Protein AF-0000000084757354 (afdb_homodimer)

Nearest PDB structures (foldseek):
  4ivn-assembly1_B  TM=5.844E-01  e=1.132E-09  Vibrio vulnificus YJ016
  4ivn-assembly1_A  TM=5.778E-01  e=2.060E-09  Vibrio vulnificus YJ016
  3sho-assembly1_B  TM=7.949E-01  e=1.228E-06  Sphaerobacter thermophilus DSM 20745
  7en5-assembly1_A  TM=7.130E-01  e=1.205E-03  Escherichia coli K-12
  2a3n-assembly1_A-2  TM=7.699E-01  e=2.799E-02  Salmonella enterica subsp. enterica serovar Typhimurium str. LT2

Organism: Klebsiella aerogenes (strain ATCC 13048 / DSM 30053 / CCUG 1429 / JCM 1235 / KCTC 2190 / NBRC 13534 / NCIMB 10102 / NCTC 10006 / CDC 819-56) (NCBI:txid1028307)

Secondary structure (DSSP, 8-state):
---TTHHHHHHHHHGGGS-HHHHHHHHHHHHTGGGGGG--HHHHHHHHTS-HHHHHHHHHHTT-SSHHHHHHHHHS--SS------HHHHHHHHHHHHT-TTHHHHHHHHHHHHHHHHHHHTTSHHHHHHHHHHHH-SEEEEEE-GGGHHHHHHHHHHHHHHSSSEEEE-S-HHHHHHHHS---SSEEEEEE--SSPPHHHHHHHHHHHHHT-EEEEEEETT-TTGGGS-SEEEEE----SSSSPP-HHHHHHHHHHHHHHHHHHTTHHHHHHHHHHHHHHHHT-S--/---TTHHHHHHHHHGGGS-HHHHHHHHHHHHTGGGGGG--HHHHHHHHTS-HHHHHHHHHHTT-SSHHHHHHHHHS--SS------HHHHHHHHHHHHT-TTHHHHHHHHHHHHHHHHHHHTTSHHHHHHHHHHHH-SEEEEEE-GGGHHHHHHHHHHHHHHSSSEEEE-S-HHHHHHHHS---SSEEEEEE--SSPPHHHHHHHHHHHHHT-EEEEEEETT-TTGGGS-SEEEEE----SSSSPP-HHHHHHHHHHHHHHHHHHTTHHHHHHHHHHHHHHHHT-S--

Structure (mmCIF, N/CA/C/O backbone):
data_AF-0000000084757354-model_v1
#
loop_
_entity.id
_entity.type
_entity.pdbx_description
1 polymer 'HTH rpiR-type domain-containing protein'
#
loop_
_atom_site.group_PDB
_atom_site.id
_atom_site.type_symbol
_atom_site.label_atom_id
_atom_site.label_alt_id
_atom_site.label_comp_id
_atom_site.label_asym_id
_atom_site.label_entity_id
_atom_site.label_seq_id
_atom_site.pdbx_PDB_ins_code
_atom_site.Cartn_x
_atom_site.Cartn_y
_atom_site.Cartn_z
_atom_site.occupancy
_atom_site.B_iso_or_equiv
_atom_site.auth_seq_id
_atom_site.auth_comp_id
_atom_site.auth_asym_id
_atom_site.auth_atom_id
_atom_site.pdbx_PDB_model_num
ATOM 1 N N . MET A 1 1 ? 16.203 32.062 23.984 1 29.42 1 MET A N 1
ATOM 2 C CA . MET A 1 1 ? 15.945 31.688 22.594 1 29.42 1 MET A CA 1
ATOM 3 C C . MET A 1 1 ? 16.375 30.234 22.328 1 29.42 1 MET A C 1
ATOM 5 O O . MET A 1 1 ? 17.547 29.984 22.062 1 29.42 1 MET A O 1
ATOM 9 N N . ASN A 1 2 ? 15.945 29.266 23.078 1 34.94 2 ASN A N 1
ATOM 10 C CA . ASN A 1 2 ? 16.375 27.875 23.172 1 34.94 2 ASN A CA 1
ATOM 11 C C . ASN A 1 2 ? 16.094 27.109 21.875 1 34.94 2 ASN A C 1
ATOM 13 O O . ASN A 1 2 ? 14.938 26.984 21.469 1 34.94 2 ASN A O 1
ATOM 17 N N . ASP A 1 3 ? 16.969 27.047 20.938 1 39.62 3 ASP A N 1
ATOM 18 C CA . ASP A 1 3 ? 17.062 26.531 19.578 1 39.62 3 ASP A CA 1
ATOM 19 C C . ASP A 1 3 ? 16.625 25.062 19.516 1 39.62 3 ASP A C 1
ATOM 21 O O . ASP A 1 3 ? 16.875 24.297 20.453 1 39.62 3 ASP A O 1
ATOM 25 N N . SER A 1 4 ? 15.602 24.766 18.875 1 48 4 SER A N 1
ATOM 26 C CA . SER A 1 4 ? 15.133 23.422 18.531 1 48 4 SER A CA 1
ATOM 27 C C . SER A 1 4 ? 16.297 22.438 18.484 1 48 4 SER A C 1
ATOM 29 O O . SER A 1 4 ? 16.141 21.266 18.875 1 48 4 SER A O 1
ATOM 31 N N . ASN A 1 5 ? 17.5 22.891 18.016 1 53.44 5 ASN A N 1
ATOM 32 C CA . ASN A 1 5 ? 18.797 22.219 18.062 1 53.44 5 ASN A CA 1
ATOM 33 C C . ASN A 1 5 ? 19.328 22.109 19.484 1 53.44 5 ASN A C 1
ATOM 35 O O . ASN A 1 5 ? 20.344 21.469 19.734 1 53.44 5 ASN A O 1
ATOM 39 N N . GLY A 1 6 ? 18.547 22.578 20.344 1 68.5 6 GLY A N 1
ATOM 40 C CA . GLY A 1 6 ? 19.062 22.672 21.688 1 68.5 6 GLY A CA 1
ATOM 41 C C . GLY A 1 6 ? 19.062 21.344 22.422 1 68.5 6 GLY A C 1
ATOM 42 O O . GLY A 1 6 ? 20.062 20.969 23.047 1 68.5 6 GLY A O 1
ATOM 43 N N . LEU A 1 7 ? 18 20.641 22.172 1 78.19 7 LEU A N 1
ATOM 44 C CA . LEU A 1 7 ? 17.891 19.391 22.891 1 78.19 7 LEU A CA 1
ATOM 45 C C . LEU A 1 7 ? 19 18.422 22.469 1 78.19 7 LEU A C 1
ATOM 47 O O . LEU A 1 7 ? 19.719 17.891 23.312 1 78.19 7 LEU A O 1
ATOM 51 N N . PHE A 1 8 ? 19.125 18.344 21.219 1 77.19 8 PHE A N 1
ATOM 52 C CA . PHE A 1 8 ? 20.047 17.344 20.703 1 77.19 8 PHE A CA 1
ATOM 53 C C . PHE A 1 8 ? 21.5 17.766 20.953 1 77.19 8 PHE A C 1
ATOM 55 O O . PHE A 1 8 ? 22.344 16.922 21.266 1 77.19 8 PHE A O 1
ATOM 62 N N . HIS A 1 9 ? 21.656 19.047 20.766 1 75.44 9 HIS A N 1
ATOM 63 C CA . HIS A 1 9 ? 22.984 19.578 21.094 1 75.44 9 HIS A CA 1
ATOM 64 C C . HIS A 1 9 ? 23.328 19.344 22.547 1 75.44 9 HIS A C 1
ATOM 66 O O . HIS A 1 9 ? 24.453 18.969 22.875 1 75.44 9 HIS A O 1
ATOM 72 N N . ILE A 1 10 ? 22.391 19.516 23.391 1 80.62 10 ILE A N 1
ATOM 73 C CA . ILE A 1 10 ? 22.609 19.328 24.812 1 80.62 10 ILE A CA 1
ATOM 74 C C . ILE A 1 10 ? 22.875 17.859 25.109 1 80.62 10 ILE A C 1
ATOM 76 O O . ILE A 1 10 ? 23.797 17.516 25.859 1 80.62 10 ILE A O 1
ATOM 80 N N . ILE A 1 11 ? 22.109 17.016 24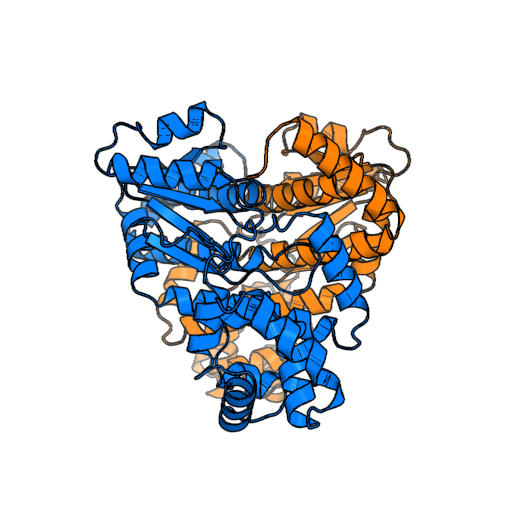.422 1 83.88 11 ILE A N 1
ATOM 81 C CA . ILE A 1 11 ? 22.297 15.578 24.625 1 83.88 11 ILE A CA 1
ATOM 82 C C . ILE A 1 11 ? 23.703 15.172 24.156 1 83.88 11 ILE A C 1
ATOM 84 O O . ILE A 1 11 ? 24.422 14.484 24.875 1 83.88 11 ILE A O 1
ATOM 88 N N . GLU A 1 12 ? 24.062 15.547 22.984 1 79.44 12 GLU A N 1
ATOM 89 C CA . GLU A 1 12 ? 25.359 15.195 22.406 1 79.44 12 GLU A CA 1
ATOM 90 C C . GLU A 1 12 ? 26.5 15.734 23.266 1 79.44 12 GLU A C 1
ATOM 92 O O . GLU A 1 12 ? 27.484 15.039 23.484 1 79.44 12 GLU A O 1
ATOM 97 N N . SER A 1 13 ? 26.391 16.969 23.703 1 78.31 13 SER A N 1
ATOM 98 C CA . SER A 1 13 ? 27.469 17.641 24.438 1 78.31 13 SER A CA 1
ATOM 99 C C . SER A 1 13 ? 27.609 17.062 25.844 1 78.31 13 SER A C 1
ATOM 101 O O . SER A 1 13 ? 28.688 17.109 26.438 1 78.31 13 SER A O 1
ATOM 103 N N . THR A 1 14 ? 26.625 16.422 26.391 1 80.69 14 THR A N 1
ATOM 104 C CA . THR A 1 14 ? 26.672 15.953 27.766 1 80.69 14 THR A CA 1
ATOM 105 C C . THR A 1 14 ? 26.703 14.43 27.828 1 80.69 14 THR A C 1
ATOM 107 O O . THR A 1 14 ? 26.656 13.844 28.906 1 80.69 14 THR A O 1
ATOM 110 N N . PHE A 1 15 ? 26.781 13.844 26.578 1 79.94 15 PHE A N 1
ATOM 111 C CA . PHE A 1 15 ? 26.562 12.406 26.453 1 79.94 15 PHE A CA 1
ATOM 112 C C . PHE A 1 15 ? 27.531 11.633 27.328 1 79.94 15 PHE A C 1
ATOM 114 O O . PHE A 1 15 ? 27.156 10.648 27.969 1 79.94 15 PHE A O 1
ATOM 121 N N . SER A 1 16 ? 28.766 12.07 27.422 1 77.56 16 SER A N 1
ATOM 122 C CA . SER A 1 16 ? 29.828 11.383 28.156 1 77.56 16 SER A CA 1
ATOM 123 C C . SER A 1 16 ? 29.547 11.406 29.656 1 77.56 16 SER A C 1
ATOM 125 O O . SER A 1 16 ? 30.031 10.547 30.391 1 77.56 16 SER A O 1
ATOM 127 N N . GLN A 1 17 ? 28.781 12.297 30.203 1 82.75 17 GLN A N 1
ATOM 128 C CA . GLN A 1 17 ? 28.531 12.492 31.625 1 82.75 17 GLN A CA 1
ATOM 129 C C . GLN A 1 17 ? 27.234 11.82 32.062 1 82.75 17 GLN A C 1
ATOM 131 O O . GLN A 1 17 ? 26.891 11.828 33.25 1 82.75 17 GLN A O 1
ATOM 136 N N . LEU A 1 18 ? 26.562 11.219 31.062 1 82.69 18 LEU A N 1
ATOM 137 C CA . LEU A 1 18 ? 25.25 10.641 31.344 1 82.69 18 LEU A CA 1
ATOM 138 C C . LEU A 1 18 ? 25.391 9.289 32.031 1 82.69 18 LEU A C 1
ATOM 140 O O . LEU A 1 18 ? 26.391 8.586 31.844 1 82.69 18 LEU A O 1
ATOM 144 N N . THR A 1 19 ? 24.516 9.023 32.969 1 86.88 19 THR A N 1
ATOM 145 C CA . THR A 1 19 ? 24.422 7.68 33.562 1 86.88 19 THR A CA 1
ATOM 146 C C . THR A 1 19 ? 24.047 6.664 32.469 1 86.88 19 THR A C 1
ATOM 148 O O . THR A 1 19 ? 23.594 7.035 31.391 1 86.88 19 THR A O 1
ATOM 151 N N . PRO A 1 20 ? 24.203 5.43 32.719 1 82.44 20 PRO A N 1
ATOM 152 C CA . PRO A 1 20 ? 23.859 4.406 31.734 1 82.44 20 PRO A CA 1
ATOM 153 C C . PRO A 1 20 ? 22.406 4.5 31.266 1 82.44 20 PRO A C 1
ATOM 155 O O . PRO A 1 20 ? 22.141 4.387 30.062 1 82.44 20 PRO A O 1
ATOM 158 N N . SER A 1 21 ? 21.531 4.73 32.188 1 83.56 21 SER A N 1
ATOM 159 C CA . SER A 1 21 ? 20.109 4.844 31.812 1 83.56 21 SER A CA 1
ATOM 160 C C . SER A 1 21 ? 19.859 6.09 30.969 1 83.56 21 SER A C 1
ATOM 162 O O . SER A 1 21 ? 19.109 6.043 29.984 1 83.56 21 SER A O 1
ATOM 164 N N . GLU A 1 22 ? 20.531 7.195 31.281 1 87.88 22 GLU A N 1
ATOM 165 C CA . GLU A 1 22 ? 20.391 8.438 30.516 1 87.88 22 GLU A CA 1
ATOM 166 C C . GLU A 1 22 ? 21.016 8.297 29.125 1 87.88 22 GLU A C 1
ATOM 168 O O . GLU A 1 22 ? 20.484 8.844 28.156 1 87.88 22 GLU A O 1
ATOM 173 N N . LYS A 1 23 ? 22.016 7.523 29.016 1 82.06 23 LYS A N 1
ATOM 174 C CA . LYS A 1 23 ? 22.641 7.273 27.719 1 82.06 23 LYS A CA 1
ATOM 175 C C . LYS A 1 23 ? 21.688 6.512 26.781 1 82.06 23 LYS A C 1
ATOM 177 O O . LYS A 1 23 ? 21.609 6.809 25.594 1 82.06 23 LYS A O 1
ATOM 182 N N . ARG A 1 24 ? 20.969 5.621 27.312 1 80.69 24 ARG A N 1
ATOM 183 C CA . ARG A 1 24 ? 20.016 4.871 26.5 1 80.69 24 ARG A CA 1
ATOM 184 C C . ARG A 1 24 ? 18.906 5.781 26 1 80.69 24 ARG A C 1
ATOM 186 O O . ARG A 1 24 ? 18.547 5.734 24.812 1 80.69 24 ARG A O 1
ATOM 193 N N . ILE A 1 25 ? 18.406 6.605 26.922 1 87.31 25 ILE A N 1
ATOM 194 C CA . ILE A 1 25 ? 17.344 7.531 26.547 1 87.31 25 ILE A CA 1
ATOM 195 C C . ILE A 1 25 ? 17.875 8.562 25.562 1 87.31 25 ILE A C 1
ATOM 197 O O . ILE A 1 25 ? 17.266 8.82 24.531 1 87.31 25 ILE A O 1
ATOM 201 N N . GLY A 1 26 ? 19.016 9.125 25.922 1 84.75 26 GLY A N 1
ATOM 202 C CA . GLY A 1 26 ? 19.641 10.109 25.047 1 84.75 26 GLY A CA 1
ATOM 203 C C . GLY A 1 26 ? 19.938 9.57 23.656 1 84.75 26 GLY A C 1
ATOM 204 O O . GLY A 1 26 ? 19.656 10.227 22.656 1 84.75 26 GLY A O 1
ATOM 205 N N . SER A 1 27 ? 20.469 8.391 23.641 1 78.69 27 SER A N 1
ATOM 206 C CA . SER A 1 27 ? 20.75 7.758 22.359 1 78.69 27 SER A CA 1
ATOM 207 C C . SER A 1 27 ? 19.469 7.555 21.547 1 78.69 27 SER A C 1
ATOM 209 O O . SER A 1 27 ? 19.453 7.785 20.344 1 78.69 27 SER A O 1
ATOM 211 N N . TRP A 1 28 ? 18.516 7.141 22.281 1 78.88 28 TRP A N 1
ATOM 212 C CA . TRP A 1 28 ? 17.234 6.949 21.609 1 78.88 28 TRP A CA 1
ATOM 213 C C . TRP A 1 28 ? 16.703 8.273 21.062 1 78.88 28 TRP A C 1
ATOM 215 O O . TRP A 1 28 ? 16.281 8.352 19.906 1 78.88 28 TRP A O 1
ATOM 225 N N . LEU A 1 29 ? 16.703 9.305 21.859 1 80.31 29 LEU A N 1
ATOM 226 C CA . LEU A 1 29 ? 16.234 10.625 21.453 1 80.31 29 LEU A CA 1
ATOM 227 C C . LEU A 1 29 ? 17.047 11.133 20.25 1 80.31 29 LEU A C 1
ATOM 229 O O . LEU A 1 29 ? 16.469 11.703 19.312 1 80.31 29 LEU A O 1
ATOM 233 N N . LEU A 1 30 ? 18.312 10.844 20.297 1 72.25 30 LEU A N 1
ATOM 234 C CA . LEU A 1 30 ? 19.203 11.297 19.234 1 72.25 30 LEU A CA 1
ATOM 235 C C . LEU A 1 30 ? 18.938 10.531 17.938 1 72.25 30 LEU A C 1
ATOM 237 O O . LEU A 1 30 ? 18.984 11.102 16.844 1 72.25 30 LEU A O 1
ATOM 241 N N . SER A 1 31 ? 18.672 9.305 18.172 1 64.75 31 SER A N 1
ATOM 242 C CA . SER A 1 31 ? 18.5 8.445 17.016 1 64.75 31 SER A CA 1
ATOM 243 C C . SER A 1 31 ? 17.062 8.477 16.5 1 64.75 31 SER A C 1
ATOM 245 O O . SER A 1 31 ? 16.797 8.07 15.367 1 64.75 31 SER A O 1
ATOM 247 N N . HIS A 1 32 ? 16.203 8.93 17.422 1 65.94 32 HIS A N 1
ATOM 248 C CA . HIS A 1 32 ? 14.789 8.914 17.078 1 65.94 32 HIS A CA 1
ATOM 249 C C . HIS A 1 32 ? 14.195 10.32 17.141 1 65.94 32 HIS A C 1
ATOM 251 O O . HIS A 1 32 ? 13.094 10.516 17.641 1 65.94 32 HIS A O 1
ATOM 257 N N . ARG A 1 33 ? 15.008 11.219 16.656 1 64.44 33 ARG A N 1
ATOM 258 C CA . ARG A 1 33 ? 14.648 12.633 16.75 1 64.44 33 ARG A CA 1
ATOM 259 C C . ARG A 1 33 ? 13.258 12.883 16.188 1 64.44 33 ARG A C 1
ATOM 261 O O . ARG A 1 33 ? 12.445 13.578 16.797 1 64.44 33 ARG A O 1
ATOM 268 N N . GLU A 1 34 ? 13.195 12.234 15.125 1 56.84 34 GLU A N 1
ATOM 269 C CA . GLU A 1 34 ? 11.984 12.516 14.359 1 56.84 34 GLU A CA 1
ATOM 270 C C . GLU A 1 34 ? 10.773 11.836 14.992 1 56.84 34 GLU A C 1
ATOM 272 O O . GLU A 1 34 ? 9.633 12.219 14.719 1 56.84 34 GLU A O 1
ATOM 277 N N . HIS A 1 35 ? 11.078 10.922 15.922 1 61.81 35 HIS A N 1
ATOM 278 C CA . HIS A 1 35 ? 10.008 10.156 16.547 1 61.81 35 HIS A CA 1
ATOM 279 C C . HIS A 1 35 ? 9.57 10.781 17.859 1 61.81 35 HIS A C 1
ATOM 281 O O . HIS A 1 35 ? 8.5 10.445 18.391 1 61.81 35 HIS A O 1
ATOM 287 N N . ILE A 1 36 ? 10.297 11.734 18.312 1 73.06 36 ILE A N 1
ATOM 288 C CA . ILE A 1 36 ? 10.109 12.289 19.641 1 73.06 36 ILE A CA 1
ATOM 289 C C . ILE A 1 36 ? 8.711 12.891 19.766 1 73.06 36 ILE A C 1
ATOM 291 O O . ILE A 1 36 ? 8.016 12.664 20.75 1 73.06 36 ILE A O 1
ATOM 295 N N . PRO A 1 37 ? 8.25 13.477 18.625 1 62.72 37 PRO A N 1
ATOM 296 C CA . PRO A 1 37 ? 6.949 14.133 18.766 1 62.72 37 PRO A CA 1
ATOM 297 C C . PRO A 1 37 ? 5.809 13.133 18.953 1 62.72 37 PRO A C 1
ATOM 299 O O . PRO A 1 37 ? 4.738 13.5 19.453 1 62.72 37 PRO A O 1
ATOM 302 N N . PHE A 1 38 ? 6.07 11.914 18.688 1 58.66 38 PHE A N 1
ATOM 303 C CA . PHE A 1 38 ? 5.012 10.906 18.703 1 58.66 38 PHE A CA 1
ATOM 304 C C . PHE A 1 38 ? 5.16 9.969 19.891 1 58.66 38 PHE A C 1
ATOM 306 O O . PHE A 1 38 ? 4.406 9 20.016 1 58.66 38 PHE A O 1
ATOM 313 N N . GLU A 1 39 ? 6.098 10.203 20.625 1 69 39 GLU A N 1
ATOM 314 C CA . GLU A 1 39 ? 6.414 9.305 21.734 1 69 39 GLU A CA 1
ATOM 315 C C . GLU A 1 39 ? 5.809 9.805 23.047 1 69 39 GLU A C 1
ATOM 317 O O . GLU A 1 39 ? 5.457 10.984 23.156 1 69 39 GLU A O 1
ATOM 322 N N . THR A 1 40 ? 5.492 8.922 23.859 1 73.25 40 THR A N 1
ATOM 323 C CA . THR A 1 40 ? 5.25 9.242 25.266 1 73.25 40 THR A CA 1
ATOM 324 C C . THR A 1 40 ? 6.457 8.875 26.125 1 73.25 40 THR A C 1
ATOM 326 O O . THR A 1 40 ? 7.344 8.148 25.672 1 73.25 40 THR A O 1
ATOM 329 N N . ALA A 1 41 ? 6.414 9.547 27.281 1 78.62 41 ALA A N 1
ATOM 330 C CA . ALA A 1 41 ? 7.48 9.188 28.219 1 78.62 41 ALA A CA 1
ATOM 331 C C . ALA A 1 41 ? 7.516 7.68 28.453 1 78.62 41 ALA A C 1
ATOM 333 O O . ALA A 1 41 ? 8.586 7.082 28.531 1 78.62 41 ALA A O 1
ATOM 334 N N . ASP A 1 42 ? 6.348 7.094 28.375 1 77.75 42 ASP A N 1
ATOM 335 C CA . ASP A 1 42 ? 6.262 5.656 28.625 1 77.75 42 ASP A CA 1
ATOM 336 C C . ASP A 1 42 ? 6.762 4.859 27.422 1 77.75 42 ASP A C 1
ATOM 338 O O . ASP A 1 42 ? 7.445 3.848 27.594 1 77.75 42 ASP A O 1
ATOM 342 N N . SER A 1 43 ? 6.48 5.309 26.312 1 78.75 43 SER A N 1
ATOM 343 C CA . SER A 1 43 ? 6.953 4.613 25.109 1 78.75 43 SER A CA 1
ATOM 344 C C . SER A 1 43 ? 8.469 4.711 24.984 1 78.75 43 SER A C 1
ATOM 346 O O . SER A 1 43 ? 9.133 3.74 24.609 1 78.75 43 SER A O 1
ATOM 348 N N . ILE A 1 44 ? 9.016 5.855 25.266 1 84.06 44 ILE A N 1
ATOM 349 C CA . ILE A 1 44 ? 10.461 6.043 25.25 1 84.06 44 ILE A CA 1
ATOM 350 C C . ILE A 1 44 ? 11.102 5.16 26.328 1 84.06 44 ILE A C 1
ATOM 352 O O . ILE A 1 44 ? 12.133 4.527 26.078 1 84.06 44 ILE A O 1
ATOM 356 N N . ALA A 1 45 ? 10.414 5.047 27.438 1 86.19 45 ALA A N 1
ATOM 357 C CA . ALA A 1 45 ? 10.891 4.207 28.547 1 86.19 45 ALA A CA 1
ATOM 358 C C . ALA A 1 45 ? 10.953 2.742 28.125 1 86.19 45 ALA A C 1
ATOM 360 O O . ALA A 1 45 ? 11.945 2.057 28.391 1 86.19 45 ALA A O 1
ATOM 361 N N . GLN A 1 46 ? 10.008 2.332 27.484 1 79 46 GLN A N 1
ATOM 362 C CA . GLN A 1 46 ? 9.945 0.956 27 1 79 46 GLN A CA 1
ATOM 363 C C . GLN A 1 46 ? 11.039 0.677 25.969 1 79 46 GLN A C 1
ATOM 365 O O . GLN A 1 46 ? 11.711 -0.354 26.047 1 79 46 GLN A O 1
ATOM 370 N N . ALA A 1 47 ? 11.25 1.6 25.141 1 76.88 47 ALA A N 1
ATOM 371 C CA . ALA A 1 47 ? 12.234 1.468 24.062 1 76.88 47 ALA A CA 1
ATOM 372 C C . ALA A 1 47 ? 13.656 1.475 24.609 1 76.88 47 ALA A C 1
ATOM 374 O O . ALA A 1 47 ? 14.562 0.876 24.016 1 76.88 47 ALA A O 1
ATOM 375 N N . THR A 1 48 ? 13.812 2.072 25.734 1 82.44 48 THR A N 1
ATOM 376 C CA . THR A 1 48 ? 15.156 2.273 26.266 1 82.44 48 THR A CA 1
ATOM 377 C C . THR A 1 48 ? 15.391 1.407 27.5 1 82.44 48 THR A C 1
ATOM 379 O O . THR A 1 48 ? 16.469 1.445 28.094 1 82.44 48 THR A O 1
ATOM 382 N N . GLY A 1 49 ? 14.328 0.636 27.797 1 79.44 49 GLY A N 1
ATOM 383 C CA . GLY A 1 49 ? 14.469 -0.21 28.984 1 79.44 49 GLY A CA 1
ATOM 384 C C . GLY A 1 49 ? 14.586 0.577 30.266 1 79.44 49 GLY A C 1
ATOM 385 O O . GLY A 1 49 ? 15.414 0.255 31.125 1 79.44 49 GLY A O 1
ATOM 386 N N . THR A 1 50 ? 13.898 1.624 30.375 1 86.62 50 THR A N 1
ATOM 387 C CA . THR A 1 50 ? 13.875 2.465 31.578 1 86.62 50 THR A CA 1
ATOM 388 C C . THR A 1 50 ? 12.445 2.672 32.062 1 86.62 50 THR A C 1
ATOM 390 O O . THR A 1 50 ? 11.555 1.883 31.734 1 86.62 50 THR A O 1
ATOM 393 N N . SER A 1 51 ? 12.164 3.559 32.875 1 84.88 51 SER A N 1
ATOM 394 C CA . SER A 1 51 ? 10.82 3.896 33.344 1 84.88 51 SER A CA 1
ATOM 395 C C . SER A 1 51 ? 10.414 5.293 32.875 1 84.88 51 SER A C 1
ATOM 397 O O . SER A 1 51 ? 11.273 6.129 32.594 1 84.88 51 SER A O 1
ATOM 399 N N . GLY A 1 52 ? 9.086 5.492 32.812 1 86.94 52 GLY A N 1
ATOM 400 C CA . GLY A 1 52 ? 8.602 6.82 32.469 1 86.94 52 GLY A CA 1
ATOM 401 C C . GLY A 1 52 ? 9.133 7.898 33.406 1 86.94 52 GLY A C 1
ATOM 402 O O . GLY A 1 52 ? 9.461 9 32.969 1 86.94 52 GLY A O 1
ATOM 403 N N . ILE A 1 53 ? 9.297 7.578 34.625 1 87.5 53 ILE A N 1
ATOM 404 C CA . ILE A 1 53 ? 9.828 8.5 35.625 1 87.5 53 ILE A CA 1
ATOM 405 C C . ILE A 1 53 ? 11.273 8.852 35.281 1 87.5 53 ILE A C 1
ATOM 407 O O . ILE A 1 53 ? 11.664 10.023 35.344 1 87.5 53 ILE A O 1
ATOM 411 N N . THR A 1 54 ? 12.102 7.832 34.844 1 90 54 THR A N 1
ATOM 412 C CA . THR A 1 54 ? 13.492 8.047 34.469 1 90 54 THR A CA 1
ATOM 413 C C . THR A 1 54 ? 13.578 8.945 33.219 1 90 54 THR A C 1
ATOM 415 O O . THR A 1 54 ? 14.43 9.836 33.156 1 90 54 THR A O 1
ATOM 418 N N . VAL A 1 55 ? 12.68 8.742 32.281 1 91.69 55 VAL A N 1
ATOM 419 C CA . VAL A 1 55 ? 12.625 9.586 31.094 1 91.69 55 VAL A CA 1
ATOM 420 C C . VAL A 1 55 ? 12.312 11.023 31.5 1 91.69 55 VAL A C 1
ATOM 422 O O . VAL A 1 55 ? 12.992 11.961 31.062 1 91.69 55 VAL A O 1
ATOM 425 N N . GLY A 1 56 ? 11.305 11.203 32.25 1 89.62 56 GLY A N 1
ATOM 426 C CA . GLY A 1 56 ? 10.953 12.531 32.75 1 89.62 56 GLY A CA 1
ATOM 427 C C . GLY A 1 56 ? 12.094 13.227 33.469 1 89.62 56 GLY A C 1
ATOM 428 O O . GLY A 1 56 ? 12.344 14.414 33.25 1 89.62 56 GLY A O 1
ATOM 429 N N . ARG A 1 57 ? 12.781 12.586 34.375 1 90.31 57 ARG A N 1
ATOM 430 C CA . ARG A 1 57 ? 13.914 13.133 35.094 1 90.31 57 ARG A CA 1
ATOM 431 C C . ARG A 1 57 ? 15.023 13.57 34.156 1 90.31 57 ARG A C 1
ATOM 433 O O . ARG A 1 57 ? 15.641 14.625 34.344 1 90.31 57 ARG A O 1
ATOM 440 N N . TYR A 1 58 ? 15.289 12.742 33.188 1 91.94 58 TYR A N 1
ATOM 441 C CA . TYR A 1 58 ? 16.328 13.078 32.219 1 91.94 58 TYR A CA 1
ATOM 442 C C . TYR A 1 58 ? 15.953 14.32 31.422 1 91.94 58 TYR A C 1
ATOM 444 O O . TYR A 1 58 ? 16.781 15.211 31.203 1 91.94 58 TYR A O 1
ATOM 452 N N . LEU A 1 59 ? 14.703 14.391 31.016 1 90.56 59 LEU A N 1
ATOM 453 C CA . LEU A 1 59 ? 14.258 15.555 30.266 1 90.56 59 LEU A CA 1
ATOM 454 C C . LEU A 1 59 ? 14.352 16.828 31.109 1 90.56 59 LEU A C 1
ATOM 456 O O . LEU A 1 59 ? 14.734 17.875 30.609 1 90.56 59 LEU A O 1
ATOM 460 N N . ARG A 1 60 ? 14.062 16.734 32.344 1 88.75 60 ARG A N 1
ATOM 461 C CA . ARG A 1 60 ? 14.219 17.859 33.25 1 88.75 60 ARG A CA 1
ATOM 462 C C . ARG A 1 60 ? 15.688 18.25 33.375 1 88.75 60 ARG A C 1
ATOM 464 O O . ARG A 1 60 ? 16.016 19.438 33.406 1 88.75 60 ARG A O 1
ATOM 471 N N . LYS A 1 61 ? 16.516 17.234 33.438 1 89.62 61 LYS A N 1
ATOM 472 C CA . LYS A 1 61 ? 17.953 17.484 33.469 1 89.62 61 LYS A CA 1
ATOM 473 C C . LYS A 1 61 ? 18.391 18.234 32.219 1 89.62 61 LYS A C 1
ATOM 475 O O . LYS A 1 61 ? 19.328 19.031 32.25 1 89.62 61 LYS A O 1
ATOM 480 N N . LEU A 1 62 ? 17.734 17.969 31.141 1 87.19 62 LEU A N 1
ATOM 481 C CA . LEU A 1 62 ? 18.047 18.609 29.859 1 87.19 62 LEU A CA 1
ATOM 482 C C . LEU A 1 62 ? 17.422 20 29.781 1 87.19 62 LEU A C 1
ATOM 484 O O . LEU A 1 62 ? 17.625 20.719 28.812 1 87.19 62 LEU A O 1
ATOM 488 N N . GLY A 1 63 ? 16.641 20.312 30.75 1 85.25 63 GLY A N 1
ATOM 489 C CA . GLY A 1 63 ? 16.062 21.641 30.797 1 85.25 63 GLY A CA 1
ATOM 490 C C . GLY A 1 63 ? 14.609 21.688 30.359 1 85.25 63 GLY A C 1
ATOM 491 O O . GLY A 1 63 ? 14.055 22.766 30.156 1 85.25 63 GLY A O 1
ATOM 492 N N . TYR A 1 64 ? 14.047 20.516 30.219 1 87.94 64 TYR A N 1
ATOM 493 C CA . TYR A 1 64 ? 12.656 20.5 29.781 1 87.94 64 TYR A CA 1
ATOM 494 C C . TYR A 1 64 ? 11.742 20.016 30.906 1 87.94 64 TYR A C 1
ATOM 496 O O . TYR A 1 64 ? 12.156 19.25 31.766 1 87.94 64 TYR A O 1
ATOM 504 N N . ARG A 1 65 ? 10.625 20.484 30.875 1 87.25 65 ARG A N 1
ATOM 505 C CA . ARG A 1 65 ? 9.688 20.125 31.938 1 87.25 65 ARG A CA 1
ATOM 506 C C . ARG A 1 65 ? 9.203 18.688 31.766 1 87.25 65 ARG A C 1
ATOM 508 O O . ARG A 1 65 ? 9.047 17.969 32.75 1 87.25 65 ARG A O 1
ATOM 515 N N . ASN A 1 66 ? 8.852 18.281 30.688 1 84.69 66 ASN A N 1
ATOM 516 C CA . ASN A 1 66 ? 8.344 16.984 30.281 1 84.69 66 ASN A CA 1
ATOM 517 C C . ASN A 1 66 ? 8.469 16.766 28.781 1 84.69 66 ASN A C 1
ATOM 519 O O . ASN A 1 66 ? 9.055 17.578 28.078 1 84.69 66 ASN A O 1
ATOM 523 N N . LEU A 1 67 ? 8.078 15.547 28.453 1 84 67 LEU A N 1
ATOM 524 C CA . LEU A 1 67 ? 8.195 15.227 27.031 1 84 67 LEU A CA 1
ATOM 525 C C . LEU A 1 67 ? 7.375 16.188 26.172 1 84 67 LEU A C 1
ATOM 527 O O . LEU A 1 67 ? 7.781 16.547 25.078 1 84 67 LEU A O 1
ATOM 531 N N . ASP A 1 68 ? 6.266 16.609 26.688 1 78.06 68 ASP A N 1
ATOM 532 C CA . ASP A 1 68 ? 5.449 17.562 25.953 1 78.06 68 ASP A CA 1
ATOM 533 C C . ASP A 1 68 ? 6.207 18.859 25.703 1 78.06 68 ASP A C 1
ATOM 535 O O . ASP A 1 68 ? 6.094 19.469 24.641 1 78.06 68 ASP A O 1
ATOM 539 N N . ASP A 1 69 ? 6.926 19.281 26.656 1 77.94 69 ASP A N 1
ATOM 540 C CA . ASP A 1 69 ? 7.797 20.453 26.531 1 77.94 69 ASP A CA 1
ATOM 541 C C . ASP A 1 69 ? 8.852 20.25 25.453 1 77.94 69 ASP A C 1
ATOM 543 O O . ASP A 1 69 ? 9.133 21.156 24.672 1 77.94 69 ASP A O 1
ATOM 547 N N . VAL A 1 70 ? 9.383 19.094 25.438 1 79.12 70 VAL A N 1
ATOM 548 C CA . VAL A 1 70 ? 10.344 18.75 24.391 1 79.12 70 VAL A CA 1
ATOM 549 C C . VAL A 1 70 ? 9.672 18.828 23.031 1 79.12 70 VAL A C 1
ATOM 551 O O . VAL A 1 70 ? 10.211 19.422 22.094 1 79.12 70 VAL A O 1
ATOM 554 N N . LYS A 1 71 ? 8.523 18.188 22.953 1 72 71 LYS A N 1
ATOM 555 C CA . LYS A 1 71 ? 7.785 18.172 21.688 1 72 71 LYS A CA 1
ATOM 556 C C . LYS A 1 71 ? 7.492 19.594 21.203 1 72 71 LYS A C 1
ATOM 558 O O . LYS A 1 71 ? 7.633 19.891 20.016 1 72 71 LYS A O 1
ATOM 563 N N . HIS A 1 72 ? 7.074 20.359 22.109 1 66.88 72 HIS A N 1
ATOM 564 C CA . HIS A 1 72 ? 6.809 21.75 21.781 1 66.88 72 HIS A CA 1
ATOM 565 C C . HIS A 1 72 ? 8.07 22.469 21.328 1 66.88 72 HIS A C 1
ATOM 567 O O . HIS A 1 72 ? 8.023 23.297 20.406 1 66.88 72 HIS A O 1
ATOM 573 N N . SER A 1 73 ? 9.109 22.25 22.016 1 65.31 73 SER A N 1
ATOM 574 C CA . SER A 1 73 ? 10.367 22.891 21.656 1 65.31 73 SER A CA 1
ATOM 575 C C . SER A 1 73 ? 10.828 22.453 20.281 1 65.31 73 SER A C 1
ATOM 577 O O . SER A 1 73 ? 11.523 23.188 19.578 1 65.31 73 SER A O 1
ATOM 579 N N . LEU A 1 74 ? 10.477 21.156 20.094 1 61.41 74 LEU A N 1
ATOM 580 C CA . LEU A 1 74 ? 10.859 20.625 18.797 1 61.41 74 LEU A CA 1
ATOM 581 C C . LEU A 1 74 ? 9.945 21.141 17.688 1 61.41 74 LEU A C 1
ATOM 583 O O . LEU A 1 74 ? 10.305 21.125 16.516 1 61.41 74 LEU A O 1
ATOM 587 N N . LYS A 1 75 ? 8.68 21.359 18.078 1 50.84 75 LYS A N 1
ATOM 588 C CA . LYS A 1 75 ? 7.727 21.969 17.172 1 50.84 75 LYS A CA 1
ATOM 589 C C . LYS A 1 75 ? 8.18 23.375 16.75 1 50.84 75 LYS A C 1
ATOM 591 O O . LYS A 1 75 ? 7.844 23.828 15.656 1 50.84 75 LYS A O 1
ATOM 596 N N . GLU A 1 76 ? 8.594 24 17.688 1 42.81 76 GLU A N 1
ATOM 597 C CA . GLU A 1 76 ? 8.875 25.406 17.391 1 42.81 76 GLU A CA 1
ATOM 598 C C . GLU A 1 76 ? 9.727 25.547 16.125 1 42.81 76 GLU A C 1
ATOM 600 O O . GLU A 1 76 ? 10.688 24.797 15.938 1 42.81 76 GLU A O 1
ATOM 605 N N . PRO A 1 77 ? 9.133 26.297 15.289 1 37.25 77 PRO A N 1
ATOM 606 C CA . PRO A 1 77 ? 9.797 26.703 14.047 1 37.25 77 PRO A CA 1
ATOM 607 C C . PRO A 1 77 ? 11.266 27.047 14.258 1 37.25 77 PRO A C 1
ATOM 609 O O . PRO A 1 77 ? 11.578 28.062 14.906 1 37.25 77 PRO A O 1
ATOM 612 N N . ALA A 1 78 ? 12.148 26.391 15.031 1 35.03 78 ALA A N 1
ATOM 613 C CA . ALA A 1 78 ? 13.414 27 14.617 1 35.03 78 ALA A CA 1
ATOM 614 C C . ALA A 1 78 ? 13.383 27.375 13.141 1 35.03 78 ALA A C 1
ATOM 616 O O . ALA A 1 78 ? 12.719 26.719 12.336 1 35.03 78 ALA A O 1
ATOM 617 N N . SER A 1 79 ? 13.531 28.547 12.828 1 33.25 79 SER A N 1
ATOM 618 C CA . SER A 1 79 ? 13.781 29.047 11.477 1 33.25 79 SER A CA 1
ATOM 619 C C . SER A 1 79 ? 14.477 28 10.617 1 33.25 79 SER A C 1
ATOM 621 O O . SER A 1 79 ? 15.148 28.328 9.641 1 33.25 79 SER A O 1
ATOM 623 N N . THR A 1 80 ? 14.93 26.953 11.32 1 34.22 80 THR A N 1
ATOM 624 C CA . THR A 1 80 ? 15.586 26.125 10.312 1 34.22 80 THR A CA 1
ATOM 625 C C . THR A 1 80 ? 14.57 25.578 9.312 1 34.22 80 THR A C 1
ATOM 627 O O . THR A 1 80 ? 13.578 24.969 9.711 1 34.22 80 THR A O 1
ATOM 630 N N . PRO A 1 81 ? 14.539 26 8.164 1 34.03 81 PRO A N 1
ATOM 631 C CA . PRO A 1 81 ? 13.734 25.484 7.055 1 34.03 81 PRO A CA 1
ATOM 632 C C . PRO A 1 81 ? 13.453 23.984 7.172 1 34.03 81 PRO A C 1
ATOM 634 O O . PRO A 1 81 ? 14.281 23.234 7.699 1 34.03 81 PRO A O 1
ATOM 637 N N . TYR A 1 82 ? 12.234 23.594 7.641 1 36.31 82 TYR A N 1
ATOM 638 C CA . TYR A 1 82 ? 11.922 22.203 7.324 1 36.31 82 TYR A CA 1
ATOM 639 C C . TYR A 1 82 ? 12.945 21.625 6.348 1 36.31 82 TYR A C 1
ATOM 641 O O . TYR A 1 82 ? 13.055 22.094 5.211 1 36.31 82 TYR A O 1
ATOM 649 N N . ARG A 1 83 ? 14.094 21.266 6.918 1 42.16 83 ARG A N 1
ATOM 650 C CA . ARG A 1 83 ? 15 20.609 5.977 1 42.16 83 ARG A CA 1
ATOM 651 C C . ARG A 1 83 ? 14.281 19.531 5.18 1 42.16 83 ARG A C 1
ATOM 653 O O . ARG A 1 83 ? 13.625 18.656 5.754 1 42.16 83 ARG A O 1
ATOM 660 N N . GLN A 1 84 ? 14.039 19.75 3.916 1 51.16 84 GLN A N 1
ATOM 661 C CA . GLN A 1 84 ? 13.461 18.875 2.904 1 51.16 84 GLN A CA 1
ATOM 662 C C . GLN A 1 84 ? 14.031 17.469 2.998 1 51.16 84 GLN A C 1
ATOM 664 O O . GLN A 1 84 ? 15.25 17.281 3.025 1 51.16 84 GLN A O 1
ATOM 669 N N . TRP A 1 85 ? 13.367 16.656 3.906 1 54.78 85 TRP A N 1
ATOM 670 C CA . TRP A 1 85 ? 13.734 15.242 3.947 1 54.78 85 TRP A CA 1
ATOM 671 C C . TRP A 1 85 ? 13.867 14.672 2.537 1 54.78 85 TRP A C 1
ATOM 673 O O . TRP A 1 85 ? 12.938 14.039 2.029 1 54.78 85 TRP A O 1
ATOM 683 N N . GLY A 1 86 ? 14.961 15.164 1.937 1 66.19 86 GLY A N 1
ATOM 684 C CA . GLY A 1 86 ? 15.219 14.719 0.576 1 66.19 86 GLY A CA 1
ATOM 685 C C . GLY A 1 86 ? 15.891 13.359 0.51 1 66.19 86 GLY A C 1
ATOM 686 O O . GLY A 1 86 ? 16.094 12.711 1.538 1 66.19 86 GLY A O 1
ATOM 687 N N . VAL A 1 87 ? 16.125 12.891 -0.575 1 71.56 87 VAL A N 1
ATOM 688 C CA . VAL A 1 87 ? 16.594 11.539 -0.847 1 71.56 87 VAL A CA 1
ATOM 689 C C . VAL A 1 87 ? 18 11.367 -0.277 1 71.56 87 VAL A C 1
ATOM 691 O O . VAL A 1 87 ? 18.359 10.289 0.207 1 71.56 87 VAL A O 1
ATOM 694 N N . ILE A 1 88 ? 18.812 12.461 -0.182 1 69.06 88 ILE A N 1
ATOM 695 C CA . ILE A 1 88 ? 20.172 12.375 0.347 1 69.06 88 ILE A CA 1
ATOM 696 C C . ILE A 1 88 ? 20.125 12.18 1.861 1 69.06 88 ILE A C 1
ATOM 698 O O . ILE A 1 88 ? 20.891 11.406 2.42 1 69.06 88 ILE A O 1
ATOM 702 N N . ASP A 1 89 ? 19.234 12.891 2.461 1 69.62 89 ASP A N 1
ATOM 703 C CA . ASP A 1 89 ? 19.031 12.711 3.895 1 69.62 89 ASP A CA 1
ATOM 704 C C . ASP A 1 89 ? 18.625 11.281 4.223 1 69.62 89 ASP A C 1
ATOM 706 O O . ASP A 1 89 ? 19.062 10.711 5.223 1 69.62 89 ASP A O 1
ATOM 710 N N . ARG A 1 90 ? 17.875 10.742 3.352 1 74.75 90 ARG A N 1
ATOM 711 C CA . ARG A 1 90 ? 17.406 9.367 3.521 1 74.75 90 ARG A CA 1
ATOM 712 C C . ARG A 1 90 ? 18.578 8.383 3.449 1 74.75 90 ARG A C 1
ATOM 714 O O . ARG A 1 90 ? 18.656 7.453 4.25 1 74.75 90 ARG A O 1
ATOM 721 N N . LEU A 1 91 ? 19.359 8.633 2.492 1 74.81 91 LEU A N 1
ATOM 722 C CA . LEU A 1 91 ? 20.484 7.734 2.297 1 74.81 91 LEU A CA 1
ATOM 723 C C . LEU A 1 91 ? 21.406 7.742 3.514 1 74.81 91 LEU A C 1
ATOM 725 O O . LEU A 1 91 ? 21.844 6.684 3.98 1 74.81 91 LEU A O 1
ATOM 729 N N . ASP A 1 92 ? 21.656 8.93 4.016 1 72.38 92 ASP A N 1
ATOM 730 C CA . ASP A 1 92 ? 22.516 9.062 5.191 1 72.38 92 ASP A CA 1
ATOM 731 C C . ASP A 1 92 ? 21.891 8.375 6.402 1 72.38 92 ASP A C 1
ATOM 733 O O . ASP A 1 92 ? 22.578 7.641 7.121 1 72.38 92 ASP A O 1
ATOM 737 N N . SER A 1 93 ? 20.703 8.617 6.574 1 70.31 93 SER A N 1
ATOM 738 C CA . SER A 1 93 ? 20 8.008 7.699 1 70.31 93 SER A CA 1
ATOM 739 C C . SER A 1 93 ? 19.984 6.484 7.57 1 70.31 93 SER A C 1
ATOM 741 O O . SER A 1 93 ? 20.219 5.773 8.547 1 70.31 93 SER A O 1
ATOM 743 N N . TRP A 1 94 ? 19.688 6.023 6.434 1 76.19 94 TRP A N 1
ATOM 744 C CA . TRP A 1 94 ? 19.609 4.594 6.156 1 76.19 94 TRP A CA 1
ATOM 745 C C . TRP A 1 94 ? 20.969 3.918 6.391 1 76.19 94 TRP A C 1
ATOM 747 O O . TRP A 1 94 ? 21.031 2.84 6.984 1 76.19 94 TRP A O 1
ATOM 757 N N . SER A 1 95 ? 21.984 4.52 5.953 1 74.38 95 SER A N 1
ATOM 758 C CA . SER A 1 95 ? 23.328 3.984 6.133 1 74.38 95 SER A CA 1
ATOM 759 C C . SER A 1 95 ? 23.688 3.871 7.609 1 74.38 95 SER A C 1
ATOM 761 O O . SER A 1 95 ? 24.312 2.896 8.031 1 74.38 95 SER A O 1
ATOM 763 N N . GLN A 1 96 ? 23.266 4.816 8.312 1 68.12 96 GLN A N 1
ATOM 764 C CA . GLN A 1 96 ? 23.531 4.816 9.75 1 68.12 96 GLN A CA 1
ATOM 765 C C . GLN A 1 96 ? 22.75 3.707 10.453 1 68.12 96 GLN A C 1
ATOM 767 O O . GLN A 1 96 ? 23.25 3.082 11.391 1 68.12 96 GLN A O 1
ATOM 772 N N . GLN A 1 97 ? 21.656 3.428 9.977 1 68.31 97 GLN A N 1
ATOM 773 C CA . GLN A 1 97 ? 20.797 2.414 10.578 1 68.31 97 GLN A CA 1
ATOM 774 C C . GLN A 1 97 ? 21.281 1.009 10.234 1 68.31 97 GLN A C 1
ATOM 776 O O . GLN A 1 97 ? 21.109 0.077 11.023 1 68.31 97 GLN A O 1
ATOM 781 N N . GLN A 1 98 ? 21.797 0.865 9.102 1 68.69 98 GLN A N 1
ATOM 782 C CA . GLN A 1 98 ? 22.266 -0.443 8.648 1 68.69 98 GLN A CA 1
ATOM 783 C C . GLN A 1 98 ? 23.312 -1.017 9.594 1 68.69 98 GLN A C 1
ATOM 785 O O . GLN A 1 98 ? 23.469 -2.236 9.688 1 68.69 98 GLN A O 1
ATOM 790 N N . ALA A 1 99 ? 23.938 -0.209 10.352 1 66.62 99 ALA A N 1
ATOM 791 C CA . ALA A 1 99 ? 25.016 -0.631 11.242 1 66.62 99 ALA A CA 1
ATOM 792 C C . ALA A 1 99 ? 24.469 -1.175 12.555 1 66.62 99 ALA A C 1
ATOM 794 O O . ALA A 1 99 ? 25.188 -1.816 13.32 1 66.62 99 ALA A O 1
ATOM 795 N N . GLN A 1 100 ? 23.234 -1.189 12.602 1 65.88 100 GLN A N 1
ATOM 796 C CA . GLN A 1 100 ? 22.625 -1.629 13.859 1 65.88 100 GLN A CA 1
ATOM 797 C C . GLN A 1 100 ? 22.266 -3.107 13.797 1 65.88 100 GLN A C 1
ATOM 799 O O . GLN A 1 100 ? 21.656 -3.566 12.828 1 65.88 100 GLN A O 1
ATOM 804 N N . PRO A 1 101 ? 22.672 -3.998 14.719 1 63.78 101 PRO A N 1
ATOM 805 C CA . PRO A 1 101 ? 22.469 -5.449 14.68 1 63.78 101 PRO A CA 1
ATOM 806 C C . PRO A 1 101 ? 21 -5.844 14.641 1 63.78 101 PRO A C 1
ATOM 808 O O . PRO A 1 101 ? 20.625 -6.816 13.977 1 63.78 101 PRO A O 1
ATOM 811 N N . ASP A 1 102 ? 20.062 -5.145 15.297 1 78.38 102 ASP A N 1
ATOM 812 C CA . ASP A 1 102 ? 18.672 -5.562 15.406 1 78.38 102 ASP A CA 1
ATOM 813 C C . ASP A 1 102 ? 17.781 -4.727 14.492 1 78.38 102 ASP A C 1
ATOM 815 O O . ASP A 1 102 ? 16.594 -4.547 14.766 1 78.38 102 ASP A O 1
ATOM 819 N N . ARG A 1 103 ? 18.312 -4.512 13.406 1 78.25 103 ARG A N 1
ATOM 820 C CA . ARG A 1 103 ? 17.625 -3.576 12.531 1 78.25 103 ARG A CA 1
ATOM 821 C C . ARG A 1 103 ? 16.375 -4.207 11.93 1 78.25 103 ARG A C 1
ATOM 823 O O . ARG A 1 103 ? 15.32 -3.568 11.859 1 78.25 103 ARG A O 1
ATOM 830 N N . ALA A 1 104 ? 16.578 -5.449 11.516 1 80.31 104 ALA A N 1
ATOM 831 C CA . ALA A 1 104 ? 15.445 -6.129 10.891 1 80.31 104 ALA A CA 1
ATOM 832 C C . ALA A 1 104 ? 14.289 -6.281 11.875 1 80.31 104 ALA A C 1
ATOM 834 O O . ALA A 1 104 ? 13.125 -6.082 11.508 1 80.31 104 ALA A O 1
ATOM 835 N N . SER A 1 105 ? 14.625 -6.609 13.031 1 85.12 105 SER A N 1
ATOM 836 C CA . SER A 1 105 ? 13.609 -6.77 14.07 1 85.12 105 SER A CA 1
ATOM 837 C C . SER A 1 105 ? 12.969 -5.43 14.422 1 85.12 105 SER A C 1
ATOM 839 O O . SER A 1 105 ? 11.758 -5.352 14.609 1 85.12 105 SER A O 1
ATOM 841 N N . LEU A 1 106 ? 13.773 -4.441 14.445 1 82.38 106 LEU A N 1
ATOM 842 C CA . LEU A 1 106 ? 13.266 -3.111 14.75 1 82.38 106 LEU A CA 1
ATOM 843 C C . LEU A 1 106 ? 12.344 -2.615 13.641 1 82.38 106 LEU A C 1
ATOM 845 O O . LEU A 1 106 ? 11.273 -2.066 13.914 1 82.38 106 LEU A O 1
ATOM 849 N N . SER A 1 107 ? 12.742 -2.818 12.469 1 90.5 107 SER A N 1
ATOM 850 C CA . SER A 1 107 ? 11.938 -2.406 11.32 1 90.5 107 SER A CA 1
ATOM 851 C C . SER A 1 107 ? 10.586 -3.109 11.32 1 90.5 107 SER A C 1
ATOM 853 O O . SER A 1 107 ? 9.555 -2.484 11.055 1 90.5 107 SER A O 1
ATOM 855 N N . LEU A 1 108 ? 10.594 -4.375 11.594 1 94.38 108 LEU A N 1
ATOM 856 C CA . LEU A 1 108 ? 9.344 -5.125 11.68 1 94.38 108 LEU A CA 1
ATOM 857 C C . LEU A 1 108 ? 8.445 -4.559 12.773 1 94.38 108 LEU A C 1
ATOM 859 O O . LEU A 1 108 ? 7.25 -4.34 12.555 1 94.38 108 LEU A O 1
ATOM 863 N N . GLN A 1 109 ? 9.008 -4.312 13.867 1 91.44 109 GLN A N 1
ATOM 864 C CA . GLN A 1 109 ? 8.227 -3.787 14.984 1 91.44 109 GLN A CA 1
ATOM 865 C C . GLN A 1 109 ? 7.633 -2.424 14.641 1 91.44 109 GLN A C 1
ATOM 867 O O . GLN A 1 109 ? 6.473 -2.146 14.961 1 91.44 109 GLN A O 1
ATOM 872 N N . MET A 1 110 ? 8.438 -1.606 14.008 1 89.56 110 MET A N 1
ATOM 873 C CA . MET A 1 110 ? 7.953 -0.293 13.594 1 89.56 110 MET A CA 1
ATOM 874 C C . MET A 1 110 ? 6.82 -0.425 12.578 1 89.56 110 MET A C 1
ATOM 876 O O . MET A 1 110 ? 5.836 0.311 12.648 1 89.56 110 MET A O 1
ATOM 880 N N . GLU A 1 111 ? 6.984 -1.362 11.688 1 95.75 111 GLU A N 1
ATOM 881 C CA . GLU A 1 111 ? 5.945 -1.624 10.695 1 95.75 111 GLU A CA 1
ATOM 882 C C . GLU A 1 111 ? 4.656 -2.098 11.359 1 95.75 111 GLU A C 1
ATOM 884 O O . GLU A 1 111 ? 3.57 -1.613 11.031 1 95.75 111 GLU A O 1
ATOM 889 N N . LEU A 1 112 ? 4.773 -3.037 12.305 1 95 112 LEU A N 1
ATOM 890 C CA . LEU A 1 112 ? 3.615 -3.561 13.016 1 95 112 LEU A CA 1
ATOM 891 C C . LEU A 1 112 ? 2.936 -2.463 13.828 1 95 112 LEU A C 1
ATOM 893 O O . LEU A 1 112 ? 1.706 -2.359 13.836 1 95 112 LEU A O 1
ATOM 897 N N . ASP A 1 113 ? 3.709 -1.674 14.422 1 92.56 113 ASP A N 1
ATOM 898 C CA . ASP A 1 113 ? 3.172 -0.561 15.195 1 92.56 113 ASP A CA 1
ATOM 899 C C . ASP A 1 113 ? 2.416 0.418 14.305 1 92.56 113 ASP A C 1
ATOM 901 O O . ASP A 1 113 ? 1.376 0.951 14.695 1 92.56 113 ASP A O 1
ATOM 905 N N . ALA A 1 114 ? 2.988 0.692 13.203 1 94.75 114 ALA A N 1
ATOM 906 C CA . ALA A 1 114 ? 2.342 1.593 12.25 1 94.75 114 ALA A CA 1
ATOM 907 C C . ALA A 1 114 ? 0.972 1.062 11.836 1 94.75 114 ALA A C 1
ATOM 909 O O . ALA A 1 114 ? 0.005 1.824 11.75 1 94.75 114 ALA A O 1
ATOM 910 N N . ILE A 1 115 ? 0.898 -0.232 11.594 1 97.62 115 ILE A N 1
ATOM 911 C CA . ILE A 1 1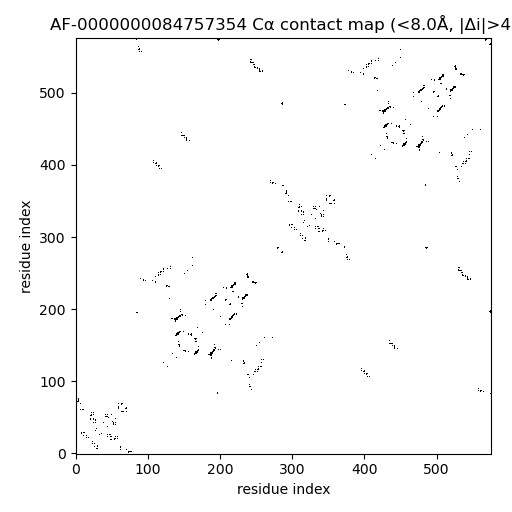15 ? -0.363 -0.851 11.195 1 97.62 115 ILE A CA 1
ATOM 912 C C . ILE A 1 115 ? -1.347 -0.806 12.367 1 97.62 115 ILE A C 1
ATOM 914 O O . ILE A 1 115 ? -2.525 -0.492 12.18 1 97.62 115 ILE A O 1
ATOM 918 N N . ARG A 1 116 ? -0.874 -1.125 13.555 1 95.06 116 ARG A N 1
ATOM 919 C CA . ARG A 1 116 ? -1.72 -1.036 14.742 1 95.06 116 ARG A CA 1
ATOM 920 C C . ARG A 1 116 ? -2.287 0.37 14.906 1 95.06 116 ARG A C 1
ATOM 922 O O . ARG A 1 116 ? -3.463 0.536 15.234 1 95.06 116 ARG A O 1
ATOM 929 N N . TYR A 1 117 ? -1.468 1.297 14.703 1 93.06 117 TYR A N 1
ATOM 930 C CA . TYR A 1 117 ? -1.874 2.693 14.828 1 93.06 117 TYR A CA 1
ATOM 931 C C . TYR A 1 117 ? -3 3.018 13.852 1 93.06 117 TYR A C 1
ATOM 933 O O . TYR A 1 117 ? -3.936 3.744 14.195 1 93.06 117 TYR A O 1
ATOM 941 N N . VAL A 1 118 ? -2.949 2.508 12.664 1 97.5 118 VAL A N 1
ATOM 942 C CA . VAL A 1 118 ? -3.982 2.744 11.656 1 97.5 118 VAL A CA 1
ATOM 943 C C . VAL A 1 118 ? -5.316 2.178 12.141 1 97.5 118 VAL A C 1
ATOM 945 O O . VAL A 1 118 ? -6.359 2.818 12 1 97.5 118 VAL A O 1
ATOM 948 N N . TYR A 1 119 ? -5.301 0.998 12.703 1 95.81 119 TYR A N 1
ATOM 949 C CA . TYR A 1 119 ? -6.531 0.386 13.195 1 95.81 119 TYR A CA 1
ATOM 950 C C . TYR A 1 119 ? -7.105 1.181 14.367 1 95.81 119 TYR A C 1
ATOM 952 O O . TYR A 1 119 ? -8.32 1.246 14.539 1 95.81 119 TYR A O 1
ATOM 960 N N . GLN A 1 120 ? -6.227 1.776 15.141 1 93.62 120 GLN A N 1
ATOM 961 C CA . GLN A 1 120 ? -6.688 2.68 16.188 1 93.62 120 GLN A CA 1
ATOM 962 C C . GLN A 1 120 ? -7.324 3.934 15.594 1 93.62 120 GLN A C 1
ATOM 964 O O . GLN A 1 120 ? -8.375 4.379 16.062 1 93.62 120 GLN A O 1
ATOM 969 N N . LEU A 1 121 ? -6.656 4.449 14.586 1 93.12 121 LEU A N 1
ATOM 970 C CA . LEU A 1 121 ? -7.168 5.613 13.875 1 93.12 121 LEU A CA 1
ATOM 971 C C . LEU A 1 121 ? -8.57 5.352 13.336 1 93.12 121 LEU A C 1
ATOM 973 O O . LEU A 1 121 ? -9.414 6.246 13.336 1 93.12 121 LEU A O 1
ATOM 977 N N . ALA A 1 122 ? -8.844 4.156 12.945 1 96.38 122 ALA A N 1
ATOM 978 C CA . ALA A 1 122 ? -10.109 3.758 12.344 1 96.38 122 ALA A CA 1
ATOM 979 C C . ALA A 1 122 ? -11.234 3.773 13.375 1 96.38 122 ALA A C 1
ATOM 981 O O . ALA A 1 122 ? -12.414 3.688 13.016 1 96.38 122 ALA A O 1
ATOM 982 N N . GLN A 1 123 ? -10.898 3.91 14.609 1 93.88 123 GLN A N 1
ATOM 983 C CA . GLN A 1 123 ? -11.898 3.963 15.672 1 93.88 123 GLN A CA 1
ATOM 984 C C . GLN A 1 123 ? -12.188 5.402 16.094 1 93.88 123 GLN A C 1
ATOM 986 O O . GLN A 1 123 ? -13.062 5.652 16.922 1 93.88 123 GLN A O 1
ATOM 991 N N . GLU A 1 124 ? -11.477 6.344 15.523 1 93.62 124 GLU A N 1
ATOM 992 C CA . GLU A 1 124 ? -11.602 7.75 15.898 1 93.62 124 GLU A CA 1
ATOM 993 C C . GLU A 1 124 ? -12.758 8.414 15.148 1 93.62 124 GLU A C 1
ATOM 995 O O . GLU A 1 124 ? -13.125 7.988 14.055 1 93.62 124 GLU A O 1
ATOM 1000 N N . PRO A 1 125 ? -13.32 9.508 15.672 1 95.88 125 PRO A N 1
ATOM 1001 C CA . PRO A 1 125 ? -14.445 10.211 15.055 1 95.88 125 PRO A CA 1
ATOM 1002 C C . PRO A 1 125 ? -14.102 10.766 13.672 1 95.88 125 PRO A C 1
ATOM 1004 O O . PRO A 1 125 ? -14.961 10.789 12.781 1 95.88 125 PRO A O 1
ATOM 1007 N N . THR A 1 126 ? -12.859 11.195 13.531 1 96.38 126 THR A N 1
ATOM 1008 C CA . THR A 1 126 ? -12.477 11.75 12.234 1 96.38 126 THR A CA 1
ATOM 1009 C C . THR A 1 126 ? -12.594 10.695 11.141 1 96.38 126 THR A C 1
ATOM 1011 O O . THR A 1 126 ? -13.062 10.984 10.031 1 96.38 126 THR A O 1
ATOM 1014 N N . PHE A 1 127 ? -12.172 9.531 11.43 1 98.06 127 PHE A N 1
ATOM 1015 C CA . PHE A 1 127 ? -12.297 8.43 10.484 1 98.06 127 PHE A CA 1
ATOM 1016 C C . PHE A 1 127 ? -13.758 8.195 10.117 1 98.06 127 PHE A C 1
ATOM 1018 O O . PHE A 1 127 ? -14.086 8.039 8.938 1 98.06 127 PHE A O 1
ATOM 1025 N N . ALA A 1 128 ? -14.586 8.172 11.078 1 97.56 128 ALA A N 1
ATOM 1026 C CA . ALA A 1 128 ? -16.016 7.988 10.852 1 97.56 128 ALA A CA 1
ATOM 1027 C C . ALA A 1 128 ? -16.578 9.102 9.977 1 97.56 128 ALA A C 1
ATOM 1029 O O . ALA A 1 128 ? -17.359 8.844 9.062 1 97.56 128 ALA A O 1
ATOM 1030 N N . ARG A 1 129 ? -16.156 10.258 10.234 1 98.06 129 ARG A N 1
ATOM 1031 C CA . ARG A 1 129 ? -16.609 11.406 9.453 1 98.06 129 ARG A CA 1
ATOM 1032 C C . ARG A 1 129 ? -16.156 11.297 8 1 98.06 129 ARG A C 1
ATOM 1034 O O . ARG A 1 129 ? -16.953 11.531 7.082 1 98.06 129 ARG A O 1
ATOM 1041 N N . VAL A 1 130 ? -14.945 10.93 7.812 1 98.62 130 VAL A N 1
ATOM 1042 C CA . VAL A 1 130 ? -14.398 10.797 6.465 1 98.62 130 VAL A CA 1
ATOM 1043 C C . VAL A 1 130 ? -15.164 9.711 5.703 1 98.62 130 VAL A C 1
ATOM 1045 O O . VAL A 1 130 ? -15.562 9.914 4.555 1 98.62 130 VAL A O 1
ATOM 1048 N N . SER A 1 131 ? -15.352 8.57 6.293 1 98.19 131 SER A N 1
ATOM 1049 C CA . SER A 1 131 ? -16.078 7.484 5.637 1 98.19 131 SER A CA 1
ATOM 1050 C C . SER A 1 131 ? -17.5 7.895 5.301 1 98.19 131 SER A C 1
ATOM 1052 O O . SER A 1 131 ? -18.016 7.547 4.238 1 98.19 131 SER A O 1
ATOM 1054 N N . GLN A 1 132 ? -18.141 8.633 6.203 1 98.06 132 GLN A N 1
ATOM 1055 C CA . GLN A 1 132 ? -19.484 9.125 5.969 1 98.06 132 GLN A CA 1
ATOM 1056 C C . GLN A 1 132 ? -19.531 10.102 4.801 1 98.06 132 GLN A C 1
ATOM 1058 O O . GLN A 1 132 ? -20.391 10.008 3.928 1 98.06 132 GLN A O 1
ATOM 1063 N N . ARG A 1 133 ? -18.625 11 4.809 1 98.31 133 ARG A N 1
ATOM 1064 C CA . ARG A 1 133 ? -18.578 12.008 3.756 1 98.31 133 ARG A CA 1
ATOM 1065 C C . ARG A 1 133 ? -18.281 11.367 2.4 1 98.31 133 ARG A C 1
ATOM 1067 O O . ARG A 1 133 ? -18.859 11.758 1.387 1 98.31 133 ARG A O 1
ATOM 1074 N N . ILE A 1 134 ? -17.438 10.383 2.396 1 98.38 134 ILE A N 1
ATOM 1075 C CA . ILE A 1 134 ? -17.156 9.672 1.154 1 98.38 134 ILE A CA 1
ATOM 1076 C C . ILE A 1 134 ? -18.422 8.977 0.661 1 98.38 134 ILE A C 1
ATOM 1078 O O . ILE A 1 134 ? -18.719 9 -0.534 1 98.38 134 ILE A O 1
ATOM 1082 N N . ALA A 1 135 ? -19.156 8.398 1.532 1 97.25 135 ALA A N 1
ATOM 1083 C CA . ALA A 1 135 ? -20.328 7.625 1.171 1 97.25 135 ALA A CA 1
ATOM 1084 C C . ALA A 1 135 ? -21.453 8.539 0.692 1 97.25 135 ALA A C 1
ATOM 1086 O O . ALA A 1 135 ? -22.234 8.172 -0.192 1 97.25 135 ALA A O 1
ATOM 1087 N N . GLU A 1 136 ? -21.516 9.758 1.229 1 96.5 136 GLU A N 1
ATOM 1088 C CA . GLU A 1 136 ? -22.719 10.578 1.051 1 96.5 136 GLU A CA 1
ATOM 1089 C C . GLU A 1 136 ? -22.469 11.703 0.053 1 96.5 136 GLU A C 1
ATOM 1091 O O . GLU A 1 136 ? -23.406 12.305 -0.464 1 96.5 136 GLU A O 1
ATOM 1096 N N . ALA A 1 137 ? -21.234 12.031 -0.206 1 97 137 ALA A N 1
ATOM 1097 C CA . ALA A 1 137 ? -20.922 13.133 -1.118 1 97 137 ALA A CA 1
ATOM 1098 C C . ALA A 1 137 ? -21.531 12.891 -2.498 1 97 137 ALA A C 1
ATOM 1100 O O . ALA A 1 137 ? -21.75 11.742 -2.898 1 97 137 ALA A O 1
ATOM 1101 N N . ASP A 1 138 ? -21.844 13.914 -3.141 1 95.44 138 ASP A N 1
ATOM 1102 C CA . ASP A 1 138 ? -22.391 13.742 -4.488 1 95.44 138 ASP A CA 1
ATOM 1103 C C . ASP A 1 138 ? -21.281 13.43 -5.488 1 95.44 138 ASP A C 1
ATOM 1105 O O . ASP A 1 138 ? -21.547 12.898 -6.57 1 95.44 138 ASP A O 1
ATOM 1109 N N . ALA A 1 139 ? -20.078 13.82 -5.121 1 95.62 139 ALA A N 1
ATOM 1110 C CA . ALA A 1 139 ? -18.891 13.43 -5.887 1 95.62 139 ALA A CA 1
ATOM 1111 C C . ALA A 1 139 ? -17.656 13.336 -4.988 1 95.62 139 ALA A C 1
ATOM 1113 O O . ALA A 1 139 ? -17.516 14.109 -4.035 1 95.62 139 ALA A O 1
ATOM 1114 N N . VAL A 1 140 ? -16.875 12.391 -5.305 1 97 140 VAL A N 1
ATOM 1115 C CA . VAL A 1 140 ? -15.625 12.234 -4.562 1 97 140 VAL A CA 1
ATOM 1116 C C . VAL A 1 140 ? -14.438 12.391 -5.508 1 97 140 VAL A C 1
ATOM 1118 O O . VAL A 1 140 ? -14.391 11.75 -6.562 1 97 140 VAL A O 1
ATOM 1121 N N . ILE A 1 141 ? -13.531 13.281 -5.176 1 95.81 141 ILE A N 1
ATOM 1122 C CA . ILE A 1 141 ? -12.336 13.516 -5.973 1 95.81 141 ILE A CA 1
ATOM 1123 C C . ILE A 1 141 ? -11.102 13.047 -5.203 1 95.81 141 ILE A C 1
ATOM 1125 O O . ILE A 1 141 ? -10.859 13.484 -4.078 1 95.81 141 ILE A O 1
ATOM 1129 N N . ILE A 1 142 ? -10.383 12.156 -5.805 1 96.38 142 ILE A N 1
ATOM 1130 C CA . ILE A 1 142 ? -9.195 11.586 -5.168 1 96.38 142 ILE A CA 1
ATOM 1131 C C . ILE A 1 142 ? -7.941 12.18 -5.797 1 96.38 142 ILE A C 1
ATOM 1133 O O . ILE A 1 142 ? -7.793 12.195 -7.02 1 96.38 142 ILE A O 1
ATOM 1137 N N . ILE A 1 143 ? -7.051 12.672 -4.93 1 94.19 143 ILE A N 1
ATOM 1138 C CA . ILE A 1 143 ? -5.801 13.273 -5.375 1 94.19 143 ILE A CA 1
ATOM 1139 C C . ILE A 1 143 ? -4.625 12.633 -4.641 1 94.19 143 ILE A C 1
ATOM 1141 O O . ILE A 1 143 ? -4.574 12.641 -3.41 1 94.19 143 ILE A O 1
ATOM 1145 N N . GLY A 1 144 ? -3.795 12 -5.344 1 93.81 144 GLY A N 1
ATOM 1146 C CA . GLY A 1 144 ? -2.518 11.531 -4.828 1 93.81 144 GLY A CA 1
ATOM 1147 C C . GLY A 1 144 ? -1.337 12.336 -5.34 1 93.81 144 GLY A C 1
ATOM 1148 O O . GLY A 1 144 ? -1.213 12.57 -6.547 1 93.81 144 GLY A O 1
ATOM 1149 N N . ILE A 1 145 ? -0.498 12.719 -4.453 1 89.81 145 ILE A N 1
ATOM 1150 C CA . ILE A 1 145 ? 0.616 13.578 -4.836 1 89.81 145 ILE A CA 1
ATOM 1151 C C . ILE A 1 145 ? 1.929 12.812 -4.719 1 89.81 145 ILE A C 1
ATOM 1153 O O . ILE A 1 145 ? 2.137 12.07 -3.752 1 89.81 145 ILE A O 1
ATOM 1157 N N . GLN A 1 146 ? 2.805 12.977 -5.742 1 83.69 146 GLN A N 1
ATOM 1158 C CA . GLN A 1 146 ? 4.16 12.43 -5.789 1 83.69 146 GLN A CA 1
ATOM 1159 C C . GLN A 1 146 ? 4.16 10.93 -5.52 1 83.69 146 GLN A C 1
ATOM 1161 O O . GLN A 1 146 ? 3.512 10.164 -6.234 1 83.69 146 GLN A O 1
ATOM 1166 N N . SER A 1 147 ? 4.738 10.508 -4.395 1 86.44 147 SER A N 1
ATOM 1167 C CA . SER A 1 147 ? 4.93 9.094 -4.121 1 86.44 147 SER A CA 1
ATOM 1168 C C . SER A 1 147 ? 3.609 8.414 -3.777 1 86.44 147 SER A C 1
ATOM 1170 O O . SER A 1 147 ? 3.508 7.184 -3.816 1 86.44 147 SER A O 1
ATOM 1172 N N . THR A 1 148 ? 2.615 9.141 -3.51 1 93.12 148 THR A N 1
ATOM 1173 C CA . THR A 1 148 ? 1.356 8.547 -3.076 1 93.12 148 THR A CA 1
ATOM 1174 C C . THR A 1 148 ? 0.396 8.391 -4.25 1 93.12 148 THR A C 1
ATOM 1176 O O . THR A 1 148 ? -0.723 7.906 -4.086 1 93.12 148 THR A O 1
ATOM 1179 N N . ARG A 1 149 ? 0.783 8.781 -5.445 1 92.19 149 ARG A N 1
ATOM 1180 C CA . ARG A 1 149 ? -0.076 8.719 -6.621 1 92.19 149 ARG A CA 1
ATOM 1181 C C . ARG A 1 149 ? -0.603 7.309 -6.848 1 92.19 149 ARG A C 1
ATOM 1183 O O . ARG A 1 149 ? -1.801 7.113 -7.059 1 92.19 149 ARG A O 1
ATOM 1190 N N . GLY A 1 150 ? 0.299 6.391 -6.77 1 93.06 150 GLY A N 1
ATOM 1191 C CA . GLY A 1 150 ? -0.089 5.012 -7.023 1 93.06 150 GLY A CA 1
ATOM 1192 C C . GLY A 1 150 ? -1.098 4.48 -6.02 1 93.06 150 GLY A C 1
ATOM 1193 O O . GLY A 1 150 ? -2.115 3.902 -6.402 1 93.06 150 GLY A O 1
ATOM 1194 N N . ILE A 1 151 ? -0.861 4.691 -4.781 1 94.94 151 ILE A N 1
ATOM 1195 C CA . ILE A 1 151 ? -1.724 4.16 -3.73 1 94.94 151 ILE A CA 1
ATOM 1196 C C . ILE A 1 151 ? -3.068 4.883 -3.754 1 94.94 151 ILE A C 1
ATOM 1198 O O . ILE A 1 151 ? -4.113 4.273 -3.518 1 94.94 151 ILE A O 1
ATOM 1202 N N . ALA A 1 152 ? -3.023 6.168 -4.066 1 95.75 152 ALA A N 1
ATOM 1203 C CA . ALA A 1 152 ? -4.266 6.922 -4.215 1 95.75 152 ALA A CA 1
ATOM 1204 C C . ALA A 1 152 ? -5.082 6.402 -5.398 1 95.75 152 ALA A C 1
ATOM 1206 O O . ALA A 1 152 ? -6.309 6.336 -5.332 1 95.75 152 ALA A O 1
ATOM 1207 N N . ASN A 1 153 ? -4.387 6.117 -6.43 1 93.69 153 ASN A N 1
ATOM 1208 C CA . ASN A 1 153 ? -5.066 5.566 -7.598 1 93.69 153 ASN A CA 1
ATOM 1209 C C . ASN A 1 153 ? -5.719 4.219 -7.285 1 93.69 153 ASN A C 1
ATOM 1211 O O . ASN A 1 153 ? -6.797 3.916 -7.793 1 93.69 153 ASN A O 1
ATOM 1215 N N . THR A 1 154 ? -5.062 3.424 -6.547 1 94.75 154 THR A N 1
ATOM 1216 C CA . THR A 1 154 ? -5.645 2.162 -6.102 1 94.75 154 THR A CA 1
ATOM 1217 C C . THR A 1 154 ? -6.93 2.408 -5.32 1 94.75 154 THR A C 1
ATOM 1219 O O . THR A 1 154 ? -7.938 1.736 -5.543 1 94.75 154 THR A O 1
ATOM 1222 N N . PHE A 1 155 ? -6.918 3.357 -4.465 1 97.31 155 PHE A N 1
ATOM 1223 C CA . PHE A 1 155 ? -8.102 3.73 -3.699 1 97.31 155 PHE A CA 1
ATOM 1224 C C . PHE A 1 155 ? -9.227 4.172 -4.625 1 97.31 155 PHE A C 1
ATOM 1226 O O . PHE A 1 155 ? -10.375 3.756 -4.453 1 97.31 155 PHE A O 1
ATOM 1233 N N . PHE A 1 156 ? -8.836 4.961 -5.574 1 95.75 156 PHE A N 1
ATOM 1234 C CA . PHE A 1 156 ? -9.789 5.426 -6.578 1 95.75 156 PHE A CA 1
ATOM 1235 C C . PHE A 1 156 ? -10.445 4.25 -7.285 1 95.75 156 PHE A C 1
ATOM 1237 O O . PHE A 1 156 ? -11.68 4.176 -7.363 1 95.75 156 PHE A O 1
ATOM 1244 N N . SER A 1 157 ? -9.625 3.371 -7.727 1 93.19 157 SER A N 1
ATOM 1245 C CA . SER A 1 157 ? -10.125 2.242 -8.5 1 93.19 157 SER A CA 1
ATOM 1246 C C . SER A 1 157 ? -11.102 1.401 -7.684 1 93.19 157 SER A C 1
ATOM 1248 O O . SER A 1 157 ? -12.133 0.966 -8.195 1 93.19 157 SER A O 1
ATOM 1250 N N . HIS A 1 158 ? -10.844 1.167 -6.457 1 94.69 158 HIS A N 1
ATOM 1251 C CA . HIS A 1 158 ? -11.711 0.383 -5.594 1 94.69 158 HIS A CA 1
ATOM 1252 C C . HIS A 1 158 ? -12.984 1.148 -5.258 1 94.69 158 HIS A C 1
ATOM 1254 O O . HIS A 1 158 ? -14.078 0.576 -5.258 1 94.69 158 HIS A O 1
ATOM 1260 N N . LEU A 1 159 ? -12.797 2.396 -5.004 1 96.56 159 LEU A N 1
ATOM 1261 C CA . LEU A 1 159 ? -13.945 3.201 -4.609 1 96.56 159 LEU A CA 1
ATOM 1262 C C . LEU A 1 159 ? -14.922 3.363 -5.77 1 96.56 159 LEU A C 1
ATOM 1264 O O . LEU A 1 159 ? -16.141 3.342 -5.57 1 96.56 159 LEU A O 1
ATOM 1268 N N . GLU A 1 160 ? -14.328 3.586 -6.949 1 93.5 160 GLU A N 1
ATOM 1269 C CA . GLU A 1 160 ? -15.18 3.764 -8.125 1 93.5 160 GLU A CA 1
ATOM 1270 C C . GLU A 1 160 ? -16.062 2.539 -8.359 1 93.5 160 GLU A C 1
ATOM 1272 O O . GLU A 1 160 ? -17.141 2.648 -8.93 1 93.5 160 GLU A O 1
ATOM 1277 N N . TYR A 1 161 ? -15.578 1.396 -7.93 1 89.88 161 TYR A N 1
ATOM 1278 C CA . TYR A 1 161 ? -16.375 0.178 -8.031 1 89.88 161 TYR A CA 1
ATOM 1279 C C . TYR A 1 161 ? -17.547 0.21 -7.062 1 89.88 161 TYR A C 1
ATOM 1281 O O . TYR A 1 161 ? -18.594 -0.384 -7.324 1 89.88 161 TYR A O 1
ATOM 1289 N N . LEU A 1 162 ? -17.469 0.871 -5.996 1 93.12 162 LEU A N 1
ATOM 1290 C CA . LEU A 1 162 ? -18.438 0.862 -4.918 1 93.12 162 LEU A CA 1
ATOM 1291 C C . LEU A 1 162 ? -19.5 1.944 -5.133 1 93.12 162 LEU A C 1
ATOM 1293 O O . LEU A 1 162 ? -20.641 1.803 -4.691 1 93.12 162 LEU A O 1
ATOM 1297 N N . ARG A 1 163 ? -19.125 3.021 -5.746 1 94.69 163 ARG A N 1
ATOM 1298 C CA . ARG A 1 163 ? -20.047 4.137 -5.918 1 94.69 163 ARG A CA 1
ATOM 1299 C C . ARG A 1 163 ? -19.75 4.898 -7.207 1 94.69 163 ARG A C 1
ATOM 1301 O O . ARG A 1 163 ? -18.625 4.867 -7.707 1 94.69 163 ARG A O 1
ATOM 1308 N N . PRO A 1 164 ? -20.812 5.598 -7.703 1 93.25 164 PRO A N 1
ATOM 1309 C CA . PRO A 1 164 ? -20.609 6.418 -8.898 1 93.25 164 PRO A CA 1
ATOM 1310 C C . PRO A 1 164 ? -19.953 7.762 -8.586 1 93.25 164 PRO A C 1
ATOM 1312 O O . PRO A 1 164 ? -19.844 8.148 -7.422 1 93.25 164 PRO A O 1
ATOM 1315 N N . ARG A 1 165 ? -19.5 8.5 -9.539 1 94 165 ARG A N 1
ATOM 1316 C CA . ARG A 1 165 ? -19.016 9.875 -9.508 1 94 165 ARG A CA 1
ATOM 1317 C C . ARG A 1 165 ? -17.781 9.992 -8.617 1 94 165 ARG A C 1
ATOM 1319 O O . ARG A 1 165 ? -17.703 10.867 -7.746 1 94 165 ARG A O 1
ATOM 1326 N N . VAL A 1 166 ? -16.969 9.047 -8.766 1 95.31 166 VAL A N 1
ATOM 1327 C CA . VAL A 1 166 ? -15.609 9.109 -8.227 1 95.31 166 VAL A CA 1
ATOM 1328 C C . VAL A 1 166 ? -14.625 9.461 -9.336 1 95.31 166 VAL A C 1
ATOM 1330 O O . VAL A 1 166 ? -14.664 8.867 -10.414 1 95.31 166 VAL A O 1
ATOM 1333 N N . THR A 1 167 ? -13.773 10.445 -9.094 1 92.62 167 THR A N 1
ATOM 1334 C CA . THR A 1 167 ? -12.797 10.859 -10.102 1 92.62 167 THR A CA 1
ATOM 1335 C C . THR A 1 167 ? -11.391 10.906 -9.5 1 92.62 167 THR A C 1
ATOM 1337 O O . THR A 1 167 ? -11.227 11.203 -8.312 1 92.62 167 THR A O 1
ATOM 1340 N N . TYR A 1 168 ? -10.445 10.508 -10.281 1 92.44 168 TYR A N 1
ATOM 1341 C CA . TYR A 1 168 ? -9.039 10.625 -9.906 1 92.44 168 TYR A CA 1
ATOM 1342 C C . TYR A 1 168 ? -8.398 11.828 -10.586 1 92.44 168 TYR A C 1
ATOM 1344 O O . TYR A 1 168 ? -8.414 11.938 -11.812 1 92.44 168 TYR A O 1
ATOM 1352 N N . ALA A 1 169 ? -7.84 12.703 -9.797 1 87.06 169 ALA A N 1
ATOM 1353 C CA . ALA A 1 169 ? -7.156 13.875 -10.328 1 87.06 169 ALA A CA 1
ATOM 1354 C C . ALA A 1 169 ? -5.645 13.695 -10.289 1 87.06 169 ALA A C 1
ATOM 1356 O O . ALA A 1 169 ? -5.043 13.633 -9.219 1 87.06 169 ALA A O 1
ATOM 1357 N N . ASP A 1 170 ? -4.934 13.477 -11.367 1 73.88 170 ASP A N 1
ATOM 1358 C CA . ASP A 1 170 ? -3.531 13.078 -11.477 1 73.88 170 ASP A CA 1
ATOM 1359 C C . ASP A 1 170 ? -2.602 14.25 -11.195 1 73.88 170 ASP A C 1
ATOM 1361 O O . ASP A 1 170 ? -1.383 14.141 -11.352 1 73.88 170 ASP A O 1
ATOM 1365 N N . GLY A 1 171 ? -3.023 15.289 -10.719 1 64.12 171 GLY A N 1
ATOM 1366 C CA . GLY A 1 171 ? -2.178 16.391 -10.281 1 64.12 171 GLY A CA 1
ATOM 1367 C C . GLY A 1 171 ? -1.808 17.328 -11.406 1 64.12 171 GLY A C 1
ATOM 1368 O O . GLY A 1 171 ? -1.066 18.297 -11.195 1 64.12 171 GLY A O 1
ATOM 1369 N N . SER A 1 172 ? -2.225 16.953 -12.555 1 60.38 172 SER A N 1
ATOM 1370 C CA . SER A 1 172 ? -2.029 17.938 -13.609 1 60.38 172 SER A CA 1
ATOM 1371 C C . SER A 1 172 ? -2.799 19.219 -13.312 1 60.38 172 SER A C 1
ATOM 1373 O O . SER A 1 172 ? -3.719 19.219 -12.484 1 60.38 172 SER A O 1
ATOM 1375 N N . SER A 1 173 ? -2.201 20.297 -13.695 1 54.97 173 SER A N 1
ATOM 1376 C CA . SER A 1 173 ? -2.805 21.594 -13.453 1 54.97 173 SER A CA 1
ATOM 1377 C C . SER A 1 173 ? -4.305 21.562 -13.719 1 54.97 173 SER A C 1
ATOM 1379 O O . SER A 1 173 ? -5.09 22.109 -12.93 1 54.97 173 SER A O 1
ATOM 1381 N N . GLY A 1 174 ? -4.629 21.031 -14.641 1 58.78 174 GLY A N 1
ATOM 1382 C CA . GLY A 1 174 ? -6.039 20.984 -14.992 1 58.78 174 GLY A CA 1
ATOM 1383 C C . GLY A 1 174 ? -6.867 20.156 -14.031 1 58.78 174 GLY A C 1
ATOM 1384 O O . GLY A 1 174 ? -8.023 20.484 -13.758 1 58.78 174 GLY A O 1
ATOM 1385 N N . SER A 1 175 ? -6.312 19.219 -13.414 1 67.5 175 SER A N 1
ATOM 1386 C CA . SER A 1 175 ? -7.074 18.328 -12.547 1 67.5 175 SER A CA 1
ATOM 1387 C C . SER A 1 175 ? -7.359 18.984 -11.195 1 67.5 175 SER A C 1
ATOM 1389 O O . SER A 1 175 ? -8.43 18.781 -10.617 1 67.5 175 SER A O 1
ATOM 1391 N N . TRP A 1 176 ? -6.504 19.844 -10.852 1 73.44 176 TRP A N 1
ATOM 1392 C CA . TRP A 1 176 ? -6.715 20.562 -9.594 1 73.44 176 TRP A CA 1
ATOM 1393 C C . TRP A 1 176 ? -7.891 21.531 -9.711 1 73.44 176 TRP A C 1
ATOM 1395 O O . TRP A 1 176 ? -8.719 21.609 -8.805 1 73.44 176 TRP A O 1
ATOM 1405 N N . LEU A 1 177 ? -7.914 22.141 -10.867 1 70.38 177 LEU A N 1
ATOM 1406 C CA . LEU A 1 177 ? -8.984 23.109 -11.117 1 70.38 177 LEU A CA 1
ATOM 1407 C C . LEU A 1 177 ? -10.344 22.422 -11.102 1 70.38 177 LEU A C 1
ATOM 1409 O O . LEU A 1 177 ? -11.289 22.922 -10.477 1 70.38 177 LEU A O 1
ATOM 1413 N N . GLU A 1 178 ? -10.391 21.297 -11.625 1 74.06 178 GLU A N 1
ATOM 1414 C CA . GLU A 1 178 ? -11.648 20.562 -11.688 1 74.06 178 GLU A CA 1
ATOM 1415 C C . GLU A 1 178 ? -12.086 20.094 -10.305 1 74.06 178 GLU A C 1
ATOM 1417 O O . GLU A 1 178 ? -13.281 20.094 -9.992 1 74.06 178 GLU A O 1
ATOM 1422 N N . SER A 1 179 ? -11.172 19.844 -9.523 1 79.69 179 SER A N 1
ATOM 1423 C CA . SER A 1 179 ? -11.477 19.391 -8.172 1 79.69 179 SER A CA 1
ATOM 1424 C C . SER A 1 179 ? -12.055 20.516 -7.328 1 79.69 179 SER A C 1
ATOM 1426 O O . SER A 1 179 ? -12.906 20.281 -6.465 1 79.69 179 SER A O 1
ATOM 1428 N N . LEU A 1 180 ? -11.641 21.734 -7.617 1 81.88 180 LEU A N 1
ATOM 1429 C CA . LEU A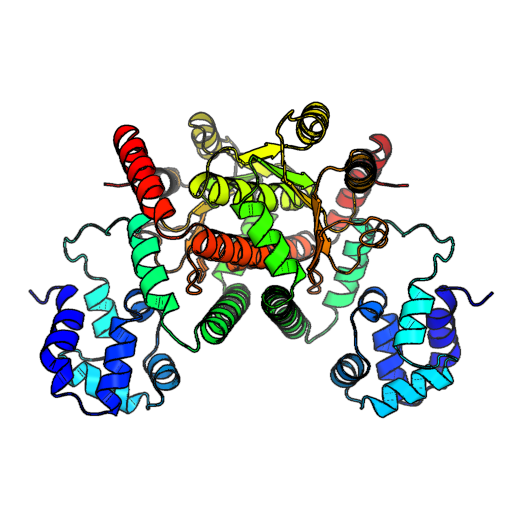 1 180 ? -12.031 22.875 -6.797 1 81.88 180 LEU A CA 1
ATOM 1430 C C . LEU A 1 180 ? -13.227 23.594 -7.402 1 81.88 180 LEU A C 1
ATOM 1432 O O . LEU A 1 180 ? -13.875 24.406 -6.73 1 81.88 180 LEU A O 1
ATOM 1436 N N . ASN A 1 181 ? -13.484 23.266 -8.625 1 79.62 181 ASN A N 1
ATOM 1437 C CA . ASN A 1 181 ? -14.594 23.875 -9.352 1 79.62 181 ASN A CA 1
ATOM 1438 C C . ASN A 1 181 ? -15.438 22.812 -10.062 1 79.62 181 ASN A C 1
ATOM 1440 O O . ASN A 1 181 ? -15.742 22.953 -11.25 1 79.62 181 ASN A O 1
ATOM 1444 N N . SER A 1 182 ? -15.828 21.719 -9.406 1 76.06 182 SER A N 1
ATOM 1445 C CA . SER A 1 182 ? -16.516 20.562 -9.984 1 76.06 182 SER A CA 1
ATOM 1446 C C . SER A 1 182 ? -17.984 20.875 -10.227 1 76.06 182 SER A C 1
ATOM 1448 O O . SER A 1 182 ? -18.656 20.172 -11 1 76.06 182 SER A O 1
ATOM 1450 N N . GLU A 1 183 ? -18.531 21.922 -9.625 1 80.75 183 GLU A N 1
ATOM 1451 C CA . GLU A 1 183 ? -19.906 22.359 -9.734 1 80.75 183 GLU A CA 1
ATOM 1452 C C . GLU A 1 183 ? -20.859 21.375 -9.078 1 80.75 183 GLU A C 1
ATOM 1454 O O . GLU A 1 183 ? -22.078 21.422 -9.297 1 80.75 183 GLU A O 1
ATOM 1459 N N . TYR A 1 184 ? -20.359 20.406 -8.367 1 88.69 184 TYR A N 1
ATOM 1460 C CA . TYR A 1 184 ? -21.203 19.547 -7.551 1 88.69 184 TYR A CA 1
ATOM 1461 C C . TYR A 1 184 ? -21.656 20.281 -6.293 1 88.69 184 TYR A C 1
ATOM 1463 O O . TYR A 1 184 ? -21.016 21.219 -5.836 1 88.69 184 TYR A O 1
ATOM 1471 N N . GLN A 1 185 ? -22.781 19.859 -5.723 1 91.5 185 GLN A N 1
ATOM 1472 C CA . GLN A 1 185 ? -23.344 20.516 -4.547 1 91.5 185 GLN A CA 1
ATOM 1473 C C . GLN A 1 185 ? -22.531 20.188 -3.295 1 91.5 185 GLN A C 1
ATOM 1475 O O . GLN A 1 185 ? -22.266 21.062 -2.473 1 91.5 185 GLN A O 1
ATOM 1480 N N . ARG A 1 186 ? -22.141 18.922 -3.143 1 94.19 186 ARG A N 1
ATOM 1481 C CA . ARG A 1 186 ? -21.422 18.484 -1.953 1 94.19 186 ARG A CA 1
ATOM 1482 C C . ARG A 1 186 ? -20.234 17.609 -2.326 1 94.19 186 ARG A C 1
ATOM 1484 O O . ARG A 1 186 ? -20.156 16.453 -1.907 1 94.19 186 ARG A O 1
ATOM 1491 N N . PRO A 1 187 ? -19.266 18.219 -3.062 1 95.12 187 PRO A N 1
ATOM 1492 C CA . PRO A 1 187 ? -18.078 17.453 -3.393 1 95.12 187 PRO A CA 1
ATOM 1493 C C . PRO A 1 187 ? -17.188 17.188 -2.176 1 95.12 187 PRO A C 1
ATOM 1495 O O . PRO A 1 187 ? -17.203 17.969 -1.218 1 95.12 187 PRO A O 1
ATOM 1498 N N . TYR A 1 188 ? -16.547 16.094 -2.189 1 97.31 188 TYR A N 1
ATOM 1499 C CA . TYR A 1 188 ? -15.594 15.75 -1.146 1 97.31 188 TYR A CA 1
ATOM 1500 C C . TYR A 1 188 ? -14.25 15.336 -1.748 1 97.31 188 TYR A C 1
ATOM 1502 O O . TYR A 1 188 ? -14.211 14.508 -2.662 1 97.31 188 TYR A O 1
ATOM 1510 N N . VAL A 1 189 ? -13.164 15.945 -1.28 1 96.44 189 VAL A N 1
ATOM 1511 C CA . VAL A 1 189 ? -11.836 15.688 -1.824 1 96.44 189 VAL A CA 1
ATOM 1512 C C . VAL A 1 189 ? -11.023 14.867 -0.827 1 96.44 189 VAL A C 1
ATOM 1514 O O . VAL A 1 189 ? -11.047 15.133 0.376 1 96.44 189 VAL A O 1
ATOM 1517 N N . VAL A 1 190 ? -10.383 13.836 -1.307 1 97.62 190 VAL A N 1
ATOM 1518 C CA . VAL A 1 190 ? -9.398 13.086 -0.528 1 97.62 190 VAL A CA 1
ATOM 1519 C C . VAL A 1 190 ? -8 13.328 -1.095 1 97.62 190 VAL A C 1
ATOM 1521 O O . VAL A 1 190 ? -7.664 12.82 -2.168 1 97.62 190 VAL A O 1
ATOM 1524 N N . LEU A 1 191 ? -7.219 14.094 -0.391 1 95.94 191 LEU A N 1
ATOM 1525 C CA . LEU A 1 191 ? -5.859 14.461 -0.77 1 95.94 191 LEU A CA 1
ATOM 1526 C C . LEU A 1 191 ? -4.84 13.656 0.032 1 95.94 191 LEU A C 1
ATOM 1528 O O . LEU A 1 191 ? -4.938 13.562 1.257 1 95.94 191 LEU A O 1
ATOM 1532 N N . THR A 1 192 ? -3.91 13.039 -0.629 1 96.5 192 THR A N 1
ATOM 1533 C CA . THR A 1 192 ? -2.877 12.258 0.042 1 96.5 192 THR A CA 1
ATOM 1534 C C . THR A 1 192 ? -1.487 12.758 -0.335 1 96.5 192 THR A C 1
ATOM 1536 O O . THR A 1 192 ? -1.173 12.898 -1.519 1 96.5 192 THR A O 1
ATOM 1539 N N . ASP A 1 193 ? -0.664 13.039 0.623 1 92.5 193 ASP A N 1
ATOM 1540 C CA . ASP A 1 193 ? 0.717 13.484 0.456 1 92.5 193 ASP A CA 1
ATOM 1541 C C . ASP A 1 193 ? 1.573 13.078 1.653 1 92.5 193 ASP A C 1
ATOM 1543 O O . ASP A 1 193 ? 1.136 13.18 2.801 1 92.5 193 ASP A O 1
ATOM 1547 N N . THR A 1 194 ? 2.725 12.523 1.391 1 91.88 194 THR A N 1
ATOM 1548 C CA . THR A 1 194 ? 3.666 12.164 2.443 1 91.88 194 THR A CA 1
ATOM 1549 C C . THR A 1 194 ? 5.043 12.758 2.164 1 91.88 194 THR A C 1
ATOM 1551 O O . THR A 1 194 ? 5.27 13.352 1.104 1 91.88 194 THR A O 1
ATOM 1554 N N . ARG A 1 195 ? 5.934 12.641 3.082 1 83.94 195 ARG A N 1
ATOM 1555 C CA . ARG A 1 195 ? 7.27 13.203 2.922 1 83.94 195 ARG A CA 1
ATOM 1556 C C . ARG A 1 195 ? 7.996 12.562 1.745 1 83.94 195 ARG A C 1
ATOM 1558 O O . ARG A 1 195 ? 7.969 11.336 1.584 1 83.94 195 ARG A O 1
ATOM 1565 N N . ALA A 1 196 ? 8.695 13.453 0.937 1 80.12 196 ALA A N 1
ATOM 1566 C CA . ALA A 1 196 ? 8.875 14.906 0.997 1 80.12 196 ALA A CA 1
ATOM 1567 C C . ALA A 1 196 ? 7.629 15.633 0.503 1 80.12 196 ALA A C 1
ATOM 1569 O O . ALA A 1 196 ? 7.129 15.352 -0.589 1 80.12 196 ALA A O 1
ATOM 1570 N N . TYR A 1 197 ? 7.16 16.547 1.211 1 83.75 197 TYR A N 1
ATOM 1571 C CA . TYR A 1 197 ? 5.863 17.172 0.979 1 83.75 197 TYR A CA 1
ATOM 1572 C C . TYR A 1 197 ? 5.914 18.109 -0.223 1 83.75 197 TYR A C 1
ATOM 1574 O O . TYR A 1 197 ? 6.906 18.812 -0.425 1 83.75 197 TYR A O 1
ATOM 1582 N N . SER A 1 198 ? 4.891 18.125 -0.951 1 83.62 198 SER A N 1
ATOM 1583 C CA . SER A 1 198 ? 4.746 18.984 -2.117 1 83.62 198 SER A CA 1
ATOM 1584 C C . SER A 1 198 ? 4.164 20.344 -1.729 1 83.62 198 SER A C 1
ATOM 1586 O O . SER A 1 198 ? 3.264 20.422 -0.895 1 83.62 198 SER A O 1
ATOM 1588 N N . VAL A 1 199 ? 4.66 21.297 -2.338 1 83.12 199 VAL A N 1
ATOM 1589 C CA . VAL A 1 199 ? 4.113 22.625 -2.176 1 83.12 199 VAL A CA 1
ATOM 1590 C C . VAL A 1 199 ? 2.678 22.672 -2.697 1 83.12 199 VAL A C 1
ATOM 1592 O O . VAL A 1 199 ? 1.812 23.312 -2.1 1 83.12 199 VAL A O 1
ATOM 1595 N N . ALA A 1 200 ? 2.477 21.953 -3.727 1 84.56 200 ALA A N 1
ATOM 1596 C CA . ALA A 1 200 ? 1.166 21.922 -4.371 1 84.56 200 ALA A CA 1
ATOM 1597 C C . ALA A 1 200 ? 0.1 21.375 -3.422 1 84.56 200 ALA A C 1
ATOM 1599 O O . ALA A 1 200 ? -1.046 21.828 -3.441 1 84.56 200 ALA A O 1
ATOM 1600 N N . ALA A 1 201 ? 0.476 20.438 -2.609 1 89.06 201 ALA A N 1
ATOM 1601 C CA . ALA A 1 201 ? -0.479 19.859 -1.666 1 89.06 201 ALA A CA 1
ATOM 1602 C C . ALA A 1 201 ? -0.938 20.906 -0.647 1 89.06 201 ALA A C 1
ATOM 1604 O O . ALA A 1 201 ? -2.135 21.031 -0.377 1 89.06 201 ALA A O 1
ATOM 1605 N N . ARG A 1 202 ? -0.018 21.594 -0.168 1 88.5 202 ARG A N 1
ATOM 1606 C CA . ARG A 1 202 ? -0.33 22.625 0.813 1 88.5 202 ARG A CA 1
ATOM 1607 C C . ARG A 1 202 ? -1.18 23.734 0.193 1 88.5 202 ARG A C 1
ATOM 1609 O O . ARG A 1 202 ? -2.16 24.188 0.793 1 88.5 202 ARG A O 1
ATOM 1616 N N . GLN A 1 203 ? -0.789 24.109 -0.935 1 88.94 203 GLN A N 1
ATOM 1617 C CA . GLN A 1 203 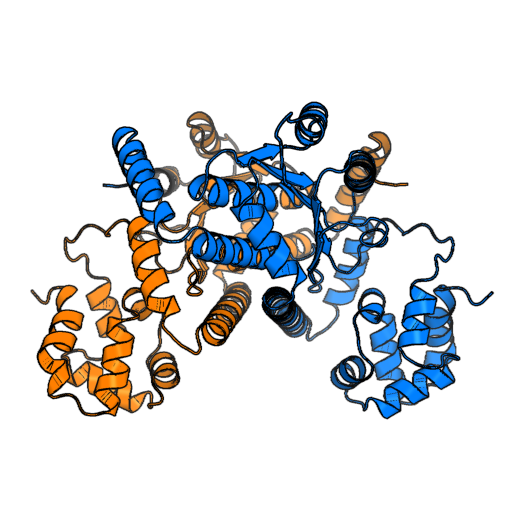? -1.54 25.141 -1.65 1 88.94 203 GLN A CA 1
ATOM 1618 C C . GLN A 1 203 ? -2.969 24.672 -1.931 1 88.94 203 GLN A C 1
ATOM 1620 O O . GLN A 1 203 ? -3.912 25.469 -1.818 1 88.94 203 GLN A O 1
ATOM 1625 N N . PHE A 1 204 ? -3.098 23.484 -2.285 1 90.75 204 PHE A N 1
ATOM 1626 C CA . PHE A 1 204 ? -4.426 22.938 -2.541 1 90.75 204 PHE A CA 1
ATOM 1627 C C . PHE A 1 204 ? -5.301 23.031 -1.298 1 90.75 204 PHE A C 1
ATOM 1629 O O . PHE A 1 204 ? -6.453 23.469 -1.375 1 90.75 204 PHE A O 1
ATOM 1636 N N . CYS A 1 205 ? -4.777 22.625 -0.207 1 91.5 205 CYS A N 1
ATOM 1637 C CA . CYS A 1 205 ? -5.531 22.656 1.041 1 91.5 205 CYS A CA 1
ATOM 1638 C C . CYS A 1 205 ? -5.969 24.078 1.376 1 91.5 205 CYS A C 1
ATOM 1640 O O . CYS A 1 205 ? -7.109 24.297 1.789 1 91.5 205 CYS A O 1
ATOM 1642 N N . ARG A 1 206 ? -5.07 25 1.173 1 91 206 ARG A N 1
ATOM 1643 C CA . ARG A 1 206 ? -5.383 26.406 1.426 1 91 206 ARG A CA 1
ATOM 1644 C C . ARG A 1 206 ? -6.551 26.859 0.561 1 91 206 ARG A C 1
ATOM 1646 O O . ARG A 1 206 ? -7.527 27.422 1.071 1 91 206 ARG A O 1
ATOM 1653 N N . VAL A 1 207 ? -6.453 26.625 -0.702 1 92.06 207 VAL A N 1
ATOM 1654 C CA . VAL A 1 207 ? -7.465 27.078 -1.65 1 92.06 207 VAL A CA 1
ATOM 1655 C C . VAL A 1 207 ? -8.781 26.359 -1.388 1 92.06 207 VAL A C 1
ATOM 1657 O O . VAL A 1 207 ? -9.852 26.969 -1.459 1 92.06 207 VAL A O 1
ATOM 1660 N N . ALA A 1 208 ? -8.742 25.078 -1.106 1 93.5 208 ALA A N 1
ATOM 1661 C CA . ALA A 1 208 ? -9.953 24.312 -0.8 1 93.5 208 ALA A CA 1
ATOM 1662 C C . ALA A 1 208 ? -10.688 24.891 0.401 1 93.5 208 ALA A C 1
ATOM 1664 O O . ALA A 1 208 ? -11.914 25.016 0.388 1 93.5 208 ALA A O 1
ATOM 1665 N N . CYS A 1 209 ? -9.938 25.266 1.359 1 90.94 209 CYS A N 1
ATOM 1666 C CA . CYS A 1 209 ? -10.5 25.875 2.557 1 90.94 209 CYS A CA 1
ATOM 1667 C C . CYS A 1 209 ? -11.148 27.219 2.229 1 90.94 209 CYS A C 1
ATOM 1669 O O . CYS A 1 209 ? -12.258 27.516 2.672 1 90.94 209 CYS A O 1
ATOM 1671 N N . GLU A 1 210 ? -10.445 27.984 1.493 1 91.75 210 GLU A N 1
ATOM 1672 C CA . GLU A 1 210 ? -10.945 29.297 1.102 1 91.75 210 GLU A CA 1
ATOM 1673 C C . GLU A 1 210 ? -12.242 29.172 0.305 1 91.75 210 GLU A C 1
ATOM 1675 O O . GLU A 1 210 ? -13.117 30.031 0.399 1 91.75 210 GLU A O 1
ATOM 1680 N N . ARG A 1 211 ? -12.391 28.141 -0.406 1 92.12 211 ARG A N 1
ATOM 1681 C CA . ARG A 1 211 ? -13.547 27.953 -1.279 1 92.12 211 ARG A CA 1
ATOM 1682 C C . ARG A 1 211 ? -14.633 27.125 -0.588 1 92.12 211 ARG A C 1
ATOM 1684 O O . ARG A 1 211 ? -15.695 26.891 -1.157 1 92.12 211 ARG A O 1
ATOM 1691 N N . GLY A 1 212 ? -14.312 26.625 0.532 1 92.75 212 GLY A N 1
ATOM 1692 C CA . GLY A 1 212 ? -15.281 25.875 1.308 1 92.75 212 GLY A CA 1
ATOM 1693 C C . GLY A 1 212 ? -15.484 24.453 0.798 1 92.75 212 GLY A C 1
ATOM 1694 O O . GLY A 1 212 ? -16.562 23.875 0.959 1 92.75 212 GLY A O 1
ATOM 1695 N N . VAL A 1 213 ? -14.57 23.906 0.112 1 94.19 213 VAL A N 1
ATOM 1696 C CA . VAL A 1 213 ? -14.641 22.531 -0.371 1 94.19 213 VAL A CA 1
ATOM 1697 C C . VAL A 1 213 ? -14.188 21.578 0.727 1 94.19 213 VAL A C 1
ATOM 1699 O O . VAL A 1 213 ? -13.055 21.672 1.205 1 94.19 213 VAL A O 1
ATOM 1702 N N . ALA A 1 214 ? -15.078 20.719 1.134 1 96.12 214 ALA A N 1
ATOM 1703 C CA . ALA A 1 214 ? -14.734 19.75 2.17 1 96.12 214 ALA A CA 1
ATOM 1704 C C . ALA A 1 214 ? -13.609 18.828 1.71 1 96.12 214 ALA A C 1
ATOM 1706 O O . ALA A 1 214 ? -13.656 18.281 0.605 1 96.12 214 ALA A O 1
ATOM 1707 N N . THR A 1 215 ? -12.594 18.672 2.568 1 96.69 215 THR A N 1
ATOM 1708 C CA . THR A 1 215 ? -11.383 17.969 2.164 1 96.69 215 THR A CA 1
ATOM 1709 C C . THR A 1 215 ? -10.859 17.094 3.301 1 96.69 215 THR A C 1
ATOM 1711 O O . THR A 1 215 ? -10.797 17.531 4.453 1 96.69 215 THR A O 1
ATOM 1714 N N . ALA A 1 216 ? -10.586 15.867 2.957 1 98.31 216 ALA A N 1
ATOM 1715 C CA . ALA A 1 216 ? -9.789 15.023 3.84 1 98.31 216 ALA A CA 1
ATOM 1716 C C . ALA A 1 216 ? -8.312 15.055 3.439 1 98.31 216 ALA A C 1
ATOM 1718 O O . ALA A 1 216 ? -7.984 14.969 2.254 1 98.31 216 ALA A O 1
ATOM 1719 N N . LEU A 1 217 ? -7.445 15.242 4.359 1 97.31 217 LEU A N 1
ATOM 1720 C CA . LEU A 1 217 ? -6.004 15.141 4.152 1 97.31 217 LEU A CA 1
ATOM 1721 C C . LEU A 1 217 ? -5.453 13.875 4.805 1 97.31 217 LEU A C 1
ATOM 1723 O O . LEU A 1 217 ? -5.566 13.695 6.02 1 97.31 217 LEU A O 1
ATOM 1727 N N . VAL A 1 218 ? -4.969 12.969 4.012 1 98 218 VAL A N 1
ATOM 1728 C CA . VAL A 1 218 ? -4.266 11.773 4.469 1 98 218 VAL A CA 1
ATOM 1729 C C . VAL A 1 218 ? -2.76 11.977 4.32 1 98 218 VAL A C 1
ATOM 1731 O O . VAL A 1 218 ? -2.254 12.125 3.205 1 98 218 VAL A O 1
ATOM 1734 N N . THR A 1 219 ? -2.029 11.969 5.371 1 95.19 219 THR A N 1
ATOM 1735 C CA . THR A 1 219 ? -0.599 12.258 5.367 1 95.19 219 THR A CA 1
ATOM 1736 C C . THR A 1 219 ? 0.106 11.508 6.492 1 95.19 219 THR A C 1
ATOM 1738 O O . THR A 1 219 ? -0.432 10.531 7.027 1 95.19 219 THR A O 1
ATOM 1741 N N . ASP A 1 220 ? 1.389 11.766 6.59 1 90.44 220 ASP A N 1
ATOM 1742 C CA . ASP A 1 220 ? 2.121 11.117 7.672 1 90.44 220 ASP A CA 1
ATOM 1743 C C . ASP A 1 220 ? 2.23 12.031 8.891 1 90.44 220 ASP A C 1
ATOM 1745 O O . ASP A 1 220 ? 1.923 13.219 8.805 1 90.44 220 ASP A O 1
ATOM 1749 N N . ILE A 1 221 ? 2.654 11.523 10 1 85.75 221 ILE A N 1
ATOM 1750 C CA . ILE A 1 221 ? 2.627 12.195 11.289 1 85.75 221 ILE A CA 1
ATOM 1751 C C . ILE A 1 221 ? 3.652 13.328 11.305 1 85.75 221 ILE A C 1
ATOM 1753 O O . ILE A 1 221 ? 3.615 14.195 12.18 1 85.75 221 ILE A O 1
ATOM 1757 N N . TRP A 1 222 ? 4.504 13.422 10.305 1 76.81 222 TRP A N 1
ATOM 1758 C CA . TRP A 1 222 ? 5.594 14.398 10.289 1 76.81 222 TRP A CA 1
ATOM 1759 C C . TRP A 1 222 ? 5.152 15.688 9.609 1 76.81 222 TRP A C 1
ATOM 1761 O O . TRP A 1 222 ? 5.855 16.703 9.68 1 76.81 222 TRP A O 1
ATOM 1771 N N . CYS A 1 223 ? 3.984 15.656 9.008 1 83 223 CYS A N 1
ATOM 1772 C CA . CYS A 1 223 ? 3.572 16.797 8.195 1 83 223 CYS A CA 1
ATOM 1773 C C . CYS A 1 223 ? 3.414 18.047 9.055 1 83 223 CYS A C 1
ATOM 1775 O O . CYS A 1 223 ? 2.529 18.109 9.914 1 83 223 CYS A O 1
ATOM 1777 N N . PRO A 1 224 ? 4.219 19.078 8.797 1 73.81 224 PRO A N 1
ATOM 1778 C CA . PRO A 1 224 ? 4.227 20.25 9.688 1 73.81 224 PRO A CA 1
ATOM 1779 C C . PRO A 1 224 ? 3.02 21.156 9.477 1 73.81 224 PRO A C 1
ATOM 1781 O O . PRO A 1 224 ? 2.672 21.938 10.359 1 73.81 224 PRO A O 1
ATOM 1784 N N . TRP A 1 225 ? 2.355 21.094 8.406 1 81.25 225 TRP A N 1
ATOM 1785 C CA . TRP A 1 225 ? 1.315 22.062 8.078 1 81.25 225 TRP A CA 1
ATOM 1786 C C . TRP A 1 225 ? -0.06 21.406 8.07 1 81.25 225 TRP A C 1
ATOM 1788 O O . TRP A 1 225 ? -1.057 22.031 7.715 1 81.25 225 TRP A O 1
ATOM 1798 N N . ALA A 1 226 ? -0.13 20.125 8.438 1 83.06 226 ALA A N 1
ATOM 1799 C CA . ALA A 1 226 ? -1.373 19.359 8.359 1 83.06 226 ALA A CA 1
ATOM 1800 C C . ALA A 1 226 ? -2.475 20.016 9.188 1 83.06 226 ALA A C 1
ATOM 1802 O O . ALA A 1 226 ? -3.652 19.953 8.828 1 83.06 226 ALA A O 1
ATOM 1803 N N . ARG A 1 227 ? -2.109 20.672 10.195 1 83.81 227 ARG A N 1
ATOM 1804 C CA . ARG A 1 227 ? -3.098 21.188 11.133 1 83.81 227 ARG A CA 1
ATOM 1805 C C . ARG A 1 227 ? -3.324 22.688 10.914 1 83.81 227 ARG A C 1
ATOM 1807 O O . ARG A 1 227 ? -4.062 23.312 11.672 1 83.81 227 ARG A O 1
ATOM 1814 N N . ASP A 1 228 ? -2.734 23.219 9.906 1 83.88 228 ASP A N 1
ATOM 1815 C CA . ASP A 1 228 ? -2.879 24.641 9.609 1 83.88 228 ASP A CA 1
ATOM 1816 C C . ASP A 1 228 ? -4.234 24.938 8.969 1 83.88 228 ASP A C 1
ATOM 1818 O O . ASP A 1 228 ? -4.66 26.094 8.898 1 83.88 228 ASP A O 1
ATOM 1822 N N . TYR A 1 229 ? -4.938 23.922 8.5 1 87.31 229 TYR A N 1
ATOM 1823 C CA . TYR A 1 229 ? -6.207 24.078 7.797 1 87.31 229 TYR A CA 1
ATOM 1824 C C . TYR A 1 229 ? -7.285 23.203 8.406 1 87.31 229 TYR A C 1
ATOM 1826 O O . TYR A 1 229 ? -6.992 22.125 8.945 1 87.31 229 TYR A O 1
ATOM 1834 N N . PRO A 1 230 ? -8.523 23.672 8.344 1 91 230 PRO A N 1
ATOM 1835 C CA . PRO A 1 230 ? -9.625 22.906 8.914 1 91 230 PRO A CA 1
ATOM 1836 C C . PRO A 1 230 ? -10.078 21.75 8.008 1 91 230 PRO A C 1
ATOM 1838 O O . PRO A 1 230 ? -11.234 21.719 7.578 1 91 230 PRO A O 1
ATOM 1841 N N . VAL A 1 231 ? -9.273 20.766 7.777 1 93.75 231 VAL A N 1
ATOM 1842 C CA . VAL A 1 231 ? -9.562 19.594 6.957 1 93.75 231 VAL A CA 1
ATOM 1843 C C . VAL A 1 231 ? -9.805 18.391 7.855 1 93.75 231 VAL A C 1
ATOM 1845 O O . VAL A 1 231 ? -9.477 18.406 9.039 1 93.75 231 VAL A O 1
ATOM 1848 N N . ASP A 1 232 ? -10.508 17.391 7.336 1 97.38 232 ASP A N 1
ATOM 1849 C CA . ASP A 1 232 ? -10.539 16.094 8.008 1 97.38 232 ASP A CA 1
ATOM 1850 C C . ASP A 1 232 ? -9.188 15.391 7.918 1 97.38 232 ASP A C 1
ATOM 1852 O O . ASP A 1 232 ? -8.82 14.867 6.863 1 97.38 232 ASP A O 1
ATOM 1856 N N . LEU A 1 233 ? -8.5 15.367 9.031 1 95.31 233 LEU A N 1
ATOM 1857 C CA . LEU A 1 233 ? -7.098 14.961 9.008 1 95.31 233 LEU A CA 1
ATOM 1858 C C . LEU A 1 233 ? -6.938 13.523 9.492 1 95.31 233 LEU A C 1
ATOM 1860 O O . LEU A 1 233 ? -7.422 13.172 10.57 1 95.31 233 LEU A O 1
ATOM 1864 N N . LEU A 1 234 ? -6.355 12.695 8.664 1 97.31 234 LEU A N 1
ATOM 1865 C CA . LEU A 1 234 ? -5.918 11.352 9.023 1 97.31 234 LEU A CA 1
ATOM 1866 C C . LEU A 1 234 ? -4.414 11.203 8.836 1 97.31 234 LEU A C 1
ATOM 1868 O O . LEU A 1 234 ? -3.918 11.242 7.711 1 97.31 234 LEU A O 1
ATOM 1872 N N . GLN A 1 235 ? -3.691 11.016 9.914 1 93.56 235 GLN A N 1
ATOM 1873 C CA . GLN A 1 235 ? -2.238 10.898 9.859 1 93.56 235 GLN A CA 1
ATOM 1874 C C . GLN A 1 235 ? -1.786 9.5 10.258 1 93.56 235 GLN A C 1
ATOM 1876 O O . GLN A 1 235 ? -2.271 8.938 11.242 1 93.56 235 GLN A O 1
ATOM 1881 N N . VAL A 1 236 ? -0.845 8.977 9.461 1 95.56 236 VAL A N 1
ATOM 1882 C CA . VAL A 1 236 ? -0.343 7.633 9.742 1 95.56 236 VAL A CA 1
ATOM 1883 C C . VAL A 1 236 ? 1.164 7.684 9.977 1 95.56 236 VAL A C 1
ATOM 1885 O O . VAL A 1 236 ? 1.81 8.695 9.695 1 95.56 236 VAL A O 1
ATOM 1888 N N . LYS A 1 237 ? 1.695 6.613 10.625 1 91.06 237 LYS A N 1
ATOM 1889 C CA . LYS A 1 237 ? 3.137 6.422 10.766 1 91.06 237 LYS A CA 1
ATOM 1890 C C . LYS A 1 237 ? 3.719 5.727 9.539 1 91.06 237 LYS A C 1
ATOM 1892 O O . LYS A 1 237 ? 3.199 4.699 9.094 1 91.06 237 LYS A O 1
ATOM 1897 N N . THR A 1 238 ? 4.711 6.324 8.93 1 93.25 238 THR A N 1
ATOM 1898 C CA . THR A 1 238 ? 5.238 5.75 7.699 1 93.25 238 THR A CA 1
ATOM 1899 C C . THR A 1 238 ? 6.715 5.398 7.855 1 93.25 238 THR A C 1
ATOM 1901 O O . THR A 1 238 ? 7.289 4.707 7.008 1 93.25 238 THR A O 1
ATOM 1904 N N . ASP A 1 239 ? 7.363 5.852 8.898 1 87 239 ASP A N 1
ATOM 1905 C CA . ASP A 1 239 ? 8.773 5.566 9.125 1 87 239 ASP A CA 1
ATOM 1906 C C . ASP A 1 239 ? 8.969 4.168 9.703 1 87 239 ASP A C 1
ATOM 1908 O O . ASP A 1 239 ? 8.508 3.879 10.805 1 87 239 ASP A O 1
ATOM 1912 N N . THR A 1 240 ? 9.664 3.334 8.992 1 88.81 240 THR A N 1
ATOM 1913 C CA . THR A 1 240 ? 9.914 1.976 9.453 1 88.81 240 THR A CA 1
ATOM 1914 C C . THR A 1 240 ? 11.406 1.656 9.414 1 88.81 240 THR A C 1
ATOM 1916 O O . THR A 1 240 ? 11.797 0.487 9.43 1 88.81 240 THR A O 1
ATOM 1919 N N . GLY A 1 241 ? 12.227 2.664 9.227 1 84.44 241 GLY A N 1
ATOM 1920 C CA . GLY A 1 241 ? 13.672 2.498 9.242 1 84.44 241 GLY A CA 1
ATOM 1921 C C . GLY A 1 241 ? 14.242 2.08 7.898 1 84.44 241 GLY A C 1
ATOM 1922 O O . GLY A 1 241 ? 15.445 1.838 7.773 1 84.44 241 GLY A O 1
ATOM 1923 N N . HIS A 1 242 ? 13.406 1.938 6.934 1 89.69 242 HIS A N 1
ATOM 1924 C CA . HIS A 1 242 ? 13.867 1.597 5.59 1 89.69 242 HIS A CA 1
ATOM 1925 C C . HIS A 1 242 ? 14.203 2.85 4.785 1 89.69 242 HIS A C 1
ATOM 1927 O O . HIS A 1 242 ? 13.984 3.969 5.258 1 89.69 242 HIS A O 1
ATOM 1933 N N . PHE A 1 243 ? 14.812 2.627 3.648 1 88.5 243 PHE A N 1
ATOM 1934 C CA . PHE A 1 243 ? 15.242 3.75 2.824 1 88.5 243 PHE A CA 1
ATOM 1935 C C . PHE A 1 243 ? 14.07 4.656 2.486 1 88.5 243 PHE A C 1
ATOM 1937 O O . PHE A 1 243 ? 14.109 5.859 2.752 1 88.5 243 PHE A O 1
ATOM 1944 N N . TRP A 1 244 ? 13.07 4.035 1.891 1 92.25 244 TRP A N 1
ATOM 1945 C CA . TRP A 1 244 ? 11.828 4.777 1.677 1 92.25 244 TRP A CA 1
ATOM 1946 C C . TRP A 1 244 ? 10.867 4.582 2.844 1 92.25 244 TRP A C 1
ATOM 1948 O O . TRP A 1 244 ? 10.828 3.504 3.445 1 92.25 244 TRP A O 1
ATOM 1958 N N . ASP A 1 245 ? 10.094 5.562 3.076 1 92.44 245 ASP A N 1
ATOM 1959 C CA . ASP A 1 245 ? 9 5.383 4.027 1 92.44 245 ASP A CA 1
ATOM 1960 C C . ASP A 1 245 ? 8.008 4.332 3.535 1 92.44 245 ASP A C 1
ATOM 1962 O O . ASP A 1 245 ? 7.789 4.195 2.328 1 92.44 245 ASP A O 1
ATOM 1966 N N . SER A 1 246 ? 7.469 3.641 4.504 1 95.44 246 SER A N 1
ATOM 1967 C CA . SER A 1 246 ? 6.469 2.635 4.152 1 95.44 246 SER A CA 1
ATOM 1968 C C . SER A 1 246 ? 5.121 3.277 3.844 1 95.44 246 SER A C 1
ATOM 1970 O O . SER A 1 246 ? 4.625 4.098 4.617 1 95.44 246 SER A O 1
ATOM 1972 N N . LEU A 1 247 ? 4.559 2.857 2.74 1 96.75 247 LEU A N 1
ATOM 1973 C CA . LEU A 1 247 ? 3.227 3.336 2.393 1 96.75 247 LEU A CA 1
ATOM 1974 C C . LEU A 1 247 ? 2.166 2.303 2.756 1 96.75 247 LEU A C 1
ATOM 1976 O O . LEU A 1 247 ? 0.974 2.527 2.533 1 96.75 247 LEU A O 1
ATOM 1980 N N . ALA A 1 248 ? 2.566 1.205 3.346 1 97.38 248 ALA A N 1
ATOM 1981 C CA . ALA A 1 248 ? 1.645 0.144 3.742 1 97.38 248 ALA A CA 1
ATOM 1982 C C . ALA A 1 248 ? 0.572 0.674 4.688 1 97.38 248 ALA A C 1
ATOM 1984 O O . ALA A 1 248 ? -0.608 0.344 4.547 1 97.38 248 ALA A O 1
ATOM 1985 N N . PRO A 1 249 ? 0.938 1.545 5.648 1 97.69 249 PRO A N 1
ATOM 1986 C CA . PRO A 1 249 ? -0.102 2.068 6.539 1 97.69 249 PRO A CA 1
ATOM 1987 C C . PRO A 1 249 ? -1.161 2.879 5.797 1 97.69 249 PRO A C 1
ATOM 1989 O O . PRO A 1 249 ? -2.342 2.832 6.152 1 97.69 249 PRO A O 1
ATOM 1992 N N . ILE A 1 250 ? -0.75 3.623 4.809 1 98.12 250 ILE A N 1
ATOM 1993 C CA . ILE A 1 250 ? -1.711 4.379 4.012 1 98.12 250 ILE A CA 1
ATOM 1994 C C . ILE A 1 250 ? -2.639 3.416 3.273 1 98.12 250 ILE A C 1
ATOM 1996 O O . ILE A 1 250 ? -3.855 3.615 3.246 1 98.12 250 ILE A O 1
ATOM 2000 N N . GLY A 1 251 ? -2.031 2.426 2.654 1 97.5 251 GLY A N 1
ATOM 2001 C CA . GLY A 1 251 ? -2.84 1.404 2.01 1 97.5 251 GLY A CA 1
ATOM 2002 C C . GLY A 1 251 ? -3.83 0.745 2.951 1 97.5 251 GLY A C 1
ATOM 2003 O O . GLY A 1 251 ? -4.984 0.51 2.582 1 97.5 251 GLY A O 1
ATOM 2004 N N . CYS A 1 252 ? -3.361 0.427 4.102 1 97.62 252 CYS A N 1
ATOM 2005 C CA . CYS A 1 252 ? -4.211 -0.157 5.133 1 97.62 252 CYS A CA 1
ATOM 2006 C C . CYS A 1 252 ? -5.363 0.779 5.488 1 97.62 252 CYS A C 1
ATOM 2008 O O . CYS A 1 252 ? -6.516 0.352 5.559 1 97.62 252 CYS A O 1
ATOM 2010 N N . LEU A 1 253 ? -5.062 2.006 5.695 1 98.38 253 LEU A N 1
ATOM 2011 C CA . LEU A 1 253 ? -6.07 3.01 6.027 1 98.38 253 LEU A CA 1
ATOM 2012 C C . LEU A 1 253 ? -7.133 3.094 4.938 1 98.38 253 LEU A C 1
ATOM 2014 O O . LEU A 1 253 ? -8.328 3.094 5.23 1 98.38 253 LEU A O 1
ATOM 2018 N N . PHE A 1 254 ? -6.688 3.166 3.719 1 98.44 254 PHE A N 1
ATOM 2019 C CA . PHE A 1 254 ? -7.605 3.262 2.588 1 98.44 254 PHE A CA 1
ATOM 2020 C C . PHE A 1 254 ? -8.5 2.029 2.508 1 98.44 254 PHE A C 1
ATOM 2022 O O . PHE A 1 254 ? -9.688 2.135 2.205 1 98.44 254 PHE A O 1
ATOM 2029 N N . ASN A 1 255 ? -7.895 0.881 2.77 1 97.5 255 ASN A N 1
ATOM 2030 C CA . ASN A 1 255 ? -8.688 -0.342 2.742 1 97.5 255 ASN A CA 1
ATOM 2031 C C . ASN A 1 255 ? -9.758 -0.338 3.828 1 97.5 255 ASN A C 1
ATOM 2033 O O . ASN A 1 255 ? -10.891 -0.764 3.594 1 97.5 255 ASN A O 1
ATOM 2037 N N . LEU A 1 256 ? -9.43 0.115 4.996 1 97.44 256 LEU A N 1
ATOM 2038 C CA . LEU A 1 256 ? -10.391 0.242 6.082 1 97.44 256 LEU A CA 1
ATOM 2039 C C . LEU A 1 256 ? -11.492 1.237 5.727 1 97.44 256 LEU A C 1
ATOM 2041 O O . LEU A 1 256 ? -12.664 1.003 6.016 1 97.44 256 LEU A O 1
ATOM 2045 N N . LEU A 1 257 ? -11.094 2.322 5.094 1 98.38 257 LEU A N 1
ATOM 2046 C CA . LEU A 1 257 ? -12.086 3.307 4.66 1 98.38 257 LEU A CA 1
ATOM 2047 C C . LEU A 1 257 ? -13.062 2.693 3.664 1 98.38 257 LEU A C 1
ATOM 2049 O O . LEU A 1 257 ? -14.266 2.936 3.746 1 98.38 257 LEU A O 1
ATOM 2053 N N . LEU A 1 258 ? -12.547 1.932 2.746 1 97.31 258 LEU A N 1
ATOM 2054 C CA . LEU A 1 258 ? -13.391 1.271 1.762 1 97.31 258 LEU A CA 1
ATOM 2055 C C . LEU A 1 258 ? -14.406 0.361 2.443 1 97.31 258 LEU A C 1
ATOM 2057 O O . LEU A 1 258 ? -15.594 0.363 2.086 1 97.31 258 LEU A O 1
ATOM 2061 N N . SER A 1 259 ? -13.945 -0.387 3.408 1 94.62 259 SER A N 1
ATOM 2062 C CA . SER A 1 259 ? -14.844 -1.27 4.148 1 94.62 259 SER A CA 1
ATOM 2063 C C . SER A 1 259 ? -15.914 -0.476 4.887 1 94.62 259 SER A C 1
ATOM 2065 O O . SER A 1 259 ? -17.078 -0.878 4.918 1 94.62 259 SER A O 1
ATOM 2067 N N . ALA A 1 260 ? -15.531 0.58 5.508 1 95.88 260 ALA A N 1
ATOM 2068 C CA . ALA A 1 260 ? -16.484 1.435 6.207 1 95.88 260 ALA A CA 1
ATOM 2069 C C . ALA A 1 260 ? -17.516 2.006 5.238 1 95.88 260 ALA A C 1
ATOM 2071 O O . ALA A 1 260 ? -18.703 2.125 5.578 1 95.88 260 ALA A O 1
ATOM 2072 N N . VAL A 1 261 ? -17.078 2.389 4.039 1 96.81 261 VAL A N 1
ATOM 2073 C CA . VAL A 1 261 ? -17.984 2.926 3.023 1 96.81 261 VAL A CA 1
ATOM 2074 C C . VAL A 1 261 ? -18.969 1.851 2.586 1 96.81 261 VAL A C 1
ATOM 2076 O O . VAL A 1 261 ? -20.156 2.129 2.41 1 96.81 261 VAL A O 1
ATOM 2079 N N . VAL A 1 262 ? -18.516 0.618 2.393 1 93.94 262 VAL A N 1
ATOM 2080 C CA . VAL A 1 262 ? -19.391 -0.501 2.043 1 93.94 262 VAL A CA 1
ATOM 2081 C C . VAL A 1 262 ? -20.484 -0.649 3.094 1 93.94 262 VAL A C 1
ATOM 2083 O O . VAL A 1 262 ? -21.656 -0.822 2.752 1 93.94 262 VAL A O 1
ATOM 2086 N N . GLU A 1 263 ? -20.109 -0.559 4.312 1 91.38 263 GLU A N 1
ATOM 2087 C CA . GLU A 1 263 ? -21.062 -0.667 5.41 1 91.38 263 GLU A CA 1
ATOM 2088 C C . GLU A 1 263 ? -22.109 0.445 5.344 1 91.38 263 GLU A C 1
ATOM 2090 O O . GLU A 1 263 ? -23.297 0.205 5.578 1 91.38 263 GLU A O 1
ATOM 2095 N N . ARG A 1 264 ? -21.688 1.557 5.023 1 93.75 264 ARG A N 1
ATOM 2096 C CA . ARG A 1 264 ? -22.578 2.719 4.996 1 93.75 264 ARG A CA 1
ATOM 2097 C C . ARG A 1 264 ? -23.5 2.678 3.781 1 93.75 264 ARG A C 1
ATOM 2099 O O . ARG A 1 264 ? -24.641 3.129 3.848 1 93.75 264 ARG A O 1
ATOM 2106 N N . LEU A 1 265 ? -23 2.213 2.73 1 91.94 265 LEU A N 1
ATOM 2107 C CA . LEU A 1 265 ? -23.812 2.137 1.518 1 91.94 265 LEU A CA 1
ATOM 2108 C C . LEU A 1 265 ? -24.906 1.09 1.664 1 91.94 265 LEU A C 1
ATOM 2110 O O . LEU A 1 265 ? -25.984 1.234 1.086 1 91.94 265 LEU A O 1
ATOM 2114 N N . GLY A 1 266 ? -24.672 -0.009 2.385 1 83.75 266 GLY A N 1
ATOM 2115 C CA . GLY A 1 266 ? -25.703 -0.971 2.756 1 83.75 266 GLY A CA 1
ATOM 2116 C C . GLY A 1 266 ? -26.234 -1.762 1.576 1 83.75 266 GLY A C 1
ATOM 2117 O O . GLY A 1 266 ? -25.469 -2.141 0.682 1 83.75 266 GLY A O 1
ATOM 2118 N N . PRO A 1 267 ? -27.531 -2.02 1.554 1 80.5 267 PRO A N 1
ATOM 2119 C CA . PRO A 1 267 ? -28.156 -2.932 0.595 1 80.5 267 PRO A CA 1
ATOM 2120 C C . PRO A 1 267 ? -28.125 -2.402 -0.836 1 80.5 267 PRO A C 1
ATOM 2122 O O . PRO A 1 267 ? -28.172 -3.182 -1.79 1 80.5 267 PRO A O 1
ATOM 2125 N N . SER A 1 268 ? -28.062 -1.102 -0.989 1 84.06 268 SER A N 1
ATOM 2126 C CA . SER A 1 268 ? -28.031 -0.535 -2.334 1 84.06 268 SER A CA 1
ATOM 2127 C C . SER A 1 268 ? -26.766 -0.944 -3.074 1 84.06 268 SER A C 1
ATOM 2129 O O . SER A 1 268 ? -26.719 -0.923 -4.305 1 84.06 268 SER A O 1
ATOM 2131 N N . LEU A 1 269 ? -25.797 -1.31 -2.379 1 89.38 269 LEU A N 1
ATOM 2132 C CA . LEU A 1 269 ? -24.516 -1.683 -2.965 1 89.38 269 LEU A CA 1
ATOM 2133 C C . LEU A 1 269 ? -24.625 -2.979 -3.758 1 89.38 269 LEU A C 1
ATOM 2135 O O . LEU A 1 269 ? -24 -3.133 -4.805 1 89.38 269 LEU A O 1
ATOM 2139 N N . SER A 1 270 ? -25.438 -3.877 -3.262 1 84.62 270 SER A N 1
ATOM 2140 C CA . SER A 1 270 ? -25.609 -5.172 -3.914 1 84.62 270 SER A CA 1
ATOM 2141 C C . SER A 1 270 ? -26.094 -5.012 -5.352 1 84.62 270 SER A C 1
ATOM 2143 O O . SER A 1 270 ? -25.609 -5.691 -6.258 1 84.62 270 SER A O 1
ATOM 2145 N N . SER A 1 271 ? -27 -4.113 -5.512 1 87.62 271 SER A N 1
ATOM 2146 C CA . SER A 1 271 ? -27.547 -3.865 -6.844 1 87.62 271 SER A CA 1
ATOM 2147 C C . SER A 1 271 ? -26.469 -3.301 -7.773 1 87.62 271 SER A C 1
ATOM 2149 O O . SER A 1 271 ? -26.391 -3.699 -8.938 1 87.62 271 SER A O 1
ATOM 2151 N N . ARG A 1 272 ? -25.703 -2.449 -7.312 1 89.19 272 ARG A N 1
ATOM 2152 C CA . ARG A 1 272 ? -24.625 -1.867 -8.109 1 89.19 272 ARG A CA 1
ATOM 2153 C C . ARG A 1 272 ? -23.594 -2.918 -8.484 1 89.19 272 ARG A C 1
ATOM 2155 O O . ARG A 1 272 ? -23.156 -2.992 -9.633 1 89.19 272 ARG A O 1
ATOM 2162 N N . LEU A 1 273 ? -23.203 -3.682 -7.57 1 86.69 273 LEU A N 1
ATOM 2163 C CA . LEU A 1 273 ? -22.188 -4.703 -7.809 1 86.69 273 LEU A CA 1
ATOM 2164 C C . LEU A 1 273 ? -22.672 -5.73 -8.828 1 86.69 273 LEU A C 1
ATOM 2166 O O . LEU A 1 273 ? -21.906 -6.195 -9.664 1 86.69 273 LEU A O 1
ATOM 2170 N N . ALA A 1 274 ? -23.938 -6.059 -8.727 1 82.69 274 ALA A N 1
ATOM 2171 C CA . ALA A 1 274 ? -24.531 -6.973 -9.695 1 82.69 274 ALA A CA 1
ATOM 2172 C C . ALA A 1 274 ? -24.531 -6.367 -11.094 1 82.69 274 ALA A C 1
ATOM 2174 O O . ALA A 1 274 ? -24.219 -7.055 -12.07 1 82.69 274 ALA A O 1
ATOM 2175 N N . ALA A 1 275 ? -24.844 -5.152 -11.148 1 85.31 275 ALA A N 1
ATOM 2176 C CA . ALA A 1 275 ? -24.844 -4.449 -12.43 1 85.31 275 ALA A CA 1
ATOM 2177 C C . ALA A 1 275 ? -23.438 -4.379 -13.016 1 85.31 275 ALA A C 1
ATOM 2179 O O . ALA A 1 275 ? -23.25 -4.602 -14.219 1 85.31 275 ALA A O 1
ATOM 2180 N N . ASN A 1 276 ? -22.484 -4.062 -12.18 1 84.75 276 ASN A N 1
ATOM 2181 C CA . ASN A 1 276 ? -21.094 -4.016 -12.617 1 84.75 276 ASN A CA 1
ATOM 2182 C C . ASN A 1 276 ? -20.641 -5.367 -13.156 1 84.75 276 ASN A C 1
ATOM 2184 O O . ASN A 1 276 ? -19.953 -5.434 -14.18 1 84.75 276 ASN A O 1
ATOM 2188 N N . ARG A 1 277 ? -20.984 -6.387 -12.469 1 77.12 277 ARG A N 1
ATOM 2189 C CA . ARG A 1 277 ? -20.594 -7.734 -12.883 1 77.12 277 ARG A CA 1
ATOM 2190 C C . ARG A 1 277 ? -21.219 -8.086 -14.234 1 77.12 277 ARG A C 1
ATOM 2192 O O . ARG A 1 277 ? -20.547 -8.688 -15.086 1 77.12 277 ARG A O 1
ATOM 2199 N N . ALA A 1 278 ? -22.438 -7.734 -14.367 1 78.5 278 ALA A N 1
ATOM 2200 C CA . ALA A 1 278 ? -23.125 -7.992 -15.625 1 78.5 278 ALA A CA 1
ATOM 2201 C C . ALA A 1 278 ? -22.438 -7.27 -16.781 1 78.5 278 ALA A C 1
ATOM 2203 O O . ALA A 1 278 ? -22.25 -7.844 -17.859 1 78.5 278 ALA A O 1
ATOM 2204 N N . LEU A 1 279 ? -22.047 -6.078 -16.562 1 80.62 279 LEU A N 1
ATOM 2205 C CA . LEU A 1 279 ? -21.359 -5.285 -17.578 1 80.62 279 LEU A CA 1
ATOM 2206 C C . LEU A 1 279 ? -19.984 -5.859 -17.875 1 80.62 279 LEU A C 1
ATOM 2208 O O . LEU A 1 279 ? -19.562 -5.891 -19.031 1 80.62 279 LEU A O 1
ATOM 2212 N N . GLN A 1 280 ? -19.266 -6.316 -16.828 1 75.62 280 GLN A N 1
ATOM 2213 C CA . GLN A 1 280 ? -17.938 -6.898 -17 1 75.62 280 GLN A CA 1
ATOM 2214 C C . GLN A 1 280 ? -18 -8.188 -17.812 1 75.62 280 GLN A C 1
ATOM 2216 O O . GLN A 1 280 ? -17.109 -8.469 -18.609 1 75.62 280 GLN A O 1
ATOM 2221 N N . GLN A 1 281 ? -18.984 -8.953 -17.562 1 70.94 281 GLN A N 1
ATOM 2222 C CA . GLN A 1 281 ? -19.188 -10.188 -18.328 1 70.94 281 GLN A CA 1
ATOM 2223 C C . GLN A 1 281 ? -19.406 -9.898 -19.797 1 70.94 281 GLN A C 1
ATOM 2225 O O . GLN A 1 281 ? -18.938 -10.633 -20.672 1 70.94 281 GLN A O 1
ATOM 2230 N N . GLU A 1 282 ? -20.109 -8.844 -19.953 1 69.5 282 GLU A N 1
ATOM 2231 C CA . GLU A 1 282 ? -20.359 -8.469 -21.344 1 69.5 282 GLU A CA 1
ATOM 2232 C C . GLU A 1 282 ? -19.078 -8.039 -22.047 1 69.5 282 GLU A C 1
ATOM 2234 O O . GLU A 1 282 ? -18.906 -8.281 -23.25 1 69.5 282 GLU A O 1
ATOM 2239 N N . PHE A 1 283 ? -18.125 -7.48 -21.266 1 66.75 283 PHE A N 1
ATOM 2240 C CA . PHE A 1 283 ? -16.906 -6.984 -21.875 1 66.75 283 PHE A CA 1
ATOM 2241 C C . PHE A 1 283 ? -15.781 -8.016 -21.766 1 66.75 283 PHE A C 1
ATOM 2243 O O . PHE A 1 283 ? -14.711 -7.84 -22.359 1 66.75 283 PHE A O 1
ATOM 2250 N N . GLY A 1 284 ? -15.922 -9.281 -21.328 1 56.41 284 GLY A N 1
ATOM 2251 C CA . GLY A 1 284 ? -14.992 -10.398 -21.406 1 56.41 284 GLY A CA 1
ATOM 2252 C C . GLY A 1 284 ? -13.805 -10.25 -20.469 1 56.41 284 GLY A C 1
ATOM 2253 O O . GLY A 1 284 ? -12.734 -10.805 -20.719 1 56.41 284 GLY A O 1
ATOM 2254 N N . GLN A 1 285 ? -13.711 -9.531 -19.375 1 52.81 285 GLN A N 1
ATOM 2255 C CA . GLN A 1 285 ? -12.477 -9.125 -18.719 1 52.81 285 GLN A CA 1
ATOM 2256 C C . GLN A 1 285 ? -12.008 -10.188 -17.719 1 52.81 285 GLN A C 1
ATOM 2258 O O . GLN A 1 285 ? -10.828 -10.242 -17.375 1 52.81 285 GLN A O 1
ATOM 2263 N N . PHE A 1 286 ? -12.812 -11.055 -17.172 1 54.34 286 PHE A N 1
ATOM 2264 C CA . PHE A 1 286 ? -12.328 -11.977 -16.156 1 54.34 286 PHE A CA 1
ATOM 2265 C C . PHE A 1 286 ? -12.391 -13.414 -16.656 1 54.34 286 PHE A C 1
ATOM 2267 O O . PHE A 1 286 ? -13.172 -13.734 -17.547 1 54.34 286 PHE A O 1
ATOM 2274 N N . GLU A 1 287 ? -11.32 -14.219 -16.188 1 46.44 287 GLU A N 1
ATOM 2275 C CA . GLU A 1 287 ? -11.281 -15.625 -16.578 1 46.44 287 GLU A CA 1
ATOM 2276 C C . GLU A 1 287 ? -12.602 -16.328 -16.25 1 46.44 287 GLU A C 1
ATOM 2278 O O . GLU A 1 287 ? -13.188 -16.094 -15.195 1 46.44 287 GLU A O 1
ATOM 2283 N N . ARG A 1 288 ? -13.289 -16.938 -17.391 1 42.16 288 ARG A N 1
ATOM 2284 C CA . ARG A 1 288 ? -14.43 -17.844 -17.219 1 42.16 288 ARG A CA 1
ATOM 2285 C C . ARG A 1 288 ? -14 -19.156 -16.578 1 42.16 288 ARG A C 1
ATOM 2287 O O . ARG A 1 288 ? -12.867 -19.594 -16.781 1 42.16 288 ARG A O 1
ATOM 2294 N N . MET B 1 1 ? -12.711 -41.125 -5.945 1 29.08 1 MET B N 1
ATOM 2295 C CA . MET B 1 1 ? -12.898 -39.812 -6.59 1 29.08 1 MET B CA 1
ATOM 2296 C C . MET B 1 1 ? -13.273 -38.75 -5.57 1 29.08 1 MET B C 1
ATOM 2298 O O . MET B 1 1 ? -14.461 -38.562 -5.285 1 29.08 1 MET B O 1
ATOM 2302 N N . ASN B 1 2 ? -12.57 -38.594 -4.473 1 34.81 2 ASN B N 1
ATOM 2303 C CA . ASN B 1 2 ? -12.859 -37.812 -3.291 1 34.81 2 ASN B CA 1
ATOM 2304 C C . ASN B 1 2 ? -12.859 -36.312 -3.613 1 34.81 2 ASN B C 1
ATOM 2306 O O . ASN B 1 2 ? -11.844 -35.75 -4.043 1 34.81 2 ASN B O 1
ATOM 2310 N N . ASP B 1 3 ? -13.922 -35.719 -4.004 1 39.56 3 ASP B N 1
ATOM 2311 C CA . ASP B 1 3 ? -14.312 -34.375 -4.477 1 39.56 3 ASP B CA 1
ATOM 2312 C C . ASP B 1 3 ? -13.859 -33.312 -3.506 1 39.56 3 ASP B C 1
ATOM 2314 O O . ASP B 1 3 ? -13.859 -33.5 -2.291 1 39.56 3 ASP B O 1
ATOM 2318 N N . SER B 1 4 ? -12.992 -32.469 -3.879 1 48.03 4 SER B N 1
ATOM 2319 C CA . SER B 1 4 ? -12.578 -31.234 -3.191 1 48.03 4 SER B CA 1
ATOM 2320 C C . SER B 1 4 ? -13.68 -30.719 -2.27 1 48.03 4 SER B C 1
ATOM 2322 O O . SER B 1 4 ? -13.398 -30.203 -1.187 1 48.03 4 SER B O 1
ATOM 2324 N N . ASN B 1 5 ? -14.961 -30.875 -2.684 1 53.78 5 ASN B N 1
ATOM 2325 C CA . ASN B 1 5 ? -16.188 -30.656 -1.93 1 53.78 5 ASN B CA 1
ATOM 2326 C C . ASN B 1 5 ? -16.375 -31.688 -0.829 1 53.78 5 ASN B C 1
ATOM 2328 O O . ASN B 1 5 ? -17.297 -31.594 -0.014 1 53.78 5 ASN B O 1
ATOM 2332 N N . GLY B 1 6 ? -15.422 -32.5 -0.763 1 68.56 6 GLY B N 1
ATOM 2333 C CA . GLY B 1 6 ? -15.625 -33.625 0.14 1 68.56 6 GLY B CA 1
ATOM 2334 C C . GLY B 1 6 ? -15.438 -33.25 1.6 1 68.56 6 GLY B C 1
ATOM 2335 O O . GLY B 1 6 ? -16.25 -33.625 2.449 1 68.56 6 GLY B O 1
ATOM 2336 N N . LEU B 1 7 ? -14.461 -32.469 1.789 1 78.19 7 LEU B N 1
ATOM 2337 C CA . LEU B 1 7 ? -14.164 -32.094 3.174 1 78.19 7 LEU B CA 1
ATOM 2338 C C . LEU B 1 7 ? -15.328 -31.344 3.799 1 78.19 7 LEU B C 1
ATOM 2340 O O . LEU B 1 7 ? -15.82 -31.719 4.863 1 78.19 7 LEU B O 1
ATOM 2344 N N . PHE B 1 8 ? -15.727 -30.391 3.064 1 77.25 8 PHE B N 1
ATOM 2345 C CA . PHE B 1 8 ? -16.734 -29.516 3.625 1 77.25 8 PHE B CA 1
ATOM 2346 C C . PHE B 1 8 ? -18.094 -30.203 3.709 1 77.25 8 PHE B C 1
ATOM 2348 O O . PHE B 1 8 ? -18.844 -30.016 4.668 1 77.25 8 PHE B O 1
ATOM 2355 N N . HIS B 1 9 ? -18.312 -30.984 2.648 1 75.38 9 HIS B N 1
ATOM 2356 C CA . HIS B 1 9 ? -19.531 -31.781 2.688 1 75.38 9 HIS B CA 1
ATOM 2357 C C . HIS B 1 9 ? -19.516 -32.75 3.877 1 75.38 9 HIS B C 1
ATOM 2359 O O . HIS B 1 9 ? -20.531 -32.906 4.551 1 75.38 9 HIS B O 1
ATOM 2365 N N . ILE B 1 10 ? -18.422 -33.312 4.129 1 80.56 10 ILE B N 1
ATOM 2366 C CA . ILE B 1 10 ? -18.281 -34.25 5.238 1 80.56 10 ILE B CA 1
ATOM 2367 C C . ILE B 1 10 ? -18.469 -33.531 6.562 1 80.56 10 ILE B C 1
ATOM 2369 O O . ILE B 1 10 ? -19.188 -34 7.453 1 80.56 10 ILE B O 1
ATOM 2373 N N . ILE B 1 11 ? -17.891 -32.344 6.637 1 83.56 11 ILE B N 1
ATOM 2374 C CA . ILE B 1 11 ? -18.016 -31.562 7.859 1 83.56 11 ILE B CA 1
ATOM 2375 C C . ILE B 1 11 ? -19.469 -31.172 8.086 1 83.56 11 ILE B C 1
ATOM 2377 O O . ILE B 1 11 ? -20 -31.359 9.18 1 83.56 11 ILE B O 1
ATOM 2381 N N . GLU B 1 12 ? -20.078 -30.641 7.09 1 79.25 12 GLU B N 1
ATOM 2382 C CA . GLU B 1 12 ? -21.469 -30.203 7.191 1 79.25 12 GLU B CA 1
ATOM 2383 C C . GLU B 1 12 ? -22.391 -31.375 7.539 1 79.25 12 GLU B C 1
ATOM 2385 O O . GLU B 1 12 ? -23.297 -31.234 8.367 1 79.25 12 GLU B O 1
ATOM 2390 N N . SER B 1 13 ? -22.188 -32.5 6.891 1 78.69 13 SER B N 1
ATOM 2391 C CA . SER B 1 13 ? -23.062 -33.656 7.055 1 78.69 13 SER B CA 1
ATOM 2392 C C . SER B 1 13 ? -22.875 -34.312 8.422 1 78.69 13 SER B C 1
ATOM 2394 O O . SER B 1 13 ? -23.797 -34.938 8.953 1 78.69 13 SER B O 1
ATOM 2396 N N . THR B 1 14 ? -21.797 -34.094 9.102 1 81 14 THR B N 1
ATOM 2397 C CA . THR B 1 14 ? -21.5 -34.781 10.352 1 81 14 THR B CA 1
ATOM 2398 C C . THR B 1 14 ? -21.5 -33.812 11.523 1 81 14 THR B C 1
ATOM 2400 O O . THR B 1 14 ? -21.203 -34.188 12.656 1 81 14 THR B O 1
ATOM 2403 N N . PHE B 1 15 ? -21.891 -32.531 11.164 1 79.81 15 PHE B N 1
ATOM 2404 C CA . PHE B 1 15 ? -21.688 -31.438 12.109 1 79.81 15 PHE B CA 1
ATOM 2405 C C . PHE B 1 15 ? -22.422 -31.719 13.414 1 79.81 15 PHE B C 1
ATOM 2407 O O . PHE B 1 15 ? -21.891 -31.453 14.492 1 79.81 15 PHE B O 1
ATOM 2414 N N . SER B 1 16 ? -23.609 -32.281 13.359 1 78.06 16 SER B N 1
ATOM 2415 C CA . SER B 1 16 ? -24.453 -32.531 14.531 1 78.06 16 SER B CA 1
ATOM 2416 C C . SER B 1 16 ? -23.828 -33.562 15.445 1 78.06 16 SER B C 1
ATOM 2418 O O . SER B 1 16 ? -24.109 -33.594 16.641 1 78.06 16 SER B O 1
ATOM 2420 N N . GLN B 1 17 ? -22.969 -34.438 14.992 1 83.25 17 GLN B N 1
ATOM 2421 C CA . GLN B 1 17 ? -22.391 -35.562 15.734 1 83.25 17 GLN B CA 1
ATOM 2422 C C . GLN B 1 17 ? -21.031 -35.188 16.312 1 83.25 17 GLN B C 1
ATOM 2424 O O . GLN B 1 17 ? -20.406 -36 17.016 1 83.25 17 GLN B O 1
ATOM 2429 N N . LEU B 1 18 ? -20.609 -33.969 16 1 83 18 LEU B N 1
ATOM 2430 C CA . LEU B 1 18 ? -19.266 -33.562 16.391 1 83 18 LEU B CA 1
ATOM 2431 C C . LEU B 1 18 ? -19.234 -33.156 17.875 1 83 18 LEU B C 1
ATOM 2433 O O . LEU B 1 18 ? -20.234 -32.719 18.422 1 83 18 LEU B O 1
ATOM 2437 N N . THR B 1 19 ? -18.156 -33.531 18.547 1 86.88 19 THR B N 1
ATOM 2438 C CA . THR B 1 19 ? -17.922 -33 19.891 1 86.88 19 THR B CA 1
ATOM 2439 C C . THR B 1 19 ? -17.797 -31.484 19.891 1 86.88 19 THR B C 1
ATOM 2441 O O . THR B 1 19 ? -17.609 -30.875 18.828 1 86.88 19 THR B O 1
ATOM 2444 N N . PRO B 1 20 ? -17.891 -30.844 21 1 82.19 20 PRO B N 1
ATOM 2445 C CA . PRO B 1 20 ? -17.781 -29.391 21.047 1 82.19 20 PRO B CA 1
ATOM 2446 C C . PRO B 1 20 ? -16.484 -28.875 20.438 1 82.19 20 PRO B C 1
ATOM 2448 O O . PRO B 1 20 ? -16.5 -27.891 19.688 1 82.19 20 PRO B O 1
ATOM 2451 N N . SER B 1 21 ? -15.398 -29.531 20.734 1 83.56 21 SER B N 1
ATOM 2452 C CA . SER B 1 21 ? -14.117 -29.109 20.172 1 83.56 21 SER B CA 1
ATOM 2453 C C . SER B 1 21 ? -14.078 -29.297 18.656 1 83.56 21 SER B C 1
ATOM 2455 O O . SER B 1 21 ? -13.578 -28.438 17.938 1 83.56 21 SER B O 1
ATOM 2457 N N . GLU B 1 22 ? -14.648 -30.391 18.156 1 87.62 22 GLU B N 1
ATOM 2458 C CA . GLU B 1 22 ? -14.711 -30.656 16.719 1 87.62 22 GLU B CA 1
ATOM 2459 C C . GLU B 1 22 ? -15.633 -29.672 16.016 1 87.62 22 GLU B C 1
ATOM 2461 O O . GLU B 1 22 ? -15.359 -29.25 14.883 1 87.62 22 GLU B O 1
ATOM 2466 N N . LYS B 1 23 ? -16.656 -29.234 16.656 1 81.81 23 LYS B N 1
ATOM 2467 C CA . LYS B 1 23 ? -17.562 -28.25 16.094 1 81.81 23 LYS B CA 1
ATOM 2468 C C . LYS B 1 23 ? -16.859 -26.906 15.898 1 81.81 23 LYS B C 1
ATOM 2470 O O . LYS B 1 23 ? -17.062 -26.234 14.891 1 81.81 23 LYS B O 1
ATOM 2475 N N . ARG B 1 24 ? -16.016 -26.547 16.781 1 80.56 24 ARG B N 1
ATOM 2476 C CA . ARG B 1 24 ? -15.273 -25.297 16.641 1 80.56 24 ARG B CA 1
ATOM 2477 C C . ARG B 1 24 ? -14.312 -25.359 15.453 1 80.56 24 ARG B C 1
ATOM 2479 O O . ARG B 1 24 ? -14.242 -24.422 14.656 1 80.56 24 ARG B O 1
ATOM 2486 N N . ILE B 1 25 ? -13.617 -26.5 15.367 1 87.06 25 ILE B N 1
ATOM 2487 C CA . ILE B 1 25 ? -12.68 -26.688 14.266 1 87.06 25 ILE B CA 1
ATOM 2488 C C . ILE B 1 25 ? -13.445 -26.766 12.945 1 87.06 25 ILE B C 1
ATOM 2490 O O . ILE B 1 25 ? -13.094 -26.078 11.984 1 87.06 25 ILE B O 1
ATOM 2494 N N . GLY B 1 26 ? -14.469 -27.578 12.945 1 84.31 26 GLY B N 1
ATOM 2495 C CA . GLY B 1 26 ? -15.281 -27.719 11.742 1 84.31 26 GLY B CA 1
ATOM 2496 C C . GLY B 1 26 ? -15.898 -26.406 11.289 1 84.31 26 GLY B C 1
ATOM 2497 O O . GLY B 1 26 ? -15.867 -26.094 10.102 1 84.31 26 GLY B O 1
ATOM 2498 N N . SER B 1 27 ? -16.406 -25.672 12.227 1 77.94 27 SER B N 1
ATOM 2499 C CA . SER B 1 27 ? -16.969 -24.375 11.906 1 77.94 27 SER B CA 1
ATOM 2500 C C . SER B 1 27 ? -15.922 -23.438 11.312 1 77.94 27 SER B C 1
ATOM 2502 O O . SER B 1 27 ? -16.188 -22.719 10.344 1 77.94 27 SER B O 1
ATOM 2504 N N . TRP B 1 28 ? -14.828 -23.516 11.938 1 78.69 28 TRP B N 1
ATOM 2505 C CA . TRP B 1 28 ? -13.742 -22.688 11.422 1 78.69 28 TRP B CA 1
ATOM 2506 C C . TRP B 1 28 ? -13.367 -23.109 10.008 1 78.69 28 TRP B C 1
ATOM 2508 O O . TRP B 1 28 ? -13.219 -22.25 9.117 1 78.69 28 TRP B O 1
ATOM 2518 N N . LEU B 1 29 ? -13.172 -24.391 9.766 1 80.06 29 LEU B N 1
ATOM 2519 C CA . LEU B 1 29 ? -12.828 -24.906 8.438 1 80.06 29 LEU B CA 1
ATOM 2520 C C . LEU B 1 29 ? -13.898 -24.516 7.414 1 80.06 29 LEU B C 1
ATOM 2522 O O . LEU B 1 29 ? -13.57 -24.141 6.289 1 80.06 29 LEU B O 1
ATOM 2526 N N . LEU B 1 30 ? -15.141 -24.578 7.863 1 71.19 30 LEU B N 1
ATOM 2527 C CA . LEU B 1 30 ? -16.25 -24.266 6.973 1 71.19 30 LEU B CA 1
ATOM 2528 C C . LEU B 1 30 ? -16.281 -22.766 6.648 1 71.19 30 LEU B C 1
ATOM 2530 O O . LEU B 1 30 ? -16.594 -22.375 5.52 1 71.19 30 LEU B O 1
ATOM 2534 N N . SER B 1 31 ? -15.953 -22.031 7.66 1 64 31 SER B N 1
ATOM 2535 C CA . SER B 1 31 ? -16.047 -20.594 7.508 1 64 31 SER B CA 1
ATOM 2536 C C . SER B 1 31 ? -14.773 -20 6.914 1 64 31 SER B C 1
ATOM 2538 O O . SER B 1 31 ? -14.781 -18.875 6.418 1 64 31 SER B O 1
ATOM 2540 N N . HIS B 1 32 ? -13.727 -20.828 7.035 1 65.62 32 HIS B N 1
ATOM 2541 C CA . HIS B 1 32 ? -12.43 -20.344 6.586 1 65.62 32 HIS B CA 1
ATOM 2542 C C . HIS B 1 32 ? -11.859 -21.219 5.48 1 65.62 32 HIS B C 1
ATOM 2544 O O . HIS B 1 32 ? -10.664 -21.531 5.48 1 65.62 32 HIS B O 1
ATOM 2550 N N . ARG B 1 33 ? -12.789 -21.625 4.621 1 64.25 33 ARG B N 1
ATOM 2551 C CA . ARG B 1 33 ? -12.438 -22.562 3.57 1 64.25 33 ARG B CA 1
ATOM 2552 C C . ARG B 1 33 ? -11.227 -22.094 2.785 1 64.25 33 ARG B C 1
ATOM 2554 O O . ARG B 1 33 ? -10.297 -22.859 2.531 1 64.25 33 ARG B O 1
ATOM 2561 N N . GLU B 1 34 ? -11.422 -20.891 2.57 1 57.31 34 GLU B N 1
ATOM 2562 C CA . GLU B 1 34 ? -10.43 -20.312 1.669 1 57.31 34 GLU B CA 1
ATOM 2563 C C . GLU B 1 34 ? -9.094 -20.109 2.379 1 57.31 34 GLU B C 1
ATOM 2565 O O . GLU B 1 34 ? -8.055 -19.969 1.732 1 57.31 34 GLU B O 1
ATOM 2570 N N . HIS B 1 35 ? -9.18 -20.219 3.721 1 62.19 35 HIS B N 1
ATOM 2571 C CA . HIS B 1 35 ? -7.984 -19.969 4.516 1 62.19 35 HIS B CA 1
ATOM 2572 C C . HIS B 1 35 ? -7.25 -21.25 4.844 1 62.19 35 HIS B C 1
ATOM 2574 O O . HIS B 1 35 ? -6.086 -21.234 5.258 1 62.19 35 HIS B O 1
ATOM 2580 N N . ILE B 1 36 ? -7.855 -22.359 4.578 1 73.12 36 ILE B N 1
ATOM 2581 C CA . ILE B 1 36 ? -7.359 -23.656 5.016 1 73.12 36 ILE B CA 1
ATOM 2582 C C . ILE B 1 36 ? -5.98 -23.906 4.418 1 73.12 36 ILE B C 1
ATOM 2584 O O . ILE B 1 36 ? -5.066 -24.359 5.117 1 73.12 36 ILE B O 1
ATOM 2588 N N . PRO B 1 37 ? -5.805 -23.422 3.174 1 62.66 37 PRO B N 1
ATOM 2589 C CA . PRO B 1 37 ? -4.508 -23.75 2.568 1 62.66 37 PRO B CA 1
ATOM 2590 C C . PRO B 1 37 ? -3.346 -23.031 3.242 1 62.66 37 PRO B C 1
ATOM 2592 O O . PRO B 1 37 ? -2.195 -23.453 3.123 1 62.66 37 PRO B O 1
ATOM 2595 N N . PHE B 1 38 ? -3.676 -22.047 4.027 1 59.09 38 PHE B N 1
ATOM 2596 C CA . PHE B 1 38 ? -2.641 -21.188 4.598 1 59.09 38 PHE B CA 1
ATOM 2597 C C . PHE B 1 38 ? -2.496 -21.438 6.094 1 59.09 38 PHE B C 1
ATOM 2599 O O . PHE B 1 38 ? -1.736 -20.75 6.773 1 59.09 38 PHE B O 1
ATOM 2606 N N . GLU B 1 39 ? -3.236 -22.312 6.551 1 69.44 39 GLU B N 1
ATOM 2607 C CA . GLU B 1 39 ? -3.275 -22.547 7.992 1 69.44 39 GLU B CA 1
ATOM 2608 C C . GLU B 1 39 ? -2.385 -23.734 8.375 1 69.44 39 GLU B C 1
ATOM 2610 O O . GLU B 1 39 ? -2.021 -24.547 7.527 1 69.44 39 GLU B O 1
ATOM 2615 N N . THR B 1 40 ? -1.851 -23.672 9.523 1 73.5 40 THR B N 1
ATOM 2616 C CA . THR B 1 40 ? -1.29 -24.859 10.156 1 73.5 40 THR B CA 1
ATOM 2617 C C . THR B 1 40 ? -2.258 -25.438 11.188 1 73.5 40 THR B C 1
ATOM 2619 O O . THR B 1 40 ? -3.217 -24.766 11.586 1 73.5 40 THR B O 1
ATOM 2622 N N . ALA B 1 41 ? -1.944 -26.719 11.461 1 79 41 ALA B N 1
ATOM 2623 C CA . ALA B 1 41 ? -2.758 -27.312 12.516 1 79 41 ALA B CA 1
ATOM 2624 C C . ALA B 1 41 ? -2.721 -26.484 13.789 1 79 41 ALA B C 1
ATOM 2626 O O . ALA B 1 41 ? -3.742 -26.312 14.461 1 79 41 ALA B O 1
ATOM 2627 N N . ASP B 1 42 ? -1.604 -25.828 13.977 1 78.19 42 ASP B N 1
ATOM 2628 C CA . ASP B 1 42 ? -1.45 -25.016 15.18 1 78.19 42 ASP B CA 1
ATOM 2629 C C . ASP B 1 42 ? -2.211 -23.703 15.062 1 78.19 42 ASP B C 1
ATOM 2631 O O . ASP B 1 42 ? -2.832 -23.234 16.031 1 78.19 42 ASP B O 1
ATOM 2635 N N . SER B 1 43 ? -2.197 -23.141 13.945 1 79.19 43 SER B N 1
ATOM 2636 C CA . SER B 1 43 ? -2.932 -21.891 13.75 1 79.19 43 SER B CA 1
ATOM 2637 C C . SER B 1 43 ? -4.438 -22.125 13.836 1 79.19 43 SER B C 1
ATOM 2639 O O . SER B 1 43 ? -5.16 -21.312 14.422 1 79.19 43 SER B O 1
ATOM 2641 N N . ILE B 1 44 ? -4.906 -23.203 13.273 1 84.38 44 ILE B N 1
ATOM 2642 C CA . ILE B 1 44 ? -6.316 -23.562 13.367 1 84.38 44 ILE B CA 1
ATOM 2643 C C . ILE B 1 44 ? -6.68 -23.844 14.828 1 84.38 44 ILE B C 1
ATOM 2645 O O . ILE B 1 44 ? -7.734 -23.406 15.305 1 84.38 44 ILE B O 1
ATOM 2649 N N . ALA B 1 45 ? -5.75 -24.453 15.539 1 86.62 45 ALA B N 1
ATOM 2650 C CA . ALA B 1 45 ? -5.949 -24.766 16.953 1 86.62 45 ALA B CA 1
ATOM 2651 C C . ALA B 1 45 ? -6.098 -23.484 17.766 1 86.62 45 ALA B C 1
ATOM 2653 O O . ALA B 1 45 ? -6.996 -23.375 18.609 1 86.62 45 ALA B O 1
ATOM 2654 N N . GLN B 1 46 ? -5.312 -22.562 17.5 1 79.25 46 GLN B N 1
ATOM 2655 C CA . GLN B 1 46 ? -5.352 -21.281 18.188 1 79.25 46 GLN B CA 1
ATOM 2656 C C . GLN B 1 46 ? -6.656 -20.547 17.906 1 79.25 46 GLN B C 1
ATOM 2658 O O . GLN B 1 46 ? -7.285 -20 18.812 1 79.25 46 GLN B O 1
ATOM 2663 N N . ALA B 1 47 ? -7.066 -20.594 16.703 1 77.06 47 ALA B N 1
ATOM 2664 C CA . ALA B 1 47 ? -8.273 -19.906 16.266 1 77.06 47 ALA B CA 1
ATOM 2665 C C . ALA B 1 47 ? -9.523 -20.547 16.844 1 77.06 47 ALA B C 1
ATOM 2667 O O . ALA B 1 47 ? -10.539 -19.875 17.047 1 77.06 47 ALA B O 1
ATOM 2668 N N . THR B 1 48 ? -9.422 -21.797 17.172 1 82.19 48 THR B N 1
ATOM 2669 C CA . THR B 1 48 ? -10.609 -22.547 17.594 1 82.19 48 THR B CA 1
ATOM 2670 C C . THR B 1 48 ? -10.539 -22.875 19.078 1 82.19 48 THR B C 1
ATOM 2672 O O . THR B 1 48 ? -11.445 -23.516 19.609 1 82.19 48 THR B O 1
ATOM 2675 N N . GLY B 1 49 ? -9.422 -22.406 19.688 1 79.62 49 GLY B N 1
ATOM 2676 C CA . GLY B 1 49 ? -9.266 -22.703 21.094 1 79.62 49 GLY B CA 1
ATOM 2677 C C . GLY B 1 49 ? -9.086 -24.188 21.391 1 79.62 49 GLY B C 1
ATOM 2678 O O . GLY B 1 49 ? -9.695 -24.719 22.312 1 79.62 49 GLY B O 1
ATOM 2679 N N . THR B 1 50 ? -8.398 -24.859 20.562 1 86.69 50 THR B N 1
ATOM 2680 C CA . THR B 1 50 ? -8.102 -26.266 20.719 1 86.69 50 THR B CA 1
ATOM 2681 C C . THR B 1 50 ? -6.598 -26.516 20.656 1 86.69 50 THR B C 1
ATOM 2683 O O . THR B 1 50 ? -5.801 -25.609 20.875 1 86.69 50 THR B O 1
ATOM 2686 N N . SER B 1 51 ? -6.133 -27.672 20.484 1 85 51 SER B N 1
ATOM 2687 C CA . SER B 1 51 ? -4.723 -28 20.328 1 85 51 SER B CA 1
ATOM 2688 C C . SER B 1 51 ? -4.445 -28.547 18.922 1 85 51 SER B C 1
ATOM 2690 O O . SER B 1 51 ? -5.355 -29.031 18.25 1 85 51 SER B O 1
ATOM 2692 N N . GLY B 1 52 ? -3.184 -28.406 18.516 1 87.31 52 GLY B N 1
ATOM 2693 C CA . GLY B 1 52 ? -2.793 -28.984 17.234 1 87.31 52 GLY B CA 1
ATOM 2694 C C . GLY B 1 52 ? -3.105 -30.469 17.125 1 87.31 52 GLY B C 1
ATOM 2695 O O . GLY B 1 52 ? -3.537 -30.953 16.078 1 87.31 52 GLY B O 1
ATOM 2696 N N . ILE B 1 53 ? -2.967 -31.172 18.188 1 87.5 53 ILE B N 1
ATOM 2697 C CA . ILE B 1 53 ? -3.258 -32.594 18.25 1 87.5 53 ILE B CA 1
ATOM 2698 C C . ILE B 1 53 ? -4.746 -32.844 17.984 1 87.5 53 ILE B C 1
ATOM 2700 O O . ILE B 1 53 ? -5.117 -33.75 17.234 1 87.5 53 ILE B O 1
ATOM 2704 N N . THR B 1 54 ? -5.645 -31.969 18.609 1 90.31 54 THR B N 1
ATOM 2705 C CA . THR B 1 54 ? -7.086 -32.062 18.422 1 90.31 54 THR B CA 1
ATOM 2706 C C . THR B 1 54 ? -7.469 -31.812 16.969 1 90.31 54 THR B C 1
ATOM 2708 O O . THR B 1 54 ? -8.32 -32.5 16.406 1 90.31 54 THR B O 1
ATOM 2711 N N . VAL B 1 55 ? -6.812 -30.828 16.344 1 91.81 55 VAL B N 1
ATOM 2712 C CA . VAL B 1 55 ? -7.043 -30.531 14.93 1 91.81 55 VAL B CA 1
ATOM 2713 C C . VAL B 1 55 ? -6.66 -31.75 14.086 1 91.81 55 VAL B C 1
ATOM 2715 O O . VAL B 1 55 ? -7.43 -32.188 13.227 1 91.81 55 VAL B O 1
ATOM 2718 N N . GLY B 1 56 ? -5.492 -32.281 14.273 1 89.81 56 GLY B N 1
ATOM 2719 C CA . GLY B 1 56 ? -5.047 -33.469 13.555 1 89.81 56 GLY B CA 1
ATOM 2720 C C . GLY B 1 56 ? -5.988 -34.625 13.703 1 89.81 56 GLY B C 1
ATOM 2721 O O . GLY B 1 56 ? -6.297 -35.312 12.727 1 89.81 56 GLY B O 1
ATOM 2722 N N . ARG B 1 57 ? -6.438 -34.969 14.875 1 90.38 57 ARG B N 1
ATOM 2723 C CA . ARG B 1 57 ? -7.371 -36.062 15.141 1 90.38 57 ARG B CA 1
ATOM 2724 C C . ARG B 1 57 ? -8.68 -35.875 14.391 1 90.38 57 ARG B C 1
ATOM 2726 O O . ARG B 1 57 ? -9.234 -36.812 13.844 1 90.38 57 ARG B O 1
ATOM 2733 N N . TYR B 1 58 ? -9.156 -34.625 14.414 1 91.94 58 TYR B N 1
ATOM 2734 C CA . TYR B 1 58 ? -10.398 -34.344 13.703 1 91.94 58 TYR B CA 1
ATOM 2735 C C . TYR B 1 58 ? -10.234 -34.562 12.203 1 91.94 58 TYR B C 1
ATOM 2737 O O . TYR B 1 58 ? -11.102 -35.125 11.555 1 91.94 58 TYR B O 1
ATOM 2745 N N . LEU B 1 59 ? -9.117 -34.094 11.68 1 90.81 59 LEU B N 1
ATOM 2746 C CA . LEU B 1 59 ? -8.867 -34.25 10.258 1 90.81 59 LEU B CA 1
ATOM 2747 C C . LEU B 1 59 ? -8.773 -35.75 9.883 1 90.81 59 LEU B C 1
ATOM 2749 O O . LEU B 1 59 ? -9.273 -36.156 8.836 1 90.81 59 LEU B O 1
ATOM 2753 N N . ARG B 1 60 ? -8.188 -36.531 10.711 1 89.12 60 ARG B N 1
ATOM 2754 C CA . ARG B 1 60 ? -8.148 -37.969 10.492 1 89.12 60 ARG B CA 1
ATOM 2755 C C . ARG B 1 60 ? -9.547 -38.562 10.531 1 89.12 60 ARG B C 1
ATOM 2757 O O . ARG B 1 60 ? -9.875 -39.438 9.719 1 89.12 60 ARG B O 1
ATOM 2764 N N . LYS B 1 61 ? -10.312 -38.062 11.453 1 89.81 61 LYS B N 1
ATOM 2765 C CA . LYS B 1 61 ? -11.711 -38.5 11.516 1 89.81 61 LYS B CA 1
ATOM 2766 C C . LYS B 1 61 ? -12.438 -38.188 10.219 1 89.81 61 LYS B C 1
ATOM 2768 O O . LYS B 1 61 ? -13.352 -38.906 9.82 1 89.81 61 LYS B O 1
ATOM 2773 N N . LEU B 1 62 ? -12.055 -37.125 9.602 1 87.44 62 LEU B N 1
ATOM 2774 C CA . LEU B 1 62 ? -12.664 -36.688 8.344 1 87.44 62 LEU B CA 1
ATOM 2775 C C . LEU B 1 62 ? -12.078 -37.469 7.164 1 87.44 62 LEU B C 1
ATOM 2777 O O . LEU B 1 62 ? -12.508 -37.281 6.023 1 87.44 62 LEU B O 1
ATOM 2781 N N . GLY B 1 63 ? -11.102 -38.219 7.43 1 85.44 63 GLY B N 1
ATOM 2782 C CA . GLY B 1 63 ? -10.539 -39.094 6.391 1 85.44 63 GLY B CA 1
ATOM 2783 C C . GLY B 1 63 ? -9.234 -38.562 5.828 1 85.44 63 GLY B C 1
ATOM 2784 O O . GLY B 1 63 ? -8.75 -39.031 4.805 1 85.44 63 GLY B O 1
ATOM 2785 N N . TYR B 1 64 ? -8.711 -37.562 6.512 1 88 64 TYR B N 1
ATOM 2786 C CA . TYR B 1 64 ? -7.465 -37 6.02 1 88 64 TYR B CA 1
ATOM 2787 C C . TYR B 1 64 ? -6.309 -37.312 6.957 1 88 64 TYR B C 1
ATOM 2789 O O . TYR B 1 64 ? -6.512 -37.5 8.156 1 88 64 TYR B O 1
ATOM 2797 N N . ARG B 1 65 ? -5.242 -37.438 6.426 1 87.5 65 ARG B N 1
ATOM 2798 C CA . ARG B 1 65 ? -4.082 -37.781 7.234 1 87.5 65 ARG B CA 1
ATOM 2799 C C . ARG B 1 65 ? -3.639 -36.625 8.109 1 87.5 65 ARG B C 1
ATOM 2801 O O . ARG B 1 65 ? -3.26 -36.812 9.266 1 87.5 65 ARG B O 1
ATOM 2808 N N . ASN B 1 66 ? -3.557 -35.5 7.645 1 84.88 66 ASN B N 1
ATOM 2809 C CA . ASN B 1 66 ? -3.146 -34.25 8.273 1 84.88 66 ASN B CA 1
ATOM 2810 C C . ASN B 1 66 ? -3.617 -33.031 7.469 1 84.88 66 ASN B C 1
ATOM 2812 O O . ASN B 1 66 ? -4.355 -33.188 6.492 1 84.88 66 ASN B O 1
ATOM 2816 N N . LEU B 1 67 ? -3.326 -31.906 8.062 1 84.06 67 LEU B N 1
ATOM 2817 C CA . LEU B 1 67 ? -3.771 -30.688 7.398 1 84.06 67 LEU B CA 1
ATOM 2818 C C . LEU B 1 67 ? -3.178 -30.578 5.996 1 84.06 67 LEU B C 1
ATOM 2820 O O . LEU B 1 67 ? -3.834 -30.094 5.074 1 84.06 67 LEU B O 1
ATOM 2824 N N . ASP B 1 68 ? -1.998 -31.047 5.848 1 78.19 68 ASP B N 1
ATOM 2825 C CA . ASP B 1 68 ? -1.382 -31.031 4.523 1 78.19 68 ASP B CA 1
ATOM 2826 C C . ASP B 1 68 ? -2.184 -31.859 3.529 1 78.19 68 ASP B C 1
ATOM 2828 O O . ASP B 1 68 ? -2.328 -31.484 2.365 1 78.19 68 ASP B O 1
ATOM 2832 N N . ASP B 1 69 ? -2.658 -32.938 3.957 1 77.81 69 ASP B N 1
ATOM 2833 C CA . ASP B 1 69 ? -3.541 -33.812 3.162 1 77.81 69 ASP B CA 1
ATOM 2834 C C . ASP B 1 69 ? -4.816 -33.062 2.775 1 77.81 69 ASP B C 1
ATOM 2836 O O . ASP B 1 69 ? -5.277 -33.156 1.635 1 77.81 69 ASP B O 1
ATOM 2840 N N . VAL B 1 70 ? -5.34 -32.344 3.695 1 79.38 70 VAL B N 1
ATOM 2841 C CA . VAL B 1 70 ? -6.512 -31.531 3.422 1 79.38 70 VAL B CA 1
ATOM 2842 C C . VAL B 1 70 ? -6.172 -30.484 2.361 1 79.38 70 VAL B C 1
ATOM 2844 O O . VAL B 1 70 ? -6.922 -30.297 1.397 1 79.38 70 VAL B O 1
ATOM 2847 N N . LYS B 1 71 ? -5.082 -29.797 2.607 1 72.06 71 LYS B N 1
ATOM 2848 C CA . LYS B 1 71 ? -4.66 -28.766 1.672 1 72.06 71 LYS B CA 1
ATOM 2849 C C . LYS B 1 71 ? -4.5 -29.328 0.263 1 72.06 71 LYS B C 1
ATOM 2851 O O . LYS B 1 71 ? -4.914 -28.703 -0.714 1 72.06 71 LYS B O 1
ATOM 2856 N N . HIS B 1 72 ? -3.896 -30.438 0.192 1 66.75 72 HIS B N 1
ATOM 2857 C CA . HIS B 1 72 ? -3.723 -31.109 -1.089 1 66.75 72 HIS B CA 1
ATOM 2858 C C . HIS B 1 72 ? -5.07 -31.453 -1.715 1 66.75 72 HIS B C 1
ATOM 2860 O O . HIS B 1 72 ? -5.242 -31.344 -2.932 1 66.75 72 HIS B O 1
ATOM 2866 N N . SER B 1 73 ? -5.926 -31.984 -0.915 1 65.31 73 SER B N 1
ATOM 2867 C CA . SER B 1 73 ? -7.242 -32.344 -1.418 1 65.31 73 SER B CA 1
ATOM 2868 C C . SER B 1 73 ? -8.008 -31.141 -1.92 1 65.31 73 SER B C 1
ATOM 2870 O O . SER B 1 73 ? -8.852 -31.25 -2.812 1 65.31 73 SER B O 1
ATOM 2872 N N . LEU B 1 74 ? -7.688 -30.078 -1.151 1 61.5 74 LEU B N 1
ATOM 2873 C CA . LEU B 1 74 ? -8.359 -28.844 -1.541 1 61.5 74 LEU B CA 1
ATOM 2874 C C . LEU B 1 74 ? -7.734 -28.25 -2.799 1 61.5 74 LEU B C 1
ATOM 2876 O O . LEU B 1 74 ? -8.359 -27.453 -3.496 1 61.5 74 LEU B O 1
ATOM 2880 N N . LYS B 1 75 ? -6.434 -28.516 -2.941 1 51.25 75 LYS B N 1
ATOM 2881 C CA . LYS B 1 75 ? -5.734 -28.094 -4.156 1 51.25 75 LYS B CA 1
ATOM 2882 C C . LYS B 1 75 ? -6.309 -28.797 -5.383 1 51.25 75 LYS B C 1
ATOM 2884 O O . LYS B 1 75 ? -6.242 -28.281 -6.496 1 51.25 75 LYS B O 1
ATOM 2889 N N . GLU B 1 76 ? -6.574 -29.969 -5.168 1 43.41 76 GLU B N 1
ATOM 2890 C CA . GLU B 1 76 ? -6.961 -30.75 -6.348 1 43.41 76 GLU B CA 1
ATOM 2891 C C . GLU B 1 76 ? -8.062 -30.031 -7.129 1 43.41 76 GLU B C 1
ATOM 2893 O O . GLU B 1 76 ? -9.008 -29.5 -6.543 1 43.41 76 GLU B O 1
ATOM 2898 N N . PRO B 1 77 ? -7.727 -29.875 -8.359 1 37.88 77 PRO B N 1
ATOM 2899 C CA . PRO B 1 77 ? -8.648 -29.312 -9.352 1 37.88 77 PRO B CA 1
ATOM 2900 C C . PRO B 1 77 ? -10.055 -29.875 -9.234 1 37.88 77 PRO B C 1
ATOM 2902 O O . PRO B 1 77 ? -10.281 -31.062 -9.516 1 37.88 77 PRO B O 1
ATOM 2905 N N . ALA B 1 78 ? -10.734 -30.094 -8.086 1 35.59 78 ALA B N 1
ATOM 2906 C CA . ALA B 1 78 ? -12.086 -30.344 -8.578 1 35.59 78 ALA B CA 1
ATOM 2907 C C . ALA B 1 78 ? -12.398 -29.5 -9.805 1 35.59 78 ALA B C 1
ATOM 2909 O O . ALA B 1 78 ? -11.875 -28.391 -9.953 1 35.59 78 ALA B O 1
ATOM 2910 N N . SER B 1 79 ? -12.727 -30.047 -10.836 1 33.31 79 SER B N 1
ATOM 2911 C CA . SER B 1 79 ? -13.273 -29.422 -12.031 1 33.31 79 SER B CA 1
ATOM 2912 C C . SER B 1 79 ? -14.055 -28.156 -11.68 1 33.31 79 SER B C 1
ATOM 2914 O O . SER B 1 79 ? -14.906 -27.719 -12.461 1 33.31 79 SER B O 1
ATOM 2916 N N . THR B 1 80 ? -14.312 -28.031 -10.375 1 34.5 80 THR B N 1
ATOM 2917 C CA . THR B 1 80 ? -15.102 -26.812 -10.289 1 34.5 80 THR B CA 1
ATOM 2918 C C . THR B 1 80 ? -14.25 -25.594 -10.641 1 34.5 80 THR B C 1
ATOM 2920 O O . THR B 1 80 ? -13.172 -25.391 -10.086 1 34.5 80 THR B O 1
ATOM 2923 N N . PRO B 1 81 ? -14.453 -24.969 -11.688 1 34.62 81 PRO B N 1
ATOM 2924 C CA . PRO B 1 81 ? -13.828 -23.719 -12.125 1 34.62 81 PRO B CA 1
ATOM 2925 C C . PRO B 1 81 ? -13.453 -22.812 -10.953 1 34.62 81 PRO B C 1
ATOM 2927 O O . PRO B 1 81 ? -14.133 -22.812 -9.922 1 34.62 81 PRO B O 1
ATOM 2930 N N . TYR B 1 82 ? -12.133 -22.766 -10.57 1 37 82 TYR B N 1
ATOM 2931 C CA . TYR B 1 82 ? -11.805 -21.609 -9.758 1 37 82 TYR B CA 1
ATOM 2932 C C . TYR B 1 82 ? -12.961 -20.609 -9.734 1 37 82 TYR B C 1
ATOM 2934 O O . TYR B 1 82 ? -13.328 -20.062 -10.781 1 37 82 TYR B O 1
ATOM 2942 N N . ARG B 1 83 ? -13.93 -20.906 -8.859 1 42.69 83 ARG B N 1
ATOM 2943 C CA . ARG B 1 83 ? -14.945 -19.875 -8.781 1 42.69 83 ARG B CA 1
ATOM 2944 C C . ARG B 1 83 ? -14.312 -18.5 -8.602 1 42.69 83 ARG B C 1
ATOM 2946 O O . ARG B 1 83 ? -13.492 -18.297 -7.711 1 42.69 83 ARG B O 1
ATOM 2953 N N . GLN B 1 84 ? -14.383 -17.656 -9.594 1 51.62 84 GLN B N 1
ATOM 2954 C CA . GLN B 1 84 ? -13.93 -16.266 -9.695 1 51.62 84 GLN B CA 1
ATOM 2955 C C . GLN B 1 84 ? -14.344 -15.461 -8.469 1 51.62 84 GLN B C 1
ATOM 2957 O O . GLN B 1 84 ? -15.5 -15.5 -8.055 1 51.62 84 GLN B O 1
ATOM 2962 N N . TRP B 1 85 ? -13.461 -15.523 -7.418 1 56.12 85 TRP B N 1
ATOM 2963 C CA . TRP B 1 85 ? -13.68 -14.648 -6.273 1 56.12 85 TRP B CA 1
ATOM 2964 C C . TRP B 1 85 ? -14.039 -13.234 -6.727 1 56.12 85 TRP B C 1
ATOM 2966 O O . TRP B 1 85 ? -13.18 -12.344 -6.727 1 56.12 85 TRP B O 1
ATOM 2976 N N . GLY B 1 86 ? -15.258 -13.219 -7.289 1 66.31 86 GLY B N 1
ATOM 2977 C CA . GLY B 1 86 ? -15.742 -11.93 -7.777 1 66.31 86 GLY B CA 1
ATOM 2978 C C . GLY B 1 86 ? -16.297 -11.047 -6.676 1 66.31 86 GLY B C 1
ATOM 2979 O O . GLY B 1 86 ? -16.234 -11.398 -5.496 1 66.31 86 GLY B O 1
ATOM 2980 N N . VAL B 1 87 ? -16.688 -9.945 -6.977 1 71.12 87 VAL B N 1
ATOM 2981 C CA . VAL B 1 87 ? -17.078 -8.891 -6.047 1 71.12 87 VAL B CA 1
ATOM 2982 C C . VAL B 1 87 ? -18.328 -9.328 -5.281 1 71.12 87 VAL B C 1
ATOM 2984 O O . VAL B 1 87 ? -18.484 -9.008 -4.102 1 71.12 87 VAL B O 1
ATOM 2987 N N . ILE B 1 88 ? -19.203 -10.195 -5.879 1 69 88 ILE B N 1
ATOM 2988 C CA . ILE B 1 88 ? -20.406 -10.648 -5.211 1 69 88 ILE B CA 1
ATOM 2989 C C . ILE B 1 88 ? -20.047 -11.641 -4.109 1 69 88 ILE B C 1
ATOM 2991 O O . ILE B 1 88 ? -20.625 -11.609 -3.02 1 69 88 ILE B O 1
ATOM 2995 N N . ASP B 1 89 ? -19.141 -12.492 -4.418 1 70 89 ASP B N 1
ATOM 2996 C CA . ASP B 1 89 ? -18.641 -13.422 -3.412 1 70 89 ASP B CA 1
ATOM 2997 C C . ASP B 1 89 ? -18.047 -12.68 -2.219 1 70 89 ASP B C 1
ATOM 2999 O O . ASP B 1 89 ? -18.234 -13.086 -1.07 1 70 89 ASP B O 1
ATOM 3003 N N . ARG B 1 90 ? -17.438 -11.609 -2.523 1 75.31 90 ARG B N 1
ATOM 3004 C CA . ARG B 1 90 ? -16.828 -10.789 -1.484 1 75.31 90 ARG B CA 1
ATOM 3005 C C . ARG B 1 90 ? -17.891 -10.18 -0.571 1 75.31 90 ARG B C 1
ATOM 3007 O O . ARG B 1 90 ? -17.734 -10.164 0.651 1 75.31 90 ARG B O 1
ATOM 3014 N N . LEU B 1 91 ? -18.875 -9.703 -1.209 1 74.81 91 LEU B N 1
ATOM 3015 C CA . LEU B 1 91 ? -19.938 -9.062 -0.443 1 74.81 91 LEU B CA 1
ATOM 3016 C C . LEU B 1 91 ? -20.594 -10.055 0.511 1 74.81 91 LEU B C 1
ATOM 3018 O O . LEU B 1 91 ? -20.828 -9.734 1.68 1 74.81 91 LEU B O 1
ATOM 3022 N N . ASP B 1 92 ? -20.828 -11.227 -0 1 72.81 92 ASP B N 1
ATOM 3023 C CA . ASP B 1 92 ? -21.453 -12.266 0.818 1 72.81 92 ASP B CA 1
ATOM 3024 C C . ASP B 1 92 ? -20.547 -12.648 1.989 1 72.81 92 ASP B C 1
ATOM 3026 O O . ASP B 1 92 ? -21.016 -12.758 3.127 1 72.81 92 ASP B O 1
ATOM 3030 N N . SER B 1 93 ? -19.375 -12.836 1.689 1 70.38 93 SER B N 1
ATOM 3031 C CA . SER B 1 93 ? -18.422 -13.203 2.727 1 70.38 93 SER B CA 1
ATOM 3032 C C . SER B 1 93 ? -18.281 -12.094 3.768 1 70.38 93 SER B C 1
ATOM 3034 O O . SER B 1 93 ? -18.266 -12.359 4.969 1 70.38 93 SER B O 1
ATOM 3036 N N . TRP B 1 94 ? -18.188 -10.914 3.314 1 76.38 94 TRP B N 1
ATOM 3037 C CA . TRP B 1 94 ? -18.031 -9.75 4.18 1 76.38 94 TRP B CA 1
ATOM 3038 C C . TRP B 1 94 ? -19.25 -9.602 5.098 1 76.38 94 TRP B C 1
ATOM 3040 O O . TRP B 1 94 ? -19.094 -9.336 6.293 1 76.38 94 TRP B O 1
ATOM 3050 N N . SER B 1 95 ? -20.375 -9.773 4.586 1 74.69 95 SER B N 1
ATOM 3051 C CA . SER B 1 95 ? -21.609 -9.672 5.367 1 74.69 95 SER B CA 1
ATOM 3052 C C . SER B 1 95 ? -21.656 -10.719 6.469 1 74.69 95 SER B C 1
ATOM 3054 O O . SER B 1 95 ? -22.094 -10.438 7.586 1 74.69 95 SER B O 1
ATOM 3056 N N . GLN B 1 96 ? -21.172 -11.828 6.133 1 68.56 96 GLN B N 1
ATOM 3057 C CA . GLN B 1 96 ? -21.156 -12.914 7.105 1 68.56 96 GLN B CA 1
ATOM 3058 C C . GLN B 1 96 ? -20.156 -12.625 8.227 1 68.56 96 GLN B C 1
ATOM 3060 O O . GLN B 1 96 ? -20.422 -12.945 9.391 1 68.56 96 GLN B O 1
ATOM 3065 N N . GLN B 1 97 ? -19.156 -11.984 7.906 1 68.94 97 GLN B N 1
ATOM 3066 C CA . GLN B 1 97 ? -18.109 -11.68 8.875 1 68.94 97 GLN B CA 1
ATOM 3067 C C . GLN B 1 97 ? -18.531 -10.531 9.789 1 68.94 97 GLN B C 1
ATOM 3069 O O . GLN B 1 97 ? -18.125 -10.484 10.953 1 68.94 97 GLN B O 1
ATOM 3074 N N . GLN B 1 98 ? -19.25 -9.648 9.273 1 69.5 98 GLN B N 1
ATOM 3075 C CA . GLN B 1 98 ? -19.672 -8.484 10.047 1 69.5 98 GLN B CA 1
ATOM 3076 C C . GLN B 1 98 ? -20.469 -8.898 11.281 1 69.5 98 GLN B C 1
ATOM 3078 O O . GLN B 1 98 ? -20.516 -8.172 12.273 1 69.5 98 GLN B O 1
ATOM 3083 N N . ALA B 1 99 ? -21 -10.055 11.281 1 67.06 99 ALA B N 1
ATOM 3084 C CA . ALA B 1 99 ? -21.844 -10.531 12.375 1 67.06 99 ALA B CA 1
ATOM 3085 C C . ALA B 1 99 ? -21 -11.094 13.508 1 67.06 99 ALA B C 1
ATOM 3087 O O . ALA B 1 99 ? -21.5 -11.305 14.617 1 67.06 99 ALA B O 1
ATOM 3088 N N . GLN B 1 100 ? -19.766 -11.008 13.305 1 66.56 100 GLN B N 1
ATOM 3089 C CA . GLN B 1 100 ? -18.906 -11.594 14.32 1 66.56 100 GLN B CA 1
ATOM 3090 C C . GLN B 1 100 ? -18.422 -10.531 15.305 1 66.56 100 GLN B C 1
ATOM 3092 O O . GLN B 1 100 ? -17.984 -9.453 14.906 1 66.56 100 GLN B O 1
ATOM 3097 N N . PRO B 1 101 ? -18.562 -10.672 16.641 1 64.06 101 PRO B N 1
ATOM 3098 C CA . PRO B 1 101 ? -18.25 -9.656 17.656 1 64.06 101 PRO B CA 1
ATOM 3099 C C . PRO B 1 101 ? -16.797 -9.227 17.625 1 64.06 101 PRO B C 1
ATOM 3101 O O . PRO B 1 101 ? -16.484 -8.047 17.859 1 64.06 101 PRO B O 1
ATOM 3104 N N . ASP B 1 102 ? -15.812 -10.102 17.375 1 78.81 102 ASP B N 1
ATOM 3105 C CA . ASP B 1 102 ? -14.398 -9.766 17.484 1 78.81 102 ASP B CA 1
ATOM 3106 C C . ASP B 1 102 ? -13.773 -9.562 16.094 1 78.81 102 ASP B C 1
ATOM 3108 O O . ASP B 1 102 ? -12.57 -9.773 15.914 1 78.81 102 ASP B O 1
ATOM 3112 N N . ARG B 1 103 ? -14.539 -8.938 15.352 1 78.56 103 ARG B N 1
ATOM 3113 C CA . ARG B 1 103 ? -14.117 -8.852 13.953 1 78.56 103 ARG B CA 1
ATOM 3114 C C . ARG B 1 103 ? -12.953 -7.871 13.797 1 78.56 103 ARG B C 1
ATOM 3116 O O . ARG B 1 103 ? -12 -8.148 13.07 1 78.56 103 ARG B O 1
ATOM 3123 N N . ALA B 1 104 ? -13.133 -6.758 14.484 1 80.38 104 ALA B N 1
ATOM 3124 C CA . ALA B 1 104 ? -12.086 -5.746 14.367 1 80.38 104 ALA B CA 1
ATOM 3125 C C . ALA B 1 104 ? -10.75 -6.27 14.883 1 80.38 104 ALA B C 1
ATOM 3127 O O . ALA B 1 104 ? -9.703 -6.027 14.273 1 80.38 104 ALA B O 1
ATOM 3128 N N . SER B 1 105 ? -10.828 -6.941 15.938 1 85.5 105 SER B N 1
ATOM 3129 C CA . SER B 1 105 ? -9.617 -7.516 16.516 1 85.5 105 SER B CA 1
ATOM 3130 C C . SER B 1 105 ? -9.039 -8.609 15.625 1 85.5 105 SER B C 1
ATOM 3132 O O . SER B 1 105 ? -7.824 -8.695 15.445 1 85.5 105 SER B O 1
ATOM 3134 N N . LEU B 1 106 ? -9.914 -9.359 15.062 1 82.62 106 LEU B N 1
ATOM 3135 C CA . LEU B 1 106 ? -9.469 -10.422 14.164 1 82.62 106 LEU B CA 1
ATOM 3136 C C . LEU B 1 106 ? -8.836 -9.844 12.906 1 82.62 106 LEU B C 1
ATOM 3138 O O . LEU B 1 106 ? -7.785 -10.32 12.461 1 82.62 106 LEU B O 1
ATOM 3142 N N . SER B 1 107 ? -9.438 -8.875 12.398 1 90.5 107 SER B N 1
ATOM 3143 C CA . SER B 1 107 ? -8.914 -8.234 11.195 1 90.5 107 SER B CA 1
ATOM 3144 C C . SER B 1 107 ? -7.531 -7.641 11.453 1 90.5 107 SER B C 1
ATOM 3146 O O . SER B 1 107 ? -6.633 -7.766 10.617 1 90.5 107 SER B O 1
ATOM 3148 N N . LEU B 1 108 ? -7.371 -7.008 12.562 1 94.62 108 LEU B N 1
ATOM 3149 C CA . LEU B 1 108 ? -6.07 -6.461 12.93 1 94.62 108 LEU B CA 1
ATOM 3150 C C . LEU B 1 108 ? -5.023 -7.566 13.039 1 94.62 108 LEU B C 1
ATOM 3152 O O . LEU B 1 108 ? -3.922 -7.441 12.5 1 94.62 108 LEU B O 1
ATOM 3156 N N . GLN B 1 109 ? -5.387 -8.594 13.664 1 91.56 109 GLN B N 1
ATOM 3157 C CA . GLN B 1 109 ? -4.449 -9.695 13.828 1 91.56 109 GLN B CA 1
ATOM 3158 C C . GLN B 1 109 ? -4.059 -10.297 12.484 1 91.56 109 GLN B C 1
ATOM 3160 O O . GLN B 1 109 ? -2.889 -10.617 12.258 1 91.56 109 GLN B O 1
ATOM 3165 N N . MET B 1 110 ? -5.043 -10.445 11.633 1 89.56 110 MET B N 1
ATOM 3166 C CA . MET B 1 110 ? -4.766 -10.969 10.297 1 89.56 110 MET B CA 1
ATOM 3167 C C . MET B 1 110 ? -3.848 -10.031 9.523 1 89.56 110 MET B C 1
ATOM 3169 O O . MET B 1 110 ? -2.938 -10.477 8.82 1 89.56 110 MET B O 1
ATOM 3173 N N . GLU B 1 111 ? -4.098 -8.758 9.68 1 95.69 111 GLU B N 1
ATOM 3174 C CA . GLU B 1 111 ? -3.258 -7.75 9.031 1 95.69 111 GLU B CA 1
ATOM 3175 C C . GLU B 1 111 ? -1.825 -7.812 9.555 1 95.69 111 GLU B C 1
ATOM 3177 O O . GLU B 1 111 ? -0.873 -7.797 8.773 1 95.69 111 GLU B O 1
ATOM 3182 N N . LEU B 1 112 ? -1.676 -7.902 10.891 1 95 112 LEU B N 1
ATOM 3183 C CA . LEU B 1 112 ? -0.357 -7.98 11.508 1 95 112 LEU B CA 1
ATOM 3184 C C . LEU B 1 112 ? 0.37 -9.25 11.078 1 95 112 LEU B C 1
ATOM 3186 O O . LEU B 1 112 ? 1.562 -9.211 10.766 1 95 112 LEU B O 1
ATOM 3190 N N . ASP B 1 113 ? -0.343 -10.281 11.031 1 92.44 113 ASP B N 1
ATOM 3191 C CA . ASP B 1 113 ? 0.237 -11.547 10.602 1 92.44 113 ASP B CA 1
ATOM 3192 C C . ASP B 1 113 ? 0.712 -11.469 9.148 1 92.44 113 ASP B C 1
ATOM 3194 O O . ASP B 1 113 ? 1.758 -12.023 8.805 1 92.44 113 ASP B O 1
ATOM 3198 N N . ALA B 1 114 ? -0.09 -10.883 8.344 1 94.62 114 ALA B N 1
ATOM 3199 C CA . ALA B 1 114 ? 0.275 -10.719 6.941 1 94.62 114 ALA B CA 1
ATOM 3200 C C . ALA B 1 114 ? 1.579 -9.945 6.801 1 94.62 114 ALA B C 1
ATOM 3202 O O . ALA B 1 114 ? 2.438 -10.297 5.992 1 94.62 114 ALA B O 1
ATOM 3203 N N . ILE B 1 115 ? 1.719 -8.891 7.582 1 97.62 115 ILE B N 1
ATOM 3204 C CA . ILE B 1 115 ? 2.928 -8.07 7.543 1 97.62 115 ILE B CA 1
ATOM 3205 C C . ILE B 1 115 ? 4.113 -8.883 8.062 1 97.62 115 ILE B C 1
ATOM 3207 O O . ILE B 1 115 ? 5.199 -8.844 7.48 1 97.62 115 ILE B O 1
ATOM 3211 N N . ARG B 1 116 ? 3.916 -9.602 9.164 1 95 116 ARG B N 1
ATOM 3212 C CA . ARG B 1 116 ? 4.969 -10.461 9.688 1 95 116 ARG B CA 1
ATOM 3213 C C . ARG B 1 116 ? 5.43 -11.469 8.641 1 95 116 ARG B C 1
ATOM 3215 O O . ARG B 1 116 ? 6.629 -11.719 8.5 1 95 116 ARG B O 1
ATOM 3222 N N . TYR B 1 117 ? 4.516 -12.008 7.984 1 92.81 117 TYR B N 1
ATOM 3223 C CA . TYR B 1 117 ? 4.816 -12.992 6.949 1 92.81 117 TYR B CA 1
ATOM 3224 C C . TYR B 1 117 ? 5.695 -12.383 5.859 1 92.81 117 TYR B C 1
ATOM 3226 O O . TYR B 1 117 ? 6.609 -13.039 5.359 1 92.81 117 TYR B O 1
ATOM 3234 N N . VAL B 1 118 ? 5.449 -11.164 5.488 1 97.38 118 VAL B N 1
ATOM 3235 C CA . VAL B 1 118 ? 6.238 -10.484 4.465 1 97.38 118 VAL B CA 1
ATOM 3236 C C . VAL B 1 118 ? 7.684 -10.352 4.938 1 97.38 118 VAL B C 1
ATOM 3238 O O . VAL B 1 118 ? 8.617 -10.586 4.164 1 97.38 118 VAL B O 1
ATOM 3241 N N . TYR B 1 119 ? 7.887 -9.977 6.168 1 95.69 119 TYR B N 1
ATOM 3242 C CA . TYR B 1 119 ? 9.234 -9.828 6.695 1 95.69 119 TYR B CA 1
ATOM 3243 C C . TYR B 1 119 ? 9.953 -11.172 6.746 1 95.69 119 T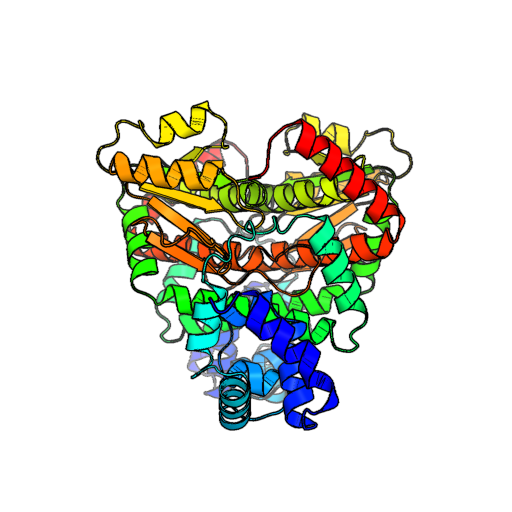YR B C 1
ATOM 3245 O O . TYR B 1 119 ? 11.172 -11.242 6.57 1 95.69 119 TYR B O 1
ATOM 3253 N N . GLN B 1 120 ? 9.203 -12.227 6.977 1 93.44 120 GLN B N 1
ATOM 3254 C CA . GLN B 1 120 ? 9.781 -13.562 6.891 1 93.44 120 GLN B CA 1
ATOM 3255 C C . GLN B 1 120 ? 10.18 -13.906 5.457 1 93.44 120 GLN B C 1
ATOM 3257 O O . GLN B 1 120 ? 11.258 -14.453 5.215 1 93.44 120 GLN B O 1
ATOM 3262 N N . LEU B 1 121 ? 9.281 -13.555 4.562 1 92.75 121 LEU B N 1
ATOM 3263 C CA . LEU B 1 121 ? 9.539 -13.766 3.141 1 92.75 121 LEU B CA 1
ATOM 3264 C C . LEU B 1 121 ? 10.828 -13.07 2.715 1 92.75 121 LEU B C 1
ATOM 3266 O O . LEU B 1 121 ? 11.57 -13.586 1.881 1 92.75 121 LEU B O 1
ATOM 3270 N N . ALA B 1 122 ? 11.125 -11.953 3.287 1 96.25 122 ALA B N 1
ATOM 3271 C CA . ALA B 1 122 ? 12.281 -11.133 2.943 1 96.25 122 ALA B CA 1
ATOM 3272 C C . ALA B 1 122 ? 13.578 -11.805 3.375 1 96.25 122 ALA B C 1
ATOM 3274 O O . ALA B 1 122 ? 14.664 -11.375 2.98 1 96.25 122 ALA B O 1
ATOM 3275 N N . GLN B 1 123 ? 13.477 -12.844 4.141 1 93.81 123 GLN B N 1
ATOM 3276 C CA . GLN B 1 123 ? 14.656 -13.578 4.586 1 93.81 123 GLN B CA 1
ATOM 3277 C C . GLN B 1 123 ? 14.891 -14.82 3.727 1 93.81 123 GLN B C 1
ATOM 3279 O O . GLN B 1 123 ? 15.891 -15.523 3.898 1 93.81 123 GLN B O 1
ATOM 3284 N N . GLU B 1 124 ? 14 -15.094 2.807 1 93.56 124 GLU B N 1
ATOM 3285 C CA . GLU B 1 124 ? 14.078 -16.297 1.98 1 93.56 124 GLU B CA 1
ATOM 3286 C C . GLU B 1 124 ? 15 -16.078 0.782 1 93.56 124 GLU B C 1
ATOM 3288 O O . GLU B 1 124 ? 15.18 -14.953 0.323 1 93.56 124 GLU B O 1
ATOM 3293 N N . PRO B 1 125 ? 15.547 -17.141 0.197 1 95.88 125 PRO B N 1
ATOM 3294 C CA . PRO B 1 125 ? 16.469 -17.047 -0.945 1 95.88 125 PRO B CA 1
ATOM 3295 C C . PRO B 1 125 ? 15.812 -16.422 -2.176 1 95.88 125 PRO B C 1
ATOM 3297 O O . PRO B 1 125 ? 16.469 -15.711 -2.934 1 95.88 125 PRO B O 1
ATOM 3300 N N . THR B 1 126 ? 14.523 -16.719 -2.348 1 96.19 126 THR B N 1
ATOM 3301 C CA . THR B 1 126 ? 13.844 -16.156 -3.51 1 96.19 126 THR B CA 1
ATOM 3302 C C . THR B 1 126 ? 13.836 -14.633 -3.457 1 96.19 126 THR B C 1
ATOM 3304 O O . THR B 1 126 ? 14.047 -13.977 -4.477 1 96.19 126 THR B O 1
ATOM 3307 N N . PHE B 1 127 ? 13.594 -14.117 -2.314 1 97.94 127 PHE B N 1
ATOM 3308 C CA . PHE B 1 127 ? 13.625 -12.672 -2.131 1 97.94 127 PHE B CA 1
ATOM 3309 C C . PHE B 1 127 ? 15 -12.109 -2.484 1 97.94 127 PHE B C 1
ATOM 3311 O O . PHE B 1 127 ? 15.109 -11.109 -3.189 1 97.94 127 PHE B O 1
ATOM 3318 N N . ALA B 1 128 ? 15.992 -12.734 -2.014 1 97.5 128 ALA B N 1
ATOM 3319 C CA . ALA B 1 128 ? 17.359 -12.32 -2.307 1 97.5 128 ALA B CA 1
ATOM 3320 C C . ALA B 1 128 ? 17.641 -12.359 -3.807 1 97.5 128 ALA B C 1
ATOM 3322 O O . ALA B 1 128 ? 18.25 -11.445 -4.359 1 97.5 128 ALA B O 1
ATOM 3323 N N . ARG B 1 129 ? 17.172 -13.352 -4.414 1 98 129 ARG B N 1
ATOM 3324 C CA . ARG B 1 129 ? 17.359 -13.5 -5.852 1 98 129 ARG B CA 1
ATOM 3325 C C . ARG B 1 129 ? 16.641 -12.383 -6.613 1 98 129 ARG B C 1
ATOM 3327 O O . ARG B 1 129 ? 17.219 -11.789 -7.535 1 98 129 ARG B O 1
ATOM 3334 N N . VAL B 1 130 ? 15.461 -12.117 -6.219 1 98.62 130 VAL B N 1
ATOM 3335 C CA . VAL B 1 130 ? 14.68 -11.078 -6.879 1 98.62 130 VAL B CA 1
ATOM 3336 C C . VAL B 1 130 ? 15.367 -9.727 -6.715 1 98.62 130 VAL B C 1
ATOM 3338 O O . VAL B 1 130 ? 15.508 -8.977 -7.68 1 98.62 130 VAL B O 1
ATOM 3341 N N . SER B 1 131 ? 15.773 -9.391 -5.523 1 98.19 131 SER B N 1
ATOM 3342 C CA . SER B 1 131 ? 16.453 -8.117 -5.285 1 98.19 131 SER B CA 1
ATOM 3343 C C . SER B 1 131 ? 17.734 -8.016 -6.09 1 98.19 131 SER B C 1
ATOM 3345 O O . SER B 1 131 ? 18.062 -6.953 -6.617 1 98.19 131 SER B O 1
ATOM 3347 N N . GLN B 1 132 ? 18.469 -9.117 -6.188 1 98 132 GLN B N 1
ATOM 3348 C CA . GLN B 1 132 ? 19.703 -9.148 -6.969 1 98 132 GLN B CA 1
ATOM 3349 C C . GLN B 1 132 ? 19.422 -8.93 -8.453 1 98 132 GLN B C 1
ATOM 3351 O O . GLN B 1 132 ? 20.094 -8.141 -9.109 1 98 132 GLN B O 1
ATOM 3356 N N . ARG B 1 133 ? 18.453 -9.609 -8.93 1 98.31 133 ARG B N 1
ATOM 3357 C CA . ARG B 1 133 ? 18.109 -9.5 -10.344 1 98.31 133 ARG B CA 1
ATOM 3358 C C . ARG B 1 133 ? 17.625 -8.102 -10.68 1 98.31 133 ARG B C 1
ATOM 3360 O O . ARG B 1 133 ? 17.953 -7.559 -11.742 1 98.31 133 ARG B O 1
ATOM 3367 N N . ILE B 1 134 ? 16.891 -7.52 -9.781 1 98.38 134 ILE B N 1
ATOM 3368 C CA . ILE B 1 134 ? 16.422 -6.148 -10 1 98.38 134 ILE B CA 1
ATOM 3369 C C . ILE B 1 134 ? 17.625 -5.207 -10.047 1 98.38 134 ILE B C 1
ATOM 3371 O O . ILE B 1 134 ? 17.688 -4.316 -10.898 1 98.38 134 ILE B O 1
ATOM 3375 N N . ALA B 1 135 ? 18.562 -5.402 -9.203 1 97.19 135 ALA B N 1
ATOM 3376 C CA . ALA B 1 135 ? 19.719 -4.516 -9.094 1 97.19 135 ALA B CA 1
ATOM 3377 C C . ALA B 1 135 ? 20.641 -4.668 -10.305 1 97.19 135 ALA B C 1
ATOM 3379 O O . ALA B 1 135 ? 21.25 -3.697 -10.75 1 97.19 135 ALA B O 1
ATOM 3380 N N . GLU B 1 136 ? 20.703 -5.871 -10.875 1 96.44 136 GLU B N 1
ATOM 3381 C CA . GLU B 1 136 ? 21.75 -6.18 -11.828 1 96.44 136 GLU B CA 1
ATOM 3382 C C . GLU B 1 136 ? 21.219 -6.219 -13.258 1 96.44 136 GLU B C 1
ATOM 3384 O O . GLU B 1 136 ? 21.984 -6.148 -14.219 1 96.44 136 GLU B O 1
ATOM 3389 N N . ALA B 1 137 ? 19.938 -6.352 -13.43 1 97 137 ALA B N 1
ATOM 3390 C CA . ALA B 1 137 ? 19.359 -6.438 -14.766 1 97 137 ALA B CA 1
ATOM 3391 C C . ALA B 1 137 ? 19.703 -5.199 -15.586 1 97 137 ALA B C 1
ATOM 3393 O O . ALA B 1 137 ? 19.922 -4.121 -15.039 1 97 137 ALA B O 1
ATOM 3394 N N . ASP B 1 138 ? 19.797 -5.379 -16.828 1 95.44 138 ASP B N 1
ATOM 3395 C CA . ASP B 1 138 ? 20.078 -4.219 -17.672 1 95.44 138 ASP B CA 1
ATOM 3396 C C . ASP B 1 138 ? 18.812 -3.371 -17.875 1 95.44 138 ASP B C 1
ATOM 3398 O O . ASP B 1 138 ? 18.906 -2.197 -18.234 1 95.44 138 ASP B O 1
ATOM 3402 N N . ALA B 1 139 ? 17.672 -4.012 -17.688 1 95.62 139 ALA B N 1
ATOM 3403 C CA . ALA B 1 139 ? 16.406 -3.297 -17.656 1 95.62 139 ALA B CA 1
ATOM 3404 C C . ALA B 1 139 ? 15.383 -4.008 -16.766 1 95.62 139 ALA B C 1
ATOM 3406 O O . ALA B 1 139 ? 15.367 -5.238 -16.688 1 95.62 139 ALA B O 1
ATOM 3407 N N . VAL B 1 140 ? 14.641 -3.211 -16.109 1 97 140 VAL B N 1
ATOM 3408 C CA . VAL B 1 140 ? 13.578 -3.768 -15.281 1 97 140 VAL B CA 1
ATOM 3409 C C . VAL B 1 140 ? 12.219 -3.275 -15.766 1 97 140 VAL B C 1
ATOM 3411 O O . VAL B 1 140 ? 12.023 -2.072 -15.961 1 97 140 VAL B O 1
ATOM 3414 N N . ILE B 1 141 ? 11.328 -4.191 -16.031 1 95.81 141 ILE B N 1
ATOM 3415 C CA . ILE B 1 141 ? 9.977 -3.867 -16.469 1 95.81 141 ILE B CA 1
ATOM 3416 C C . ILE B 1 141 ? 8.969 -4.23 -15.391 1 95.81 141 ILE B C 1
ATOM 3418 O O . ILE B 1 141 ? 8.914 -5.379 -14.938 1 95.81 141 ILE B O 1
ATOM 3422 N N . ILE B 1 142 ? 8.227 -3.252 -14.977 1 96.38 142 ILE B N 1
ATOM 3423 C CA . ILE B 1 142 ? 7.246 -3.447 -13.914 1 96.38 142 ILE B CA 1
ATOM 3424 C C . ILE B 1 142 ? 5.84 -3.496 -14.508 1 96.38 142 ILE B C 1
ATOM 3426 O O . ILE B 1 142 ? 5.453 -2.613 -15.281 1 96.38 142 ILE B O 1
ATOM 3430 N N . ILE B 1 143 ? 5.105 -4.539 -14.141 1 94.19 143 ILE B N 1
ATOM 3431 C CA . ILE B 1 143 ? 3.744 -4.723 -14.625 1 94.19 143 ILE B CA 1
ATOM 3432 C C . ILE B 1 143 ? 2.799 -4.941 -13.445 1 94.19 143 ILE B C 1
ATOM 3434 O O . ILE B 1 143 ? 2.996 -5.863 -12.648 1 94.19 143 ILE B O 1
ATOM 3438 N N . GLY B 1 144 ? 1.897 -4.082 -13.273 1 93.81 144 GLY B N 1
ATOM 3439 C CA . GLY B 1 144 ? 0.793 -4.266 -12.344 1 93.81 144 GLY B CA 1
ATOM 3440 C C . GLY B 1 144 ? -0.531 -4.527 -13.031 1 93.81 144 GLY B C 1
ATOM 3441 O O . GLY B 1 144 ? -0.908 -3.803 -13.961 1 93.81 144 GLY B O 1
ATOM 3442 N N . ILE B 1 145 ? -1.204 -5.512 -12.586 1 89.88 145 ILE B N 1
ATOM 3443 C CA . ILE B 1 145 ? -2.441 -5.902 -13.258 1 89.88 145 ILE B CA 1
ATOM 3444 C C . ILE B 1 145 ? -3.635 -5.594 -12.352 1 89.88 145 ILE B C 1
ATOM 3446 O O . ILE B 1 145 ? -3.584 -5.832 -11.148 1 89.88 145 ILE B O 1
ATOM 3450 N N . GLN B 1 146 ? -4.707 -5.031 -12.961 1 83.56 146 GLN B N 1
ATOM 3451 C CA . GLN B 1 146 ? -5.992 -4.754 -12.32 1 83.56 146 GLN B CA 1
ATOM 3452 C C . GLN B 1 146 ? -5.805 -3.953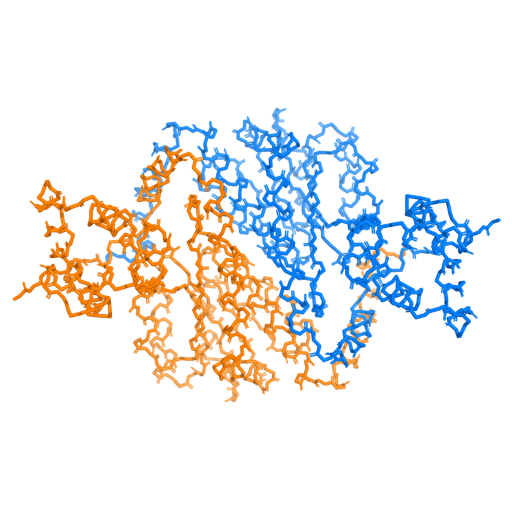 -11.039 1 83.56 146 GLN B C 1
ATOM 3454 O O . GLN B 1 146 ? -5.246 -2.855 -11.055 1 83.56 146 GLN B O 1
ATOM 3459 N N . SER B 1 147 ? -6.121 -4.566 -9.891 1 86.44 147 SER B N 1
ATOM 3460 C CA . SER B 1 147 ? -6.129 -3.838 -8.625 1 86.44 147 SER B CA 1
ATOM 3461 C C . SER B 1 147 ? -4.711 -3.52 -8.164 1 86.44 147 SER B C 1
ATOM 3463 O O . SER B 1 147 ? -4.512 -2.664 -7.297 1 86.44 147 SER B O 1
ATOM 3465 N N . THR B 1 148 ? -3.746 -4.109 -8.727 1 93.12 148 THR B N 1
ATOM 3466 C CA . THR B 1 148 ? -2.379 -3.924 -8.25 1 93.12 148 THR B CA 1
ATOM 3467 C C . THR B 1 148 ? -1.66 -2.865 -9.078 1 93.12 148 THR B C 1
ATOM 3469 O O . THR B 1 148 ? -0.491 -2.561 -8.836 1 93.12 148 THR B O 1
ATOM 3472 N N . ARG B 1 149 ? -2.305 -2.266 -10.047 1 92.19 149 ARG B N 1
ATOM 3473 C CA . ARG B 1 149 ? -1.694 -1.278 -10.93 1 92.19 149 ARG B CA 1
ATOM 3474 C C . ARG B 1 149 ? -1.099 -0.124 -10.133 1 92.19 149 ARG B C 1
ATOM 3476 O O . ARG B 1 149 ? 0.048 0.269 -10.359 1 92.19 149 ARG B O 1
ATOM 3483 N N . GLY B 1 150 ? -1.88 0.354 -9.219 1 93.06 150 GLY B N 1
ATOM 3484 C CA . GLY B 1 150 ? -1.427 1.492 -8.438 1 93.06 150 GLY B CA 1
ATOM 3485 C C . GLY B 1 150 ? -0.198 1.188 -7.602 1 93.06 150 GLY B C 1
ATOM 3486 O O . GLY B 1 150 ? 0.773 1.948 -7.617 1 93.06 150 GLY B O 1
ATOM 3487 N N . ILE B 1 151 ? -0.21 0.107 -6.914 1 94.81 151 ILE B N 1
ATOM 3488 C CA . ILE B 1 151 ? 0.886 -0.243 -6.016 1 94.81 151 ILE B CA 1
ATOM 3489 C C . ILE B 1 151 ? 2.129 -0.59 -6.832 1 94.81 151 ILE B C 1
ATOM 3491 O O . ILE B 1 151 ? 3.25 -0.266 -6.438 1 94.81 151 ILE B O 1
ATOM 3495 N N . ALA B 1 152 ? 1.911 -1.208 -7.977 1 95.75 152 ALA B N 1
ATOM 3496 C CA . ALA B 1 152 ? 3.029 -1.488 -8.875 1 95.75 152 ALA B CA 1
ATOM 3497 C C . ALA B 1 152 ? 3.637 -0.196 -9.414 1 95.75 152 ALA B C 1
ATOM 3499 O O . ALA B 1 152 ? 4.855 -0.092 -9.562 1 95.75 152 ALA B O 1
ATOM 3500 N N . ASN B 1 153 ? 2.785 0.697 -9.719 1 93.75 153 ASN B N 1
ATOM 3501 C CA . ASN B 1 153 ? 3.266 1.989 -10.195 1 93.75 153 ASN B CA 1
ATOM 3502 C C . ASN B 1 153 ? 4.082 2.713 -9.125 1 93.75 153 ASN B C 1
ATOM 3504 O O . ASN B 1 153 ? 5.062 3.389 -9.445 1 93.75 153 ASN B O 1
ATOM 3508 N N . THR B 1 154 ? 3.66 2.631 -7.934 1 94.75 154 THR B N 1
ATOM 3509 C CA . THR B 1 154 ? 4.43 3.193 -6.832 1 94.75 154 THR B CA 1
ATOM 3510 C C . THR B 1 154 ? 5.816 2.562 -6.762 1 94.75 154 THR B C 1
ATOM 3512 O O . THR B 1 154 ? 6.816 3.266 -6.605 1 94.75 154 THR B O 1
ATOM 3515 N N . PHE B 1 155 ? 5.891 1.299 -6.914 1 97.31 155 PHE B N 1
ATOM 3516 C CA . PHE B 1 155 ? 7.16 0.585 -6.934 1 97.31 155 PHE B CA 1
ATOM 3517 C C . PHE B 1 155 ? 8.039 1.075 -8.078 1 97.31 155 PHE B C 1
ATOM 3519 O O . PHE B 1 155 ? 9.234 1.328 -7.883 1 97.31 155 PHE B O 1
ATOM 3526 N N . PHE B 1 156 ? 7.406 1.217 -9.203 1 95.75 156 PHE B N 1
ATOM 3527 C CA . PHE B 1 156 ? 8.094 1.736 -10.375 1 95.75 156 PHE B CA 1
ATOM 3528 C C . PHE B 1 156 ? 8.711 3.102 -10.086 1 95.75 156 PHE B C 1
ATOM 3530 O O . PHE B 1 156 ? 9.898 3.314 -10.328 1 95.75 156 PHE B O 1
ATOM 3537 N N . SER B 1 157 ? 7.895 3.941 -9.555 1 93.12 157 SER B N 1
ATOM 3538 C CA . SER B 1 157 ? 8.336 5.312 -9.32 1 93.12 157 SER B CA 1
ATOM 3539 C C . SER B 1 157 ? 9.516 5.352 -8.359 1 93.12 157 SER B C 1
ATOM 3541 O O . SER B 1 157 ? 10.469 6.109 -8.57 1 93.12 157 SER B O 1
ATOM 3543 N N . HIS B 1 158 ? 9.516 4.586 -7.352 1 94.69 158 HIS B N 1
ATOM 3544 C CA . HIS B 1 158 ? 10.602 4.543 -6.383 1 94.69 158 HIS B CA 1
ATOM 3545 C C . HIS B 1 158 ? 11.852 3.896 -6.98 1 94.69 158 HIS B C 1
ATOM 3547 O O . HIS B 1 158 ? 12.969 4.371 -6.762 1 94.69 158 HIS B O 1
ATOM 3553 N N . LEU B 1 159 ? 11.609 2.859 -7.707 1 96.56 159 LEU B N 1
ATOM 3554 C CA . LEU B 1 159 ? 12.742 2.133 -8.273 1 96.56 159 LEU B CA 1
ATOM 3555 C C . LEU B 1 159 ? 13.453 2.973 -9.328 1 96.56 159 LEU B C 1
ATOM 3557 O O . LEU B 1 159 ? 14.68 2.951 -9.422 1 96.56 159 LEU B O 1
ATOM 3561 N N . GLU B 1 160 ? 12.609 3.645 -10.141 1 93.44 160 GLU B N 1
ATOM 3562 C CA . GLU B 1 160 ? 13.195 4.473 -11.188 1 93.44 160 GLU B CA 1
ATOM 3563 C C . GLU B 1 160 ? 14.117 5.543 -10.609 1 93.44 160 GLU B C 1
ATOM 3565 O O . GLU B 1 160 ? 15.055 5.984 -11.266 1 93.44 160 GLU B O 1
ATOM 3570 N N . TYR B 1 161 ? 13.828 5.945 -9.391 1 89.81 161 TYR B N 1
ATOM 3571 C CA . TYR B 1 161 ? 14.695 6.902 -8.711 1 89.81 161 TYR B CA 1
ATOM 3572 C C . TYR B 1 161 ? 16.031 6.27 -8.344 1 89.81 161 TYR B C 1
ATOM 3574 O O . TYR B 1 161 ? 17.047 6.957 -8.273 1 89.81 161 TYR B O 1
ATOM 3582 N N . LEU B 1 162 ? 16.094 5.023 -8.133 1 93.06 162 LEU B N 1
ATOM 3583 C CA . LEU B 1 162 ? 17.266 4.316 -7.625 1 93.06 162 LEU B CA 1
ATOM 3584 C C . LEU B 1 162 ? 18.156 3.85 -8.773 1 93.06 162 LEU B C 1
ATOM 3586 O O . LEU B 1 162 ? 19.375 3.715 -8.609 1 93.06 162 LEU B O 1
ATOM 3590 N N . ARG B 1 163 ? 17.578 3.566 -9.891 1 94.62 163 ARG B N 1
ATOM 3591 C CA . ARG B 1 163 ? 18.344 3.035 -11.016 1 94.62 163 ARG B CA 1
ATOM 3592 C C . ARG B 1 163 ? 17.734 3.449 -12.344 1 94.62 163 ARG B C 1
ATOM 3594 O O . ARG B 1 163 ? 16.547 3.74 -12.422 1 94.62 163 ARG B O 1
ATOM 3601 N N . PRO B 1 164 ? 18.609 3.438 -13.391 1 93.06 164 PRO B N 1
ATOM 3602 C CA . PRO B 1 164 ? 18.109 3.76 -14.727 1 93.06 164 PRO B CA 1
ATOM 3603 C C . PRO B 1 164 ? 17.422 2.576 -15.398 1 93.06 164 PRO B C 1
ATOM 3605 O O . PRO B 1 164 ? 17.516 1.444 -14.922 1 93.06 164 PRO B O 1
ATOM 3608 N N . ARG B 1 165 ? 16.719 2.746 -16.453 1 93.94 165 ARG B N 1
ATOM 3609 C CA . ARG B 1 165 ? 16.125 1.765 -17.359 1 93.94 165 ARG B CA 1
ATOM 3610 C C . ARG B 1 165 ? 15.078 0.918 -16.641 1 93.94 165 ARG B C 1
ATOM 3612 O O . ARG B 1 165 ? 15.109 -0.312 -16.719 1 93.94 165 ARG B O 1
ATOM 3619 N N . VAL B 1 166 ? 14.344 1.588 -15.867 1 95.25 166 VAL B N 1
ATOM 3620 C CA . VAL B 1 166 ? 13.117 1.023 -15.305 1 95.25 166 VAL B CA 1
ATOM 3621 C C . VAL B 1 166 ? 11.906 1.525 -16.078 1 95.25 166 VAL B C 1
ATOM 3623 O O . VAL B 1 166 ? 11.789 2.725 -16.344 1 95.25 166 VAL B O 1
ATOM 3626 N N . THR B 1 167 ? 11.047 0.619 -16.5 1 92.56 167 THR B N 1
ATOM 3627 C CA . THR B 1 167 ? 9.859 1.002 -17.25 1 92.56 167 THR B CA 1
ATOM 3628 C C . THR B 1 167 ? 8.602 0.404 -16.625 1 92.56 167 THR B C 1
ATOM 3630 O O . THR B 1 167 ? 8.648 -0.688 -16.062 1 92.56 167 THR B O 1
ATOM 3633 N N . TYR B 1 168 ? 7.555 1.17 -16.656 1 92.38 168 TYR B N 1
ATOM 3634 C CA . TYR B 1 168 ? 6.246 0.686 -16.219 1 92.38 168 TYR B CA 1
ATOM 3635 C C . TYR B 1 168 ? 5.379 0.323 -17.422 1 92.38 168 TYR B C 1
ATOM 3637 O O . TYR B 1 168 ? 5.145 1.156 -18.297 1 92.38 168 TYR B O 1
ATOM 3645 N N . ALA B 1 169 ? 4.926 -0.886 -17.453 1 87 169 ALA B N 1
ATOM 3646 C CA . ALA B 1 169 ? 4.055 -1.342 -18.531 1 87 169 ALA B CA 1
ATOM 3647 C C . ALA B 1 169 ? 2.596 -1.384 -18.078 1 87 169 ALA B C 1
ATOM 3649 O O . ALA B 1 169 ? 2.225 -2.199 -17.234 1 87 169 ALA B O 1
ATOM 3650 N N . ASP B 1 170 ? 1.708 -0.503 -18.469 1 73.69 170 ASP B N 1
ATOM 3651 C CA . ASP B 1 170 ? 0.353 -0.282 -17.969 1 73.69 170 ASP B CA 1
ATOM 3652 C C . ASP B 1 170 ? -0.601 -1.359 -18.484 1 73.69 170 ASP B C 1
ATOM 3654 O O . ASP B 1 170 ? -1.812 -1.278 -18.266 1 73.69 170 ASP B O 1
ATOM 3658 N N . GLY B 1 171 ? -0.19 -2.377 -19.016 1 64.06 171 GLY B N 1
ATOM 3659 C CA . GLY B 1 171 ? -1.024 -3.512 -19.375 1 64.06 171 GLY B CA 1
ATOM 3660 C C . GLY B 1 171 ? -1.704 -3.348 -20.719 1 64.06 171 GLY B C 1
ATOM 3661 O O . GLY B 1 171 ? -2.492 -4.203 -21.141 1 64.06 171 GLY B O 1
ATOM 3662 N N . SER B 1 172 ? -1.493 -2.201 -21.266 1 60.28 172 SER B N 1
ATOM 3663 C CA . SER B 1 172 ? -1.986 -2.113 -22.625 1 60.28 172 SER B CA 1
ATOM 3664 C C . SER B 1 172 ? -1.296 -3.129 -23.531 1 60.28 172 SER B C 1
ATOM 3666 O O . SER B 1 172 ? -0.238 -3.656 -23.188 1 60.28 172 SER B O 1
ATOM 3668 N N . SER B 1 173 ? -2.043 -3.611 -24.453 1 55.25 173 SER B N 1
ATOM 3669 C CA . SER B 1 173 ? -1.524 -4.609 -25.375 1 55.25 173 SER B CA 1
ATOM 3670 C C . SER B 1 173 ? -0.109 -4.262 -25.828 1 55.25 173 SER B C 1
ATOM 3672 O O . SER B 1 173 ? 0.765 -5.133 -25.875 1 55.25 173 SER B O 1
ATOM 3674 N N . GLY B 1 174 ? 0.071 -3.193 -26.094 1 58.78 174 GLY B N 1
ATOM 3675 C CA . GLY B 1 174 ? 1.379 -2.766 -26.562 1 58.78 174 GLY B CA 1
ATOM 3676 C C . GLY B 1 174 ? 2.455 -2.85 -25.5 1 58.78 174 GLY B C 1
ATOM 3677 O O . GLY B 1 174 ? 3.607 -3.166 -25.797 1 58.78 174 GLY B O 1
ATOM 3678 N N . SER B 1 175 ? 2.115 -2.727 -24.297 1 67.75 175 SER B N 1
ATOM 3679 C CA . SER B 1 175 ? 3.113 -2.705 -23.234 1 67.75 175 SER B CA 1
ATOM 3680 C C . SER B 1 175 ? 3.602 -4.113 -22.906 1 67.75 175 SER B C 1
ATOM 3682 O O . SER B 1 175 ? 4.777 -4.309 -22.594 1 67.75 175 SER B O 1
ATOM 3684 N N . TRP B 1 176 ? 2.752 -5.023 -23.156 1 73.5 176 TRP B N 1
ATOM 3685 C CA . TRP B 1 176 ? 3.139 -6.41 -22.922 1 73.5 176 TRP B CA 1
ATOM 3686 C C . TRP B 1 176 ? 4.18 -6.863 -23.938 1 73.5 176 TRP B C 1
ATOM 3688 O O . TRP B 1 176 ? 5.164 -7.52 -23.578 1 73.5 176 TRP B O 1
ATOM 3698 N N . LEU B 1 177 ? 3.928 -6.41 -25.141 1 70.19 177 LEU B N 1
ATOM 3699 C CA . LEU B 1 177 ? 4.836 -6.77 -26.234 1 70.19 177 LEU B CA 1
ATOM 3700 C C . LEU B 1 177 ? 6.23 -6.207 -25.984 1 70.19 177 LEU B C 1
ATOM 3702 O O . LEU B 1 177 ? 7.23 -6.914 -26.125 1 70.19 177 LEU B O 1
ATOM 3706 N N . GLU B 1 178 ? 6.27 -5.062 -25.484 1 74.06 178 GLU B N 1
ATOM 3707 C CA . GLU B 1 178 ? 7.551 -4.41 -25.234 1 74.06 178 GLU B CA 1
ATOM 3708 C C . GLU B 1 178 ? 8.297 -5.078 -24.094 1 74.06 178 GLU B C 1
ATOM 3710 O O . GLU B 1 178 ? 9.523 -5.199 -24.125 1 74.06 178 GLU B O 1
ATOM 3715 N N . SER B 1 179 ? 7.57 -5.566 -23.219 1 79.75 179 SER B N 1
ATOM 3716 C CA . SER B 1 179 ? 8.18 -6.234 -22.078 1 79.75 179 SER B CA 1
ATOM 3717 C C . SER B 1 179 ? 8.812 -7.562 -22.469 1 79.75 179 SER B C 1
ATOM 3719 O O . SER B 1 179 ? 9.828 -7.969 -21.906 1 79.75 179 SER B O 1
ATOM 3721 N N . LEU B 1 180 ? 8.25 -8.195 -23.484 1 81.81 180 LEU B N 1
ATOM 3722 C CA . LEU B 1 180 ? 8.688 -9.531 -23.875 1 81.81 180 LEU B CA 1
ATOM 3723 C C . LEU B 1 180 ? 9.672 -9.461 -25.031 1 81.81 180 LEU B C 1
ATOM 3725 O O . LEU B 1 180 ? 10.352 -10.438 -25.344 1 81.81 180 LEU B O 1
ATOM 3729 N N . ASN B 1 181 ? 9.719 -8.305 -25.625 1 79.44 181 ASN B N 1
ATOM 3730 C CA . ASN B 1 181 ? 10.609 -8.07 -26.766 1 79.44 181 ASN B CA 1
ATOM 3731 C C . ASN B 1 181 ? 11.391 -6.77 -26.609 1 79.44 181 ASN B C 1
ATOM 3733 O O . ASN B 1 181 ? 11.445 -5.953 -27.531 1 79.44 181 ASN B O 1
ATOM 3737 N N . SER B 1 182 ? 11.977 -6.461 -25.438 1 75.88 182 SER B N 1
ATOM 3738 C CA . SER B 1 182 ? 12.641 -5.203 -25.109 1 75.88 182 SER B CA 1
ATOM 3739 C C . SER B 1 182 ? 14.008 -5.105 -25.781 1 75.88 182 SER B C 1
ATOM 3741 O O . SER B 1 182 ? 14.57 -4.016 -25.891 1 75.88 182 SER B O 1
ATOM 3743 N N . GLU B 1 183 ? 14.562 -6.184 -26.281 1 80.88 183 GLU B N 1
ATOM 3744 C CA . GLU B 1 183 ? 15.859 -6.281 -26.953 1 80.88 183 GLU B CA 1
ATOM 3745 C C . GLU B 1 183 ? 17 -6.039 -25.969 1 80.88 183 GLU B C 1
ATOM 3747 O O . GLU B 1 183 ? 18.141 -5.832 -26.391 1 80.88 183 GLU B O 1
ATOM 3752 N N . TYR B 1 184 ? 16.719 -5.953 -24.719 1 88.75 184 TYR B N 1
ATOM 3753 C CA . TYR B 1 184 ? 17.781 -5.914 -23.719 1 88.75 184 TYR B CA 1
ATOM 3754 C C . TYR B 1 184 ? 18.406 -7.293 -23.531 1 88.75 184 TYR B C 1
ATOM 3756 O O . TYR B 1 184 ? 17.781 -8.312 -23.812 1 88.75 184 TYR B O 1
ATOM 3764 N N . GLN B 1 185 ? 19.656 -7.336 -23.062 1 91.44 185 GLN B N 1
ATOM 3765 C CA . GLN B 1 185 ? 20.375 -8.594 -22.922 1 91.44 185 GLN B CA 1
ATOM 3766 C C . GLN B 1 185 ? 19.859 -9.383 -21.719 1 91.44 185 GLN B C 1
ATOM 3768 O O . GLN B 1 185 ? 19.688 -10.602 -21.781 1 91.44 185 GLN B O 1
ATOM 3773 N N . ARG B 1 186 ? 19.625 -8.695 -20.594 1 94.12 186 ARG B N 1
ATOM 3774 C CA . ARG B 1 186 ? 19.188 -9.352 -19.375 1 94.12 186 ARG B CA 1
ATOM 3775 C C . ARG B 1 186 ? 18.047 -8.602 -18.719 1 94.12 186 ARG B C 1
ATOM 3777 O O . ARG B 1 186 ? 18.156 -8.141 -17.578 1 94.12 186 ARG B O 1
ATOM 3784 N N . PRO B 1 187 ? 16.906 -8.547 -19.453 1 95.06 187 PRO B N 1
ATOM 3785 C CA . PRO B 1 187 ? 15.734 -7.891 -18.859 1 95.06 187 PRO B CA 1
ATOM 3786 C C . P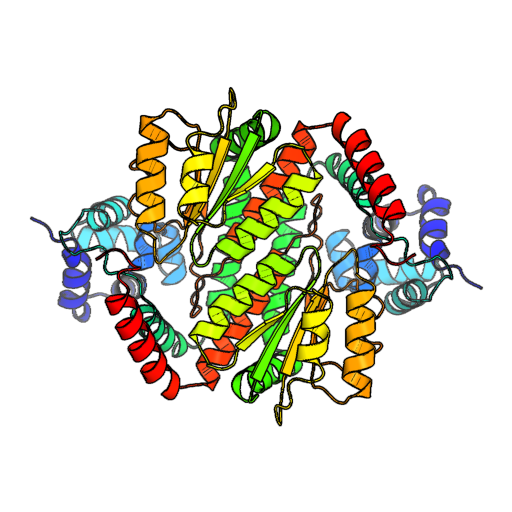RO B 1 187 ? 15.133 -8.695 -17.719 1 95.06 187 PRO B C 1
ATOM 3788 O O . PRO B 1 187 ? 15.266 -9.922 -17.672 1 95.06 187 PRO B O 1
ATOM 3791 N N . TYR B 1 188 ? 14.602 -8.016 -16.797 1 97.31 188 TYR B N 1
ATOM 3792 C CA . TYR B 1 188 ? 13.906 -8.641 -15.672 1 97.31 188 TYR B CA 1
ATOM 3793 C C . TYR B 1 188 ? 12.516 -8.031 -15.484 1 97.31 188 TYR B C 1
ATOM 3795 O O . TYR B 1 188 ? 12.367 -6.809 -15.453 1 97.31 188 TYR B O 1
ATOM 3803 N N . VAL B 1 189 ? 11.5 -8.883 -15.43 1 96.44 189 VAL B N 1
ATOM 3804 C CA . VAL B 1 189 ? 10.117 -8.43 -15.328 1 96.44 189 VAL B CA 1
ATOM 3805 C C . VAL B 1 189 ? 9.586 -8.695 -13.914 1 96.44 189 VAL B C 1
ATOM 3807 O O . VAL B 1 189 ? 9.828 -9.766 -13.352 1 96.44 189 VAL B O 1
ATOM 3810 N N . VAL B 1 190 ? 8.961 -7.715 -13.328 1 97.62 190 VAL B N 1
ATOM 3811 C CA . VAL B 1 190 ? 8.219 -7.883 -12.086 1 97.62 190 VAL B CA 1
ATOM 3812 C C . VAL B 1 190 ? 6.723 -7.746 -12.352 1 97.62 190 VAL B C 1
ATOM 3814 O O . VAL B 1 190 ? 6.227 -6.641 -12.602 1 97.62 190 VAL B O 1
ATOM 3817 N N . LEU B 1 191 ? 6.035 -8.844 -12.312 1 95.94 191 LEU B N 1
ATOM 3818 C CA . LEU B 1 191 ? 4.602 -8.922 -12.555 1 95.94 191 LEU B CA 1
ATOM 3819 C C . LEU B 1 191 ? 3.834 -9.078 -11.25 1 95.94 191 LEU B C 1
ATOM 3821 O O . LEU B 1 191 ? 4.184 -9.914 -10.414 1 95.94 191 LEU B O 1
ATOM 3825 N N . THR B 1 192 ? 2.844 -8.25 -11.031 1 96.5 192 THR B N 1
ATOM 3826 C CA . THR B 1 192 ? 2.037 -8.32 -9.82 1 96.5 192 THR B CA 1
ATOM 3827 C C . THR B 1 192 ? 0.561 -8.5 -10.164 1 96.5 192 THR B C 1
ATOM 3829 O O . THR B 1 192 ? 0.006 -7.75 -10.969 1 96.5 192 THR B O 1
ATOM 3832 N N . ASP B 1 193 ? -0.072 -9.477 -9.586 1 92.5 193 ASP B N 1
ATOM 3833 C CA . ASP B 1 193 ? -1.492 -9.766 -9.75 1 92.5 193 ASP B CA 1
ATOM 3834 C C . ASP B 1 193 ? -2.057 -10.461 -8.508 1 92.5 193 ASP B C 1
ATOM 3836 O O . ASP B 1 193 ? -1.415 -11.344 -7.938 1 92.5 193 ASP B O 1
ATOM 3840 N N . THR B 1 194 ? -3.189 -10 -8.047 1 91.81 194 THR B N 1
ATOM 3841 C CA . THR B 1 194 ? -3.869 -10.625 -6.918 1 91.81 194 THR B CA 1
ATOM 3842 C C . THR B 1 194 ? -5.324 -10.938 -7.27 1 91.81 194 THR B C 1
ATOM 3844 O O . THR B 1 194 ? -5.805 -10.57 -8.344 1 91.81 194 THR B O 1
ATOM 3847 N N . ARG B 1 195 ? -5.992 -11.617 -6.418 1 83.75 195 ARG B N 1
ATOM 3848 C CA . ARG B 1 195 ? -7.379 -11.992 -6.668 1 83.75 195 ARG B CA 1
ATOM 3849 C C . ARG B 1 195 ? -8.266 -10.758 -6.805 1 83.75 195 ARG B C 1
ATOM 3851 O O . ARG B 1 195 ? -8.164 -9.82 -6.008 1 83.75 195 ARG B O 1
ATOM 3858 N N . ALA B 1 196 ? -9.18 -10.828 -7.848 1 79.94 196 ALA B N 1
ATOM 3859 C CA . ALA B 1 196 ? -9.477 -11.844 -8.852 1 79.94 196 ALA B CA 1
ATOM 3860 C C . ALA B 1 196 ? -8.414 -11.852 -9.953 1 79.94 196 ALA B C 1
ATOM 3862 O O . ALA B 1 196 ? -8.117 -10.805 -10.547 1 79.94 196 ALA B O 1
ATOM 3863 N N . TYR B 1 197 ? -7.902 -12.945 -10.273 1 83.69 197 TYR B N 1
ATOM 3864 C CA . TYR B 1 197 ? -6.734 -13.07 -11.141 1 83.69 197 TYR B CA 1
ATOM 3865 C C . TYR B 1 197 ? -7.105 -12.812 -12.594 1 83.69 197 TYR B C 1
ATOM 3867 O O . TYR B 1 197 ? -8.172 -13.219 -13.055 1 83.69 197 TYR B O 1
ATOM 3875 N N . SER B 1 198 ? -6.25 -12.188 -13.281 1 83.62 198 SER B N 1
ATOM 3876 C CA . SER B 1 198 ? -6.414 -11.891 -14.703 1 83.62 198 SER B CA 1
ATOM 3877 C C . SER B 1 198 ? -5.895 -13.031 -15.57 1 83.62 198 SER B C 1
ATOM 3879 O O . SER B 1 198 ? -4.852 -13.617 -15.273 1 83.62 198 SER B O 1
ATOM 3881 N N . VAL B 1 199 ? -6.578 -13.25 -16.562 1 83.06 199 VAL B N 1
ATOM 3882 C CA . VAL B 1 199 ? -6.133 -14.219 -17.562 1 83.06 199 VAL B CA 1
ATOM 3883 C C . VAL B 1 199 ? -4.84 -13.734 -18.203 1 83.06 199 VAL B C 1
ATOM 3885 O O . VAL B 1 199 ? -3.934 -14.531 -18.469 1 83.06 199 VAL B O 1
ATOM 3888 N N . ALA B 1 200 ? -4.777 -12.469 -18.375 1 84.44 200 ALA B N 1
ATOM 3889 C CA . ALA B 1 200 ? -3.621 -11.859 -19.016 1 84.44 200 ALA B CA 1
ATOM 3890 C C . ALA B 1 200 ? -2.346 -12.109 -18.219 1 84.44 200 ALA B C 1
ATOM 3892 O O . ALA B 1 200 ? -1.271 -12.297 -18.797 1 84.44 200 ALA B O 1
ATOM 3893 N N . ALA B 1 201 ? -2.473 -12.109 -16.938 1 89 201 ALA B N 1
ATOM 3894 C CA . ALA B 1 201 ? -1.304 -12.344 -16.094 1 89 201 ALA B CA 1
ATOM 3895 C C . ALA B 1 201 ? -0.749 -13.75 -16.297 1 89 201 ALA B C 1
ATOM 3897 O O . ALA B 1 201 ? 0.461 -13.93 -16.438 1 89 201 ALA B O 1
ATOM 3898 N N . ARG B 1 202 ? -1.621 -14.648 -16.312 1 88.44 202 ARG B N 1
ATOM 3899 C CA . ARG B 1 202 ? -1.217 -16.031 -16.5 1 88.44 202 ARG B CA 1
ATOM 3900 C C . ARG B 1 202 ? -0.606 -16.234 -17.891 1 88.44 202 ARG B C 1
ATOM 3902 O O . ARG B 1 202 ? 0.428 -16.891 -18.031 1 88.44 202 ARG B O 1
ATOM 3909 N N . GLN B 1 203 ? -1.241 -15.695 -18.812 1 88.88 203 GLN B N 1
ATOM 3910 C CA . GLN B 1 203 ? -0.736 -15.789 -20.172 1 88.88 203 GLN B CA 1
ATOM 3911 C C . GLN B 1 203 ? 0.645 -15.148 -20.297 1 88.88 203 GLN B C 1
ATOM 3913 O O . GLN B 1 203 ? 1.52 -15.672 -20.984 1 88.88 203 GLN B O 1
ATOM 3918 N N . PHE B 1 204 ? 0.805 -14.078 -19.672 1 90.75 204 PHE B N 1
ATOM 3919 C CA . PHE B 1 204 ? 2.1 -13.406 -19.703 1 90.75 204 PHE B CA 1
ATOM 3920 C C . PHE B 1 204 ? 3.188 -14.312 -19.141 1 90.75 204 PHE B C 1
ATOM 3922 O O . PHE B 1 204 ? 4.262 -14.438 -19.734 1 90.75 204 PHE B O 1
ATOM 3929 N N . CYS B 1 205 ? 2.926 -14.883 -18.031 1 91.5 205 CYS B N 1
ATOM 3930 C CA . CYS B 1 205 ? 3.904 -15.766 -17.391 1 91.5 205 CYS B CA 1
ATOM 3931 C C . CYS B 1 205 ? 4.273 -16.922 -18.312 1 91.5 205 CYS B C 1
ATOM 3933 O O . CYS B 1 205 ? 5.449 -17.266 -18.438 1 91.5 205 CYS B O 1
ATOM 3935 N N . ARG B 1 206 ? 3.271 -17.469 -18.953 1 91 206 ARG B N 1
ATOM 3936 C CA . ARG B 1 206 ? 3.506 -18.562 -19.891 1 91 206 ARG B CA 1
ATOM 3937 C C . ARG B 1 206 ? 4.434 -18.125 -21.016 1 91 206 ARG B C 1
ATOM 3939 O O . ARG B 1 206 ? 5.441 -18.781 -21.281 1 91 206 ARG B O 1
ATOM 3946 N N . VAL B 1 207 ? 4.113 -17.047 -21.625 1 92.06 207 VAL B N 1
ATOM 3947 C CA . VAL B 1 207 ? 4.871 -16.562 -22.781 1 92.06 207 VAL B CA 1
ATOM 3948 C C . VAL B 1 207 ? 6.277 -16.156 -22.344 1 92.06 207 VAL B C 1
ATOM 3950 O O . VAL B 1 207 ? 7.254 -16.406 -23.047 1 92.06 207 VAL B O 1
ATOM 3953 N N . ALA B 1 208 ? 6.414 -15.5 -21.188 1 93.44 208 ALA B N 1
ATOM 3954 C CA . ALA B 1 208 ? 7.719 -15.109 -20.656 1 93.44 208 ALA B CA 1
ATOM 3955 C C . ALA B 1 208 ? 8.617 -16.328 -20.469 1 93.44 208 ALA B C 1
ATOM 3957 O O . ALA B 1 208 ? 9.805 -16.297 -20.812 1 93.44 208 ALA B O 1
ATOM 3958 N N . CYS B 1 209 ? 8.039 -17.359 -19.984 1 90.94 209 CYS B N 1
ATOM 3959 C CA . CYS B 1 209 ? 8.773 -18.594 -19.781 1 90.94 209 CYS B CA 1
ATOM 3960 C C . CYS B 1 209 ? 9.219 -19.203 -21.109 1 90.94 209 CYS B C 1
ATOM 3962 O O . CYS B 1 209 ? 10.367 -19.609 -21.266 1 90.94 209 CYS B O 1
ATOM 3964 N N . GLU B 1 210 ? 8.328 -19.219 -22.016 1 91.75 210 GLU B N 1
ATOM 3965 C CA . GLU B 1 210 ? 8.625 -19.75 -23.328 1 91.75 210 GLU B CA 1
ATOM 3966 C C . GLU B 1 210 ? 9.742 -18.969 -24.016 1 91.75 210 GLU B C 1
ATOM 3968 O O . GLU B 1 210 ? 10.539 -19.531 -24.766 1 91.75 210 GLU B O 1
ATOM 3973 N N . ARG B 1 211 ? 9.836 -17.734 -23.734 1 92.12 211 ARG B N 1
ATOM 3974 C CA . ARG B 1 211 ? 10.805 -16.859 -24.375 1 92.12 211 ARG B CA 1
ATOM 3975 C C . ARG B 1 211 ? 12.07 -16.719 -23.531 1 92.12 211 ARG B C 1
ATOM 3977 O O . ARG B 1 211 ? 13.023 -16.047 -23.938 1 92.12 211 ARG B O 1
ATOM 3984 N N . GLY B 1 212 ? 12.023 -17.25 -22.375 1 92.69 212 GLY B N 1
ATOM 3985 C CA . GLY B 1 212 ? 13.195 -17.234 -21.516 1 92.69 212 GLY B CA 1
ATOM 3986 C C . GLY B 1 212 ? 13.422 -15.898 -20.828 1 92.69 212 GLY B C 1
ATOM 3987 O O . GLY B 1 212 ? 14.555 -15.539 -20.516 1 92.69 212 GLY B O 1
ATOM 3988 N N . VAL B 1 213 ? 12.438 -15.109 -20.703 1 94.19 213 VAL B N 1
ATOM 3989 C CA . VAL B 1 213 ? 12.539 -13.828 -20.016 1 94.19 213 VAL B CA 1
ATOM 3990 C C . VAL B 1 213 ? 12.391 -14.039 -18.516 1 94.19 213 VAL B C 1
ATOM 3992 O O . VAL B 1 213 ? 11.367 -14.555 -18.047 1 94.19 213 VAL B O 1
ATOM 3995 N N . ALA B 1 214 ? 13.414 -13.688 -17.781 1 96.06 214 ALA B N 1
ATOM 3996 C CA . ALA B 1 214 ? 13.375 -13.836 -16.328 1 96.06 214 ALA B CA 1
ATOM 3997 C C . ALA B 1 214 ? 12.266 -12.984 -15.719 1 96.06 214 ALA B C 1
ATOM 3999 O O . ALA B 1 214 ? 12.141 -11.797 -16.031 1 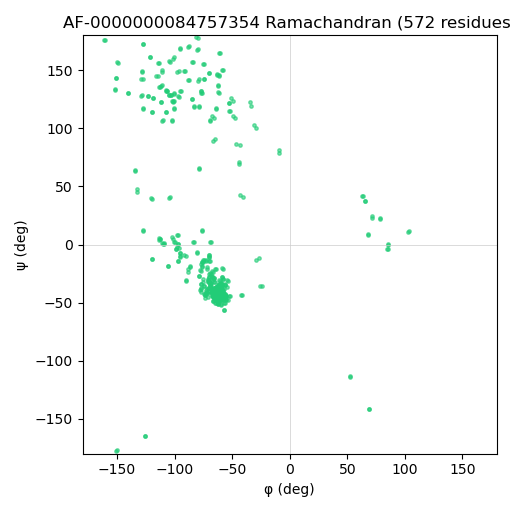96.06 214 ALA B O 1
ATOM 4000 N N . THR B 1 215 ? 11.453 -13.609 -14.859 1 96.62 215 THR B N 1
ATOM 4001 C CA . THR B 1 215 ? 10.25 -12.945 -14.359 1 96.62 215 THR B CA 1
ATOM 4002 C C . THR B 1 215 ? 10.039 -13.25 -12.875 1 96.62 215 THR B C 1
ATOM 4004 O O . THR B 1 215 ? 10.172 -14.398 -12.453 1 96.62 215 THR B O 1
ATOM 4007 N N . ALA B 1 216 ? 9.82 -12.211 -12.133 1 98.31 216 ALA B N 1
ATOM 4008 C CA . ALA B 1 216 ? 9.289 -12.367 -10.789 1 98.31 216 ALA B CA 1
ATOM 4009 C C . ALA B 1 216 ? 7.766 -12.227 -10.781 1 98.31 216 ALA B C 1
ATOM 4011 O O . ALA B 1 216 ? 7.219 -11.32 -11.414 1 98.31 216 ALA B O 1
ATOM 4012 N N . LEU B 1 217 ? 7.086 -13.109 -10.156 1 97.25 217 LEU B N 1
ATOM 4013 C CA . LEU B 1 217 ? 5.648 -13.016 -9.922 1 97.25 217 LEU B CA 1
ATOM 4014 C C . LEU B 1 217 ? 5.352 -12.703 -8.461 1 97.25 217 LEU B C 1
ATOM 4016 O O . LEU B 1 217 ? 5.715 -13.469 -7.57 1 97.25 217 LEU B O 1
ATOM 4020 N N . VAL B 1 218 ? 4.801 -11.555 -8.203 1 98 218 VAL B N 1
ATOM 4021 C CA . VAL B 1 218 ? 4.309 -11.156 -6.891 1 98 218 VAL B CA 1
ATOM 4022 C C . VAL B 1 218 ? 2.789 -11.32 -6.836 1 98 218 VAL B C 1
ATOM 4024 O O . VAL B 1 218 ? 2.062 -10.641 -7.566 1 98 218 VAL B O 1
ATOM 4027 N N . THR B 1 219 ? 2.285 -12.156 -6.008 1 95.12 219 THR B N 1
ATOM 4028 C CA . THR B 1 219 ? 0.863 -12.477 -5.941 1 95.12 219 THR B CA 1
ATOM 4029 C C . THR B 1 219 ? 0.463 -12.875 -4.523 1 95.12 219 THR B C 1
ATOM 4031 O O . THR B 1 219 ? 1.185 -12.586 -3.566 1 95.12 219 THR B O 1
ATOM 4034 N N . ASP B 1 220 ? -0.798 -13.219 -4.406 1 90.38 220 ASP B N 1
ATOM 4035 C CA . ASP B 1 220 ? -1.241 -13.648 -3.084 1 90.38 220 ASP B CA 1
ATOM 4036 C C . ASP B 1 220 ? -1.192 -15.172 -2.961 1 90.38 220 ASP B C 1
ATOM 4038 O O . ASP B 1 220 ? -1.026 -15.875 -3.961 1 90.38 220 ASP B O 1
ATOM 4042 N N . ILE B 1 221 ? -1.329 -15.688 -1.799 1 85.19 221 ILE B N 1
ATOM 4043 C CA . ILE B 1 221 ? -1.109 -17.094 -1.476 1 85.19 221 ILE B CA 1
ATOM 4044 C C . ILE B 1 221 ? -2.211 -17.938 -2.104 1 85.19 221 ILE B C 1
ATOM 4046 O O . ILE B 1 221 ? -2.08 -19.172 -2.199 1 85.19 221 ILE B O 1
ATOM 4050 N N . TRP B 1 222 ? -3.256 -17.328 -2.648 1 76.31 222 TRP B N 1
ATOM 4051 C CA . TRP B 1 222 ? -4.41 -18.047 -3.166 1 76.31 222 TRP B CA 1
ATOM 4052 C C . TRP B 1 222 ? -4.227 -18.391 -4.645 1 76.31 222 TRP B C 1
ATOM 4054 O O . TRP B 1 222 ? -4.992 -19.172 -5.207 1 76.31 222 TRP B O 1
ATOM 4064 N N . CYS B 1 223 ? -3.201 -17.828 -5.227 1 82.5 223 CYS B N 1
ATOM 4065 C CA . CYS B 1 223 ? -3.057 -17.969 -6.672 1 82.5 223 CYS B CA 1
ATOM 4066 C C . CYS B 1 223 ? -2.84 -19.422 -7.07 1 82.5 223 CYS B C 1
ATOM 4068 O O . CYS B 1 223 ? -1.812 -20.016 -6.738 1 82.5 223 CYS B O 1
ATOM 4070 N N . PRO B 1 224 ? -3.768 -20 -7.836 1 73.56 224 PRO B N 1
ATOM 4071 C CA . PRO B 1 224 ? -3.697 -21.438 -8.125 1 73.56 224 PRO B CA 1
ATOM 4072 C C . PRO B 1 224 ? -2.641 -21.781 -9.172 1 73.56 224 PRO B C 1
ATOM 4074 O O . PRO B 1 224 ? -2.193 -22.922 -9.258 1 73.56 224 PRO B O 1
ATOM 4077 N N . TRP B 1 225 ? -2.193 -20.875 -9.945 1 81.12 225 TRP B N 1
ATOM 4078 C CA . TRP B 1 225 ? -1.328 -21.188 -11.078 1 81.12 225 TRP B CA 1
ATOM 4079 C C . TRP B 1 225 ? 0.072 -20.625 -10.867 1 81.12 225 TRP B C 1
ATOM 4081 O O . TRP B 1 225 ? 0.92 -20.703 -11.758 1 81.12 225 TRP B O 1
ATOM 4091 N N . ALA B 1 226 ? 0.323 -20.031 -9.703 1 83.25 226 ALA B N 1
ATOM 4092 C CA . ALA B 1 226 ? 1.589 -19.344 -9.438 1 83.25 226 ALA B CA 1
ATOM 4093 C C . ALA B 1 226 ? 2.768 -20.297 -9.602 1 83.25 226 ALA B C 1
ATOM 4095 O O . ALA B 1 226 ? 3.854 -19.891 -10.023 1 83.25 226 ALA B O 1
ATOM 4096 N N . ARG B 1 227 ? 2.553 -21.5 -9.359 1 83.62 227 ARG B N 1
ATOM 4097 C CA . ARG B 1 227 ? 3.654 -22.469 -9.336 1 83.62 227 ARG B CA 1
ATOM 4098 C C . ARG B 1 227 ? 3.703 -23.281 -10.625 1 83.62 227 ARG B C 1
ATOM 4100 O O . ARG B 1 227 ? 4.52 -24.188 -10.75 1 83.62 227 ARG B O 1
ATOM 4107 N N . ASP B 1 228 ? 2.869 -22.953 -11.555 1 84.12 228 ASP B N 1
ATOM 4108 C CA . ASP B 1 228 ? 2.824 -23.672 -12.828 1 84.12 228 ASP B CA 1
ATOM 4109 C C . ASP B 1 228 ? 3.994 -23.266 -13.727 1 84.12 228 ASP B C 1
ATOM 4111 O O . ASP B 1 228 ? 4.289 -23.953 -14.703 1 84.12 228 ASP B O 1
ATOM 4115 N N . TYR B 1 229 ? 4.668 -22.172 -13.414 1 87.44 229 TYR B N 1
ATOM 4116 C CA . TYR B 1 229 ? 5.754 -21.656 -14.242 1 87.44 229 TYR B CA 1
ATOM 4117 C C . TYR B 1 229 ? 7.008 -21.422 -13.406 1 87.44 229 TYR B C 1
ATOM 4119 O O . TYR B 1 229 ? 6.922 -21.125 -12.211 1 87.44 229 TYR B O 1
ATOM 4127 N N . PRO B 1 230 ? 8.172 -21.578 -14.039 1 91.12 230 PRO B N 1
ATOM 4128 C CA . PRO B 1 230 ? 9.43 -21.391 -13.312 1 91.12 230 PRO B CA 1
ATOM 4129 C C . PRO B 1 230 ? 9.789 -19.906 -13.133 1 91.12 230 PRO B C 1
ATOM 4131 O O . PRO B 1 230 ? 10.844 -19.469 -13.602 1 91.12 230 PRO B O 1
ATOM 4134 N N . VAL B 1 231 ? 9.047 -19.156 -12.414 1 93.69 231 VAL B N 1
ATOM 4135 C CA . VAL B 1 231 ? 9.266 -17.734 -12.125 1 93.69 231 VAL B CA 1
ATOM 4136 C C . VAL B 1 231 ? 9.797 -17.578 -10.703 1 93.69 231 VAL B C 1
ATOM 4138 O O . VAL B 1 231 ? 9.703 -18.5 -9.891 1 93.69 231 VAL B O 1
ATOM 4141 N N . ASP B 1 232 ? 10.469 -16.469 -10.43 1 97.38 232 ASP B N 1
ATOM 4142 C CA . ASP B 1 232 ? 10.742 -16.094 -9.047 1 97.38 232 ASP B CA 1
ATOM 4143 C C . ASP B 1 232 ? 9.469 -15.68 -8.32 1 97.38 232 ASP B C 1
ATOM 4145 O O . ASP B 1 232 ? 8.945 -14.586 -8.539 1 97.38 232 ASP B O 1
ATOM 4149 N N . LEU B 1 233 ? 9.031 -16.562 -7.445 1 95.06 233 LEU B N 1
ATOM 4150 C CA . LEU B 1 233 ? 7.691 -16.391 -6.887 1 95.06 233 LEU B CA 1
ATOM 4151 C C . LEU B 1 233 ? 7.758 -15.812 -5.48 1 95.06 233 LEU B C 1
ATOM 4153 O O . LEU B 1 233 ? 8.477 -16.328 -4.621 1 95.06 233 LEU B O 1
ATOM 4157 N N . LEU B 1 234 ? 7.094 -14.695 -5.285 1 97.19 234 LEU B N 1
ATOM 4158 C CA . LEU B 1 234 ? 6.859 -14.109 -3.971 1 97.19 234 LEU B CA 1
ATOM 4159 C C . LEU B 1 234 ? 5.363 -14 -3.686 1 97.19 234 LEU B C 1
ATOM 4161 O O . LEU B 1 234 ? 4.656 -13.234 -4.344 1 97.19 234 LEU B O 1
ATOM 4165 N N . GLN B 1 235 ? 4.887 -14.75 -2.715 1 93.31 235 GLN B N 1
ATOM 4166 C CA . GLN B 1 235 ? 3.471 -14.758 -2.375 1 93.31 235 GLN B CA 1
ATOM 4167 C C . GLN B 1 235 ? 3.232 -14.156 -0.993 1 93.31 235 GLN B C 1
ATOM 4169 O O . GLN B 1 235 ? 3.959 -14.461 -0.044 1 93.31 235 GLN B O 1
ATOM 4174 N N . VAL B 1 236 ? 2.195 -13.297 -0.931 1 95.44 236 VAL B N 1
ATOM 4175 C CA . VAL B 1 236 ? 1.879 -12.656 0.34 1 95.44 236 VAL B CA 1
ATOM 4176 C C . VAL B 1 236 ? 0.45 -13 0.753 1 95.44 236 VAL B C 1
ATOM 4178 O O . VAL B 1 236 ? -0.327 -13.523 -0.051 1 95.44 236 VAL B O 1
ATOM 4181 N N . LYS B 1 237 ? 0.153 -12.82 2.068 1 90.75 237 LYS B N 1
ATOM 4182 C CA . LYS B 1 237 ? -1.209 -12.922 2.584 1 90.75 237 LYS B CA 1
ATOM 4183 C C . LYS B 1 237 ? -1.956 -11.602 2.426 1 90.75 237 LYS B C 1
ATOM 4185 O O . LYS B 1 237 ? -1.446 -10.547 2.803 1 90.75 237 LYS B O 1
ATOM 4190 N N . THR B 1 238 ? -3.104 -11.633 1.78 1 93.12 238 THR B N 1
ATOM 4191 C CA . THR B 1 238 ? -3.807 -10.383 1.521 1 93.12 238 THR B CA 1
ATOM 4192 C C . THR B 1 238 ? -5.188 -10.398 2.168 1 93.12 238 THR B C 1
ATOM 4194 O O . THR B 1 238 ? -5.852 -9.359 2.252 1 93.12 238 THR B O 1
ATOM 4197 N N . ASP B 1 239 ? -5.652 -11.531 2.625 1 86.75 239 ASP B N 1
ATOM 4198 C CA . ASP B 1 239 ? -6.969 -11.633 3.254 1 86.75 239 ASP B CA 1
ATOM 4199 C C . ASP B 1 239 ? -6.922 -11.141 4.699 1 86.75 239 ASP B C 1
ATOM 4201 O O . ASP B 1 239 ? -6.227 -11.719 5.535 1 86.75 239 ASP B O 1
ATOM 4205 N N . THR B 1 240 ? -7.672 -10.125 4.996 1 88.75 240 THR B N 1
ATOM 4206 C CA . THR B 1 240 ? -7.715 -9.586 6.348 1 88.75 240 THR B CA 1
ATOM 4207 C C . THR B 1 240 ? -9.148 -9.477 6.844 1 88.75 240 THR B C 1
ATOM 4209 O O . THR B 1 240 ? -9.43 -8.75 7.801 1 88.75 240 THR B O 1
ATOM 4212 N N . GLY B 1 241 ? -10.07 -10.086 6.141 1 84.62 241 GLY B N 1
ATOM 4213 C CA . GLY B 1 241 ? -11.469 -10.109 6.551 1 84.62 241 GLY B CA 1
ATOM 4214 C C . GLY B 1 241 ? -12.25 -8.891 6.109 1 84.62 241 GLY B C 1
ATOM 4215 O O . GLY B 1 241 ? -13.43 -8.75 6.426 1 84.62 241 GLY B O 1
ATOM 4216 N N . HIS B 1 242 ? -11.609 -7.996 5.441 1 89.88 242 HIS B N 1
ATOM 4217 C CA . HIS B 1 242 ? -12.289 -6.82 4.922 1 89.88 242 HIS B CA 1
ATOM 4218 C C . HIS B 1 242 ? -12.883 -7.09 3.543 1 89.88 242 HIS B C 1
ATOM 4220 O O . HIS B 1 242 ? -12.68 -8.164 2.977 1 89.88 242 HIS B O 1
ATOM 4226 N N . PHE B 1 243 ? -13.672 -6.156 3.094 1 88.69 243 PHE B N 1
ATOM 4227 C CA . PHE B 1 243 ? -14.352 -6.332 1.815 1 88.69 243 PHE B CA 1
ATOM 4228 C C . PHE B 1 243 ? -13.344 -6.582 0.697 1 88.69 243 PHE B C 1
ATOM 4230 O O . PHE B 1 243 ? -13.438 -7.586 -0.012 1 88.69 243 PHE B O 1
ATOM 4237 N N . TRP B 1 244 ? -12.438 -5.637 0.576 1 92.31 244 TRP B N 1
ATOM 4238 C CA . TRP B 1 244 ? -11.336 -5.859 -0.35 1 92.31 244 TRP B CA 1
ATOM 4239 C C . TRP B 1 244 ? -10.148 -6.512 0.361 1 92.31 244 TRP B C 1
ATOM 4241 O O . TRP B 1 244 ? -9.898 -6.238 1.537 1 92.31 244 TRP B O 1
ATOM 4251 N N . ASP B 1 245 ? -9.438 -7.27 -0.362 1 92.44 245 ASP B N 1
ATOM 4252 C CA . ASP B 1 245 ? -8.164 -7.758 0.17 1 92.44 245 ASP B CA 1
ATOM 4253 C C . ASP B 1 245 ? -7.203 -6.602 0.437 1 92.44 245 ASP B C 1
ATOM 4255 O O . ASP B 1 245 ? -7.219 -5.598 -0.274 1 92.44 245 ASP B O 1
ATOM 4259 N N . SER B 1 246 ? -6.43 -6.805 1.467 1 95.5 246 SER B N 1
ATOM 4260 C CA . SER B 1 246 ? -5.434 -5.789 1.786 1 95.5 246 SER B CA 1
ATOM 4261 C C . SER B 1 246 ? -4.238 -5.867 0.844 1 95.5 246 SER B C 1
ATOM 4263 O O . SER B 1 246 ? -3.678 -6.945 0.636 1 95.5 246 SER B O 1
ATOM 4265 N N . LEU B 1 247 ? -3.865 -4.727 0.338 1 96.75 247 LEU B N 1
ATOM 4266 C CA . LEU B 1 247 ? -2.674 -4.672 -0.504 1 96.75 247 LEU B CA 1
ATOM 4267 C C . LEU B 1 247 ? -1.475 -4.156 0.283 1 96.75 247 LEU B C 1
ATOM 4269 O O . LEU B 1 247 ? -0.375 -4.035 -0.261 1 96.75 247 LEU B O 1
ATOM 4273 N N . ALA B 1 248 ? -1.652 -3.895 1.557 1 97.38 248 ALA B N 1
ATOM 4274 C CA . ALA B 1 248 ? -0.579 -3.398 2.414 1 97.38 248 ALA B CA 1
ATOM 4275 C C . ALA B 1 248 ? 0.607 -4.359 2.42 1 97.38 248 ALA B C 1
ATOM 4277 O O . ALA B 1 248 ? 1.761 -3.93 2.342 1 97.38 248 ALA B O 1
ATOM 4278 N N . PRO B 1 249 ? 0.359 -5.68 2.461 1 97.62 249 PRO B N 1
ATOM 4279 C CA . PRO B 1 249 ? 1.503 -6.598 2.441 1 97.62 249 PRO B CA 1
ATOM 4280 C C . PRO B 1 249 ? 2.318 -6.496 1.154 1 97.62 249 PRO B C 1
ATOM 4282 O O . PRO B 1 249 ? 3.545 -6.625 1.186 1 97.62 249 PRO B O 1
ATOM 4285 N N . ILE B 1 250 ? 1.658 -6.297 0.051 1 98.12 250 ILE B N 1
ATOM 4286 C CA . ILE B 1 250 ? 2.373 -6.125 -1.209 1 98.12 250 ILE B CA 1
ATOM 4287 C C . ILE B 1 250 ? 3.217 -4.852 -1.153 1 98.12 250 ILE B C 1
ATOM 4289 O O . ILE B 1 250 ? 4.383 -4.855 -1.555 1 98.12 250 ILE B O 1
ATOM 4293 N N . GLY B 1 251 ? 2.59 -3.789 -0.692 1 97.5 251 GLY B N 1
ATOM 4294 C CA . GLY B 1 251 ? 3.342 -2.557 -0.508 1 97.5 251 GLY B CA 1
ATOM 4295 C C . GLY B 1 251 ? 4.551 -2.725 0.391 1 97.5 251 GLY B C 1
ATOM 4296 O O . GLY B 1 251 ? 5.625 -2.193 0.101 1 97.5 251 GLY B O 1
ATOM 4297 N N . CYS B 1 252 ? 4.352 -3.418 1.455 1 97.62 252 CYS B N 1
ATOM 4298 C CA . CYS B 1 252 ? 5.438 -3.717 2.385 1 97.62 252 CYS B CA 1
ATOM 4299 C C . CYS B 1 252 ? 6.547 -4.496 1.691 1 97.62 252 CYS B C 1
ATOM 4301 O O . CYS B 1 252 ? 7.727 -4.164 1.83 1 97.62 252 CYS B O 1
ATOM 4303 N N . LEU B 1 253 ? 6.191 -5.492 0.974 1 98.38 253 LEU B N 1
ATOM 4304 C CA . LEU B 1 253 ? 7.152 -6.316 0.246 1 98.38 253 LEU B CA 1
ATOM 4305 C C . LEU B 1 253 ? 7.969 -5.473 -0.726 1 98.38 253 LEU B C 1
ATOM 4307 O O . LEU B 1 253 ? 9.195 -5.582 -0.772 1 98.38 253 LEU B O 1
ATOM 4311 N N . PHE B 1 254 ? 7.289 -4.652 -1.471 1 98.5 254 PHE B N 1
ATOM 4312 C CA . PHE B 1 254 ? 7.953 -3.799 -2.447 1 98.5 254 PHE B CA 1
ATOM 4313 C C . PHE B 1 254 ? 8.914 -2.838 -1.761 1 98.5 254 PHE B C 1
ATOM 4315 O O . PHE B 1 254 ? 10.008 -2.578 -2.268 1 98.5 254 PHE B O 1
ATOM 4322 N N . ASN B 1 255 ? 8.484 -2.32 -0.628 1 97.5 255 ASN B N 1
ATOM 4323 C CA . ASN B 1 255 ? 9.359 -1.415 0.103 1 97.5 255 ASN B CA 1
ATOM 4324 C C . ASN B 1 255 ? 10.617 -2.127 0.588 1 97.5 255 ASN B C 1
ATOM 4326 O O . ASN B 1 255 ? 11.719 -1.568 0.529 1 97.5 255 ASN B O 1
ATOM 4330 N N . LEU B 1 256 ? 10.484 -3.32 1.068 1 97.38 256 LEU B N 1
ATOM 4331 C CA . LEU B 1 256 ? 11.625 -4.125 1.484 1 97.38 256 LEU B CA 1
ATOM 4332 C C . LEU B 1 256 ? 12.539 -4.426 0.302 1 97.38 256 LEU B C 1
ATOM 4334 O O . LEU B 1 256 ? 13.766 -4.379 0.432 1 97.38 256 LEU B O 1
ATOM 4338 N N . LEU B 1 257 ? 11.938 -4.719 -0.838 1 98.38 257 LEU B N 1
ATOM 4339 C CA . LEU B 1 257 ? 12.727 -4.965 -2.039 1 98.38 257 LEU B CA 1
ATOM 4340 C C . LEU B 1 257 ? 13.539 -3.732 -2.418 1 98.38 257 LEU B C 1
ATOM 4342 O O . LEU B 1 257 ? 14.711 -3.848 -2.783 1 98.38 257 LEU B O 1
ATOM 4346 N N . LEU B 1 258 ? 12.922 -2.592 -2.334 1 97.31 258 LEU B N 1
ATOM 4347 C CA . LEU B 1 258 ? 13.617 -1.348 -2.645 1 97.31 258 LEU B CA 1
ATOM 4348 C C . LEU B 1 258 ? 14.828 -1.157 -1.732 1 97.31 258 LEU B C 1
ATOM 4350 O O . LEU B 1 258 ? 15.906 -0.789 -2.195 1 97.31 258 LEU B O 1
ATOM 4354 N N . SER B 1 259 ? 14.641 -1.413 -0.468 1 94.69 259 SER B N 1
ATOM 4355 C CA . SER B 1 259 ? 15.734 -1.299 0.485 1 94.69 259 SER B CA 1
ATOM 4356 C C . SER B 1 259 ? 16.859 -2.277 0.156 1 94.69 259 SER B C 1
ATOM 4358 O O . SER B 1 259 ? 18.031 -1.931 0.242 1 94.69 259 SER B O 1
ATOM 4360 N N . ALA B 1 260 ? 16.5 -3.477 -0.157 1 95.81 260 ALA B N 1
ATOM 4361 C CA . ALA B 1 260 ? 17.5 -4.48 -0.53 1 95.81 260 ALA B CA 1
ATOM 4362 C C . ALA B 1 260 ? 18.266 -4.055 -1.778 1 95.81 260 ALA B C 1
ATOM 4364 O O . ALA B 1 260 ? 19.469 -4.281 -1.882 1 95.81 260 ALA B O 1
ATOM 4365 N N . VAL B 1 261 ? 17.578 -3.455 -2.74 1 96.75 261 VAL B N 1
ATOM 4366 C CA . VAL B 1 261 ? 18.203 -2.98 -3.971 1 96.75 261 VAL B CA 1
ATOM 4367 C C . VAL B 1 261 ? 19.188 -1.854 -3.65 1 96.75 261 VAL B C 1
ATOM 4369 O O . VAL B 1 261 ? 20.281 -1.803 -4.203 1 96.75 261 VAL B O 1
ATOM 4372 N N . VAL B 1 262 ? 18.812 -0.931 -2.771 1 93.81 262 VAL B N 1
ATOM 4373 C CA . VAL B 1 262 ? 19.688 0.15 -2.34 1 93.81 262 VAL B CA 1
ATOM 4374 C C . VAL B 1 262 ? 20.984 -0.433 -1.773 1 93.81 262 VAL B C 1
ATOM 4376 O O . VAL B 1 262 ? 22.078 0.04 -2.092 1 93.81 262 VAL B O 1
ATOM 4379 N N . GLU B 1 263 ? 20.844 -1.433 -0.99 1 91.31 263 GLU B N 1
ATOM 4380 C CA . GLU B 1 263 ? 22 -2.092 -0.395 1 91.31 263 GLU B CA 1
ATOM 4381 C C . GLU B 1 263 ? 22.906 -2.689 -1.467 1 91.31 263 GLU B C 1
ATOM 4383 O O . GLU B 1 263 ? 24.125 -2.6 -1.373 1 91.31 263 GLU B O 1
ATOM 4388 N N . ARG B 1 264 ? 22.344 -3.23 -2.412 1 93.69 264 ARG B N 1
ATOM 4389 C CA . ARG B 1 264 ? 23.094 -3.904 -3.467 1 93.69 264 ARG B CA 1
ATOM 4390 C C . ARG B 1 264 ? 23.75 -2.893 -4.395 1 93.69 264 ARG B C 1
ATOM 4392 O O . ARG B 1 264 ? 24.844 -3.141 -4.91 1 93.69 264 ARG B O 1
ATOM 4399 N N . LEU B 1 265 ? 23.109 -1.845 -4.621 1 91.94 265 LEU B N 1
ATOM 4400 C CA . LEU B 1 265 ? 23.656 -0.823 -5.5 1 91.94 265 LEU B CA 1
ATOM 4401 C C . LEU B 1 265 ? 24.859 -0.142 -4.848 1 91.94 265 LEU B C 1
ATOM 4403 O O . LEU B 1 265 ? 25.781 0.285 -5.543 1 91.94 265 LEU B O 1
ATOM 4407 N N . GLY B 1 266 ? 24.875 0.029 -3.52 1 84 266 GLY B N 1
ATOM 4408 C CA . GLY B 1 266 ? 26.031 0.483 -2.773 1 84 266 GLY B CA 1
ATOM 4409 C C . GLY B 1 266 ? 26.391 1.933 -3.047 1 84 266 GLY B C 1
ATOM 4410 O O . GLY B 1 266 ? 25.5 2.777 -3.193 1 84 266 GLY B O 1
ATOM 4411 N N . PRO B 1 267 ? 27.672 2.24 -3.125 1 80.56 267 PRO B N 1
ATOM 4412 C CA . PRO B 1 267 ? 28.188 3.613 -3.184 1 80.56 267 PRO B CA 1
ATOM 4413 C C . PRO B 1 267 ? 27.812 4.32 -4.488 1 80.56 267 PRO B C 1
ATOM 4415 O O . PRO B 1 267 ? 27.75 5.551 -4.527 1 80.56 267 PRO B O 1
ATOM 4418 N N . SER B 1 268 ? 27.609 3.568 -5.543 1 84.06 268 SER B N 1
ATOM 4419 C CA . SER B 1 268 ? 27.266 4.188 -6.816 1 84.06 268 SER B CA 1
ATOM 4420 C C . SER B 1 268 ? 25.922 4.895 -6.738 1 84.06 268 SER B C 1
ATOM 4422 O O . SER B 1 268 ? 25.641 5.793 -7.535 1 84.06 268 SER B O 1
ATOM 4424 N N . LEU B 1 269 ? 25.141 4.543 -5.824 1 89.38 269 LEU B N 1
ATOM 4425 C CA . LEU B 1 269 ? 23.812 5.105 -5.672 1 89.38 269 LEU B CA 1
ATOM 4426 C C . LEU B 1 269 ? 23.875 6.57 -5.246 1 89.38 269 LEU B C 1
ATOM 4428 O O . LEU B 1 269 ? 23.062 7.391 -5.68 1 89.38 269 LEU B O 1
ATOM 4432 N N . SER B 1 270 ? 24.844 6.867 -4.422 1 84.56 270 SER B N 1
ATOM 4433 C CA . SER B 1 270 ? 25 8.227 -3.912 1 84.56 270 SER B CA 1
ATOM 4434 C C . SER B 1 270 ? 25.172 9.227 -5.051 1 84.56 270 SER B C 1
ATOM 4436 O O . SER B 1 270 ? 24.578 10.312 -5.031 1 84.56 270 SER B O 1
ATOM 4438 N N . SER B 1 271 ? 25.953 8.828 -5.996 1 87.5 271 SER B N 1
ATOM 4439 C CA . SER B 1 271 ? 26.188 9.695 -7.141 1 87.5 271 SER B CA 1
ATOM 4440 C C . SER B 1 271 ? 24.922 9.922 -7.945 1 87.5 271 SER B C 1
ATOM 4442 O O . SER B 1 271 ? 24.641 11.039 -8.375 1 87.5 271 SER B O 1
ATOM 4444 N N . ARG B 1 272 ? 24.172 8.945 -8.125 1 89.06 272 ARG B N 1
ATOM 4445 C CA . ARG B 1 272 ? 22.922 9.055 -8.859 1 89.06 272 ARG B CA 1
ATOM 4446 C C . ARG B 1 272 ? 21.922 9.938 -8.117 1 89.06 272 ARG B C 1
ATOM 4448 O O . ARG B 1 272 ? 21.281 10.797 -8.711 1 89.06 272 ARG B O 1
ATOM 4455 N N . LEU B 1 273 ? 21.797 9.734 -6.879 1 86.5 273 LEU B N 1
ATOM 4456 C CA . LEU B 1 273 ? 20.844 10.492 -6.074 1 86.5 273 LEU B CA 1
ATOM 4457 C C . LEU B 1 273 ? 21.219 11.977 -6.059 1 86.5 273 LEU B C 1
ATOM 4459 O O . LEU B 1 273 ? 20.328 12.836 -6.102 1 86.5 273 LEU B O 1
ATOM 4463 N N . ALA B 1 274 ? 22.484 12.234 -6.012 1 82.44 274 ALA B N 1
ATOM 4464 C CA . ALA B 1 274 ? 22.953 13.609 -6.07 1 82.44 274 ALA B CA 1
ATOM 4465 C C . ALA B 1 274 ? 22.625 14.25 -7.414 1 82.44 274 ALA B C 1
ATOM 4467 O O . ALA B 1 274 ? 22.188 15.406 -7.469 1 82.44 274 ALA B O 1
ATOM 4468 N N . ALA B 1 275 ? 22.812 13.516 -8.414 1 85.19 275 ALA B N 1
ATOM 4469 C CA . ALA B 1 275 ? 22.5 14 -9.758 1 85.19 275 ALA B CA 1
ATOM 4470 C C . ALA B 1 275 ? 21 14.258 -9.906 1 85.19 275 ALA B C 1
ATOM 4472 O O . ALA B 1 275 ? 20.594 15.281 -10.477 1 85.19 275 ALA B O 1
ATOM 4473 N N . ASN B 1 276 ? 20.219 13.352 -9.414 1 84.56 276 ASN B N 1
ATOM 4474 C CA . ASN B 1 276 ? 18.766 13.516 -9.453 1 84.56 276 ASN B CA 1
ATOM 4475 C C . ASN B 1 276 ? 18.328 14.766 -8.695 1 84.56 276 ASN B C 1
ATOM 4477 O O . ASN B 1 276 ? 17.453 15.508 -9.172 1 84.56 276 ASN B O 1
ATOM 4481 N N . ARG B 1 277 ? 18.891 14.961 -7.574 1 77 277 ARG B N 1
ATOM 4482 C CA . ARG B 1 277 ? 18.547 16.125 -6.762 1 77 277 ARG B CA 1
ATOM 4483 C C . ARG B 1 277 ? 18.922 17.422 -7.484 1 77 277 ARG B C 1
ATOM 4485 O O . ARG B 1 277 ? 18.156 18.391 -7.449 1 77 277 ARG B O 1
ATOM 4492 N N . ALA B 1 278 ? 20.047 17.406 -8.078 1 78.38 278 ALA B N 1
ATOM 4493 C CA . ALA B 1 278 ? 20.484 18.562 -8.828 1 78.38 278 ALA B CA 1
ATOM 4494 C C . ALA B 1 278 ? 19.531 18.891 -9.969 1 78.38 278 ALA B C 1
ATOM 4496 O O . ALA B 1 278 ? 19.188 20.047 -10.195 1 78.38 278 ALA B O 1
ATOM 4497 N N . LEU B 1 279 ? 19.094 17.891 -10.633 1 80.38 279 LEU B N 1
ATOM 4498 C CA . LEU B 1 279 ? 18.156 18.062 -11.742 1 80.38 279 LEU B CA 1
ATOM 4499 C C . LEU B 1 279 ? 16.797 18.547 -11.234 1 80.38 279 LEU B C 1
ATOM 4501 O O . LEU B 1 279 ? 16.156 19.375 -11.875 1 80.38 279 LEU B O 1
ATOM 4505 N N . GLN B 1 280 ? 16.344 18 -10.07 1 75.5 280 GLN B N 1
ATOM 4506 C CA . GLN B 1 280 ? 15.07 18.391 -9.484 1 75.5 280 GLN B CA 1
ATOM 4507 C C . GLN B 1 280 ? 15.094 19.859 -9.055 1 75.5 280 GLN B C 1
ATOM 4509 O O . GLN B 1 280 ? 14.086 20.562 -9.18 1 75.5 280 GLN B O 1
ATOM 4514 N N . GLN B 1 281 ? 16.156 20.281 -8.531 1 70.75 281 GLN B N 1
ATOM 4515 C CA . GLN B 1 281 ? 16.312 21.672 -8.141 1 70.75 281 GLN B CA 1
ATOM 4516 C C . GLN B 1 281 ? 16.219 22.594 -9.344 1 70.75 281 GLN B C 1
ATOM 4518 O O . GLN B 1 281 ? 15.633 23.688 -9.258 1 70.75 281 GLN B O 1
ATOM 4523 N N . GLU B 1 282 ? 16.766 22.094 -10.367 1 69.38 282 GLU B N 1
ATOM 4524 C CA . GLU B 1 282 ? 16.703 22.891 -11.586 1 69.38 282 GLU B CA 1
ATOM 4525 C C . GLU B 1 282 ? 15.273 23.016 -12.094 1 69.38 282 GLU B C 1
ATOM 4527 O O . GLU B 1 282 ? 14.906 24.047 -12.648 1 69.38 282 GLU B O 1
ATOM 4532 N N . PHE B 1 283 ? 14.445 21.969 -11.797 1 67 283 PHE B N 1
ATOM 4533 C CA . PHE B 1 283 ? 13.078 22 -12.32 1 67 283 PHE B CA 1
ATOM 4534 C C . PHE B 1 283 ? 12.109 22.5 -11.258 1 67 283 PHE B C 1
ATOM 4536 O O . PHE B 1 283 ? 10.93 22.719 -11.547 1 67 283 PHE B O 1
ATOM 4543 N N . GLY B 1 284 ? 12.445 23.016 -10.062 1 56.91 284 GLY B N 1
ATOM 4544 C CA . GLY B 1 284 ? 11.633 23.719 -9.086 1 56.91 284 GLY B CA 1
ATOM 4545 C C . GLY B 1 284 ? 10.641 22.812 -8.375 1 56.91 284 GLY B C 1
ATOM 4546 O O . GLY B 1 284 ? 9.594 23.281 -7.914 1 56.91 284 GLY B O 1
ATOM 4547 N N . GLN B 1 285 ? 10.703 21.516 -8.188 1 53.41 285 GLN B N 1
ATOM 4548 C CA . GLN B 1 285 ? 9.594 20.641 -7.832 1 53.41 285 GLN B CA 1
ATOM 4549 C C . GLN B 1 285 ? 9.422 20.547 -6.316 1 53.41 285 GLN B C 1
ATOM 4551 O O . GLN B 1 285 ? 8.344 20.219 -5.824 1 53.41 285 GLN B O 1
ATOM 4556 N N . PHE B 1 286 ? 10.398 20.828 -5.465 1 55.22 286 PHE B N 1
ATOM 4557 C CA . PHE B 1 286 ? 10.211 20.641 -4.031 1 55.22 286 PHE B CA 1
ATOM 4558 C C . PHE B 1 286 ? 10.289 21.969 -3.293 1 55.22 286 PHE B C 1
ATOM 4560 O O . PHE B 1 286 ? 10.898 22.922 -3.779 1 55.22 286 PHE B O 1
ATOM 4567 N N . GLU B 1 287 ? 9.406 22.031 -2.195 1 47.81 287 GLU B N 1
ATOM 4568 C CA . GLU B 1 287 ? 9.406 23.25 -1.384 1 47.81 287 GLU B CA 1
ATOM 4569 C C . GLU B 1 287 ? 10.82 23.594 -0.916 1 47.81 287 GLU B C 1
ATOM 4571 O O . GLU B 1 287 ? 11.586 22.703 -0.53 1 47.81 287 GLU B O 1
ATOM 4576 N N . ARG B 1 288 ? 11.32 24.922 -1.315 1 43.12 288 ARG B N 1
ATOM 4577 C CA . ARG B 1 288 ? 12.539 25.484 -0.763 1 43.12 288 ARG B CA 1
ATOM 4578 C C . ARG B 1 288 ? 12.367 25.844 0.71 1 43.12 288 ARG B C 1
ATOM 4580 O O . ARG B 1 288 ? 11.266 26.188 1.144 1 43.12 288 ARG B O 1
#

InterPro domains:
  IPR000281 Helix-turn-helix protein RpiR [PF01418] (7-78)
  IPR000281 Helix-turn-helix protein RpiR [PS51071] (5-81)
  IPR009057 Homedomain-like superfamily [SSF46689] (7-76)
  IPR036388 Winged helix-like DNA-binding domain superfamily [G3DSA:1.10.10.10] (2-82)
  IPR047640 HTH-type transcriptional regulator RpiR-like [PTHR30514] (9-278)

pLDDT: mean 82.8, std 14.98, range [29.08, 98.62]

Sequence (576 aa):
MNDSNGLFHIIESTFSQLTPSEKRIGSWLLSHREHIPFETADSIAQATGTSGITVGRYLRKLGYRNLDDVKHSLKEPASTPYRQWGVIDRLDSWSQQQAQPDRASLSLQMELDAIRYVYQLAQEPTFARVSQRIAEADAVIIIGIQSTRGIANTFFSHLEYLRPRVTYADGSSGSWLESLNSEYQRPYVVLTDTRAYSVAARQFCRVACERGVATALVTDIWCPWARDYPVDLLQVKTDTGHFWDSLAPIGCLFNLLLSAVVERLGPSLSSRLAANRALQQEFGQFERMNDSNGLFHIIESTFSQLTPSEKRIGSWLLSHREHIPFETADSIAQATGTSGITVGRYLRKLGYRNLDDVKHSLKEPASTPYRQWGVIDRLDSWSQQQAQPDRASLSLQMELDAIRYVYQLAQEPTFARVSQRIAEADAVIIIGIQSTRGIANTFFSHLEYLRPRVTYADGSSGSWLESLNSEYQRPYVVLTDTRAYSVAARQFCRVACERGVATALVTDIWCPWARDYPVDLLQVKTDTGHFWDSLAPIGCLFNLLLSAVVERLGPSLSSRLAANRALQQEFGQFER

Foldseek 3Di:
DQALCLLLVLCVVCLVVDDLLLNLLNVCCNLCVLCLLVDALQRSCVNSVHHSVSSQVSCVVSVARHSVRNNVSNLPPPVPPPPQCDLVVLVVSLVVLVPPPCQVVQLVVLVVVLQVVLVVLCVDVLVVVLLVLLLPFPAEEFEEDDPCLVLSVVLQVLSCLQDPRYYYQDPPPVSLVCQQPVVGPQYEYEYEAEGVGDPVSVVSQVSCQVSVHAYEYEYAPSDSCQPVHDHSYDHTHQDSSHSDTHCVSVSSNSVSSSVSSNVVNPPVRVVSNVVVVVVVVVVVPDDD/DCALCLLLVLCVVCLVVDDLLLNLLNVCCNLCVLCLLVDALQRSCVNSVHHSVSSQVSCVVSVARHSVRNNVSNLPPPVPPPPQCDLVVLVVSLVVLVPPPCQVVQLVVLVVVLQVVLVVLCVDVLVVVLLVLLLPFPAEEFEEDDPCLVLSVVLQVLSCLQDPRYYYQDPPPVSLVCQQPVVGPQYEYEYEAEGVGDPVSVVSQVSCQVSVHAYEYEYAPSDSCQPVHPHSYDHTHQDSSHSDTHCVSVSSNSVSSSVSSNVVNPPVRVVSNVVVVVVVVVVVPDDD

Solvent-accessible surface area (backbone atoms only — not comparable to full-atom values): 31064 Å² total; per-residue (Å²): 135,82,49,43,64,38,60,56,49,49,42,64,76,43,45,88,76,44,53,75,71,48,38,38,44,45,49,44,49,65,73,32,53,86,48,51,71,78,50,44,46,53,54,50,9,61,75,43,73,56,41,40,67,58,45,35,53,49,36,40,73,74,70,25,81,30,63,66,47,45,34,48,43,57,60,42,74,43,86,59,63,78,71,66,64,41,71,66,56,31,51,54,51,32,58,60,46,67,73,42,92,60,40,70,61,47,25,49,50,36,45,46,49,22,44,52,50,38,60,53,47,62,71,35,69,58,44,52,49,50,30,49,44,64,60,66,31,70,26,37,38,35,33,22,38,81,80,32,29,20,54,40,46,33,48,41,59,56,47,43,68,67,41,79,58,54,44,74,30,82,62,45,74,67,34,52,51,43,67,77,60,65,82,59,93,46,45,32,35,42,37,31,46,45,89,60,59,49,50,65,58,55,51,46,54,52,52,32,55,75,69,66,46,52,38,33,40,41,33,35,73,77,54,85,62,67,78,77,50,99,50,50,69,47,66,37,53,31,74,31,77,48,56,62,66,44,56,21,33,57,44,44,45,50,50,52,40,52,39,50,25,52,62,68,53,44,75,64,38,57,58,50,47,51,51,52,50,55,52,40,61,72,68,64,68,60,63,129,134,84,49,43,63,40,61,54,49,51,43,65,76,43,46,88,77,43,52,75,70,48,41,38,45,45,49,44,48,65,74,31,55,87,47,50,72,77,50,45,47,54,54,51,8,61,74,44,74,56,41,39,67,57,44,34,53,50,35,38,74,73,71,25,80,31,63,64,49,44,33,50,42,57,60,42,75,42,84,61,65,80,72,68,64,40,73,66,58,31,51,54,53,31,58,61,46,67,73,42,92,60,38,69,61,47,26,49,49,36,46,46,49,22,44,52,48,37,60,53,47,62,73,36,69,60,43,52,49,51,28,48,44,63,60,65,30,71,28,38,38,36,32,23,40,80,82,31,29,19,54,38,47,32,49,42,58,57,46,43,68,69,40,80,57,54,44,74,30,80,63,46,74,68,36,53,50,43,67,77,61,66,82,59,93,44,46,31,34,42,38,33,46,45,90,60,59,49,51,64,58,55,51,46,53,52,52,30,56,75,69,66,48,51,38,32,39,41,32,35,74,77,55,87,60,67,79,77,49,100,49,50,68,45,67,37,52,30,74,31,78,50,56,61,65,46,58,22,31,58,44,45,44,49,50,52,40,51,38,49,25,53,62,70,53,44,75,64,40,57,58,50,49,51,52,50,49,53,54,42,62,72,68,64,67,59,62,129

Radius of gyration: 25.27 Å; Cα contacts (8 Å, |Δi|>4): 838; chains: 2; bounding box: 58×72×63 Å